Protein AF-A0A2N2XI16-F1 (afdb_monomer)

Mean predicted aligned error: 18.11 Å

Foldseek 3Di:
DCVVQPQDFDFQEWDADPVRQWIWTAGFAQQARIWIAGPVVRHIDGPRDDAPDDDDGGKTFLEWEDAPCWIWTQIQQAIWIDNPNHIDQDDPDPCSGWHWQAWYAFPVRWIWTATLQAIWIHDPSDIFHDAVVNVDQHSAFHHRQWDQDPQRKIWTHHPRGIDIDDPDPDQAEFAEKDWPWKAKQRHTDDDDPPDQDEAEQFIKIKTFIFTPDPPLQQKWKWKWKDWPVDGDDIDDIDSGSMDIDGGHDAGKIWMWMWMFGHGSYDIYGTDIDIYGYDDDPCPPVVNVVVVVVVVVVVVVVVVVVVVVVVVVVVVVVVVVVVVVVVVVVVVVVVVVVVVVVVVVVVVVVVVVVVVVVVVVVVVVVVLVVVLVVLVVVLVVLLVVLVVQLVVLVVCCVPPHDPVCNVVSVVSNVVSVVVNVVSVVSNVVSCVVVVNDDDDDDDDDPVVVVVVVVVVD

Nearest PDB structures (foldseek):
  4a2l-assembly3_F  TM=6.552E-01  e=6.797E-15  Bacteroides thetaiotaomicron VPI-5482
  4a2l-assembly3_E  TM=6.663E-01  e=1.631E-14  Bacteroides thetaiotaomicron VPI-5482
  6h41-assembly1_A  TM=3.035E-01  e=9.364E-04  Homo sapiens
  6ixf-assembly1_A  TM=6.828E-01  e=6.242E+00  Homo sapiens

pLDDT: mean 83.01, std 8.66, range [48.5, 96.06]

Structure (mmCIF, N/CA/C/O backbone):
data_AF-A0A2N2XI16-F1
#
_entry.id   AF-A0A2N2XI16-F1
#
loop_
_atom_site.group_PDB
_atom_site.id
_atom_site.type_symbol
_atom_site.label_atom_id
_atom_site.label_alt_id
_atom_site.label_comp_id
_atom_site.label_asym_id
_atom_site.label_entity_id
_atom_site.label_seq_id
_atom_site.pdbx_PDB_ins_code
_atom_site.Cartn_x
_atom_site.Cartn_y
_atom_site.Cartn_z
_atom_site.occupancy
_atom_site.B_iso_or_equiv
_atom_site.auth_seq_id
_atom_site.auth_comp_id
_atom_site.auth_asym_id
_atom_site.auth_atom_id
_atom_site.pdbx_PDB_model_num
ATOM 1 N N . PHE A 1 1 ? 39.317 -19.005 -27.565 1.00 55.94 1 PHE A N 1
ATOM 2 C CA . PHE A 1 1 ? 39.584 -17.994 -28.604 1.00 55.94 1 PHE A CA 1
ATOM 3 C C . PHE A 1 1 ? 39.890 -16.668 -27.917 1.00 55.94 1 PHE A C 1
ATOM 5 O O . PHE A 1 1 ? 39.047 -16.215 -27.159 1.00 55.94 1 PHE A O 1
ATOM 12 N N . GLY A 1 2 ? 41.099 -16.112 -28.077 1.00 72.06 2 GLY A N 1
ATOM 13 C CA . GLY A 1 2 ? 41.453 -14.772 -27.570 1.00 72.06 2 GLY A CA 1
ATOM 14 C C . GLY A 1 2 ? 42.273 -14.680 -26.271 1.00 72.06 2 GLY A C 1
ATOM 15 O O . GLY A 1 2 ? 42.640 -13.572 -25.892 1.00 72.06 2 GLY A O 1
ATOM 16 N N . LYS A 1 3 ? 42.620 -15.800 -25.612 1.00 77.62 3 LYS A N 1
ATOM 17 C CA . LYS A 1 3 ? 43.444 -15.782 -24.380 1.00 77.62 3 LYS A CA 1
ATOM 18 C C . LYS A 1 3 ? 44.815 -15.130 -24.587 1.00 77.62 3 LYS A C 1
ATOM 20 O O . LYS A 1 3 ? 45.247 -14.370 -23.733 1.00 77.62 3 LYS A O 1
ATOM 25 N N . GLU A 1 4 ? 45.441 -15.376 -25.738 1.00 80.69 4 GLU A N 1
ATOM 26 C CA . GLU A 1 4 ? 46.724 -14.773 -26.147 1.00 80.69 4 GLU A CA 1
ATOM 27 C C . GLU A 1 4 ? 46.671 -13.243 -26.218 1.00 80.69 4 GLU A C 1
ATOM 29 O O . GLU A 1 4 ? 47.695 -12.577 -26.138 1.00 80.69 4 GLU A O 1
ATOM 34 N N . VAL A 1 5 ? 45.464 -12.688 -26.338 1.00 81.69 5 VAL A N 1
ATOM 35 C CA . VAL A 1 5 ? 45.219 -11.260 -26.525 1.00 81.69 5 VAL A CA 1
ATOM 36 C C . VAL A 1 5 ? 44.563 -10.625 -25.291 1.00 81.69 5 VAL A C 1
ATOM 38 O O . VAL A 1 5 ? 44.190 -9.460 -25.329 1.00 81.69 5 VAL A O 1
ATOM 41 N N . GLY A 1 6 ? 44.422 -11.371 -24.186 1.00 81.81 6 GLY A N 1
ATOM 42 C CA . GLY A 1 6 ? 43.855 -10.879 -22.921 1.00 81.81 6 GLY A CA 1
ATOM 43 C C . GLY A 1 6 ? 42.361 -11.161 -22.711 1.00 81.81 6 GLY A C 1
ATOM 44 O O . GLY A 1 6 ? 41.791 -10.734 -21.708 1.00 81.81 6 GLY A O 1
ATOM 45 N N . ILE A 1 7 ? 41.707 -11.908 -23.609 1.00 89.88 7 ILE A N 1
ATOM 46 C CA . ILE A 1 7 ? 40.280 -12.249 -23.493 1.00 89.88 7 ILE A CA 1
ATOM 47 C C . ILE A 1 7 ? 40.116 -13.558 -22.713 1.00 89.88 7 ILE A C 1
ATOM 49 O O . ILE A 1 7 ? 40.513 -14.634 -23.168 1.00 89.88 7 ILE A O 1
ATOM 53 N N . SER A 1 8 ? 39.497 -13.471 -21.535 1.00 87.69 8 SER A N 1
ATOM 54 C CA . SER A 1 8 ? 39.317 -14.599 -20.611 1.00 87.69 8 SER A CA 1
ATOM 55 C C . SER A 1 8 ? 37.911 -15.215 -20.618 1.00 87.69 8 SER A C 1
ATOM 57 O O . SER A 1 8 ? 37.728 -16.288 -20.043 1.00 87.69 8 SER A O 1
ATOM 59 N N . SER A 1 9 ? 36.934 -14.597 -21.289 1.00 91.12 9 SER A N 1
ATOM 60 C CA . SER A 1 9 ? 35.545 -15.068 -21.359 1.00 91.12 9 SER A CA 1
ATOM 61 C C . SER A 1 9 ? 35.052 -15.263 -22.799 1.00 91.12 9 SER A C 1
ATOM 63 O O . SER A 1 9 ? 35.699 -14.870 -23.772 1.00 91.12 9 SER A O 1
ATOM 65 N N . ARG A 1 10 ? 33.886 -15.905 -22.954 1.00 91.94 10 ARG A N 1
ATOM 66 C CA . ARG A 1 10 ? 33.213 -16.016 -24.253 1.00 91.94 10 ARG A CA 1
ATOM 67 C C . ARG A 1 10 ? 32.609 -14.664 -24.627 1.00 91.94 10 ARG A C 1
ATOM 69 O O . ARG A 1 10 ? 31.698 -14.200 -23.947 1.00 91.94 10 ARG A O 1
ATOM 76 N N . ILE A 1 11 ? 33.068 -14.099 -25.739 1.00 92.94 11 ILE A N 1
ATOM 77 C CA . ILE A 1 11 ? 32.504 -12.873 -26.309 1.00 92.94 11 ILE A CA 1
ATOM 78 C C . ILE A 1 11 ? 31.156 -13.176 -26.968 1.00 92.94 11 ILE A C 1
ATOM 80 O O . ILE A 1 11 ? 31.025 -14.135 -27.732 1.00 92.94 11 ILE A O 1
ATOM 84 N N . ILE A 1 12 ? 30.155 -12.362 -26.646 1.00 92.88 12 ILE A N 1
ATOM 85 C CA . ILE A 1 12 ? 28.771 -12.483 -27.112 1.00 92.88 12 ILE A CA 1
ATOM 86 C C . ILE A 1 12 ? 28.282 -11.244 -27.860 1.00 92.88 12 ILE A C 1
ATOM 88 O O . ILE A 1 12 ? 27.351 -11.369 -28.654 1.00 92.88 12 ILE A O 1
ATOM 92 N N . SER A 1 13 ? 28.884 -10.075 -27.637 1.00 94.06 13 SER A N 1
ATOM 93 C CA . SER A 1 13 ? 28.560 -8.833 -28.340 1.00 94.06 13 SER A CA 1
ATOM 94 C C . SER A 1 13 ? 29.828 -8.039 -28.644 1.00 94.06 13 SER A C 1
ATOM 96 O O . SER A 1 13 ? 30.835 -8.161 -27.946 1.00 94.06 13 SER A O 1
ATOM 98 N N . ILE A 1 14 ? 29.802 -7.270 -29.730 1.00 94.56 14 ILE A N 1
ATOM 99 C CA . ILE A 1 14 ? 30.919 -6.433 -30.173 1.00 94.56 14 ILE A CA 1
ATOM 100 C C . ILE A 1 14 ? 30.335 -5.113 -30.656 1.00 94.56 14 ILE A C 1
ATOM 102 O O . ILE A 1 14 ? 29.423 -5.117 -31.479 1.00 94.56 14 ILE A O 1
ATOM 106 N N . SER A 1 15 ? 30.876 -3.999 -30.173 1.00 94.31 15 SER A N 1
ATOM 107 C CA . SER A 1 15 ? 30.491 -2.662 -30.620 1.00 94.31 15 SER A CA 1
ATOM 108 C C . SER A 1 15 ? 31.729 -1.804 -30.847 1.00 94.31 15 SER A C 1
ATOM 110 O O . SER A 1 15 ? 32.671 -1.830 -30.056 1.00 94.31 15 SER A O 1
ATOM 112 N N . ALA A 1 16 ? 31.761 -1.069 -31.956 1.00 93.50 16 ALA A N 1
ATOM 113 C CA . ALA A 1 16 ? 32.875 -0.184 -32.272 1.00 93.50 16 ALA A CA 1
ATOM 114 C C . ALA A 1 16 ? 32.683 1.165 -31.577 1.00 93.50 16 ALA A C 1
ATOM 116 O O . ALA A 1 16 ? 31.580 1.712 -31.573 1.00 93.50 16 ALA A O 1
ATOM 117 N N . SER A 1 17 ? 33.763 1.720 -31.030 1.00 92.06 17 SER A N 1
ATOM 118 C CA . SER A 1 17 ? 33.742 3.075 -30.488 1.00 92.06 17 SER A CA 1
ATOM 119 C C . SER A 1 17 ? 33.348 4.097 -31.570 1.00 92.06 17 SER A C 1
ATOM 121 O O . SER A 1 17 ? 33.601 3.863 -32.758 1.00 92.06 17 SER A O 1
ATOM 123 N N . PRO A 1 18 ? 32.760 5.255 -31.206 1.00 87.44 18 PRO A N 1
ATOM 124 C CA . PRO A 1 18 ? 32.363 6.272 -32.185 1.00 87.44 18 PRO A CA 1
ATOM 125 C C . PRO A 1 18 ? 33.509 6.767 -33.083 1.00 87.44 18 PRO A C 1
ATOM 127 O O . PRO A 1 18 ? 33.286 7.084 -34.248 1.00 87.44 18 PRO A O 1
ATOM 130 N N . ASP A 1 19 ? 34.738 6.793 -32.563 1.00 88.75 19 ASP A N 1
ATOM 131 C CA . ASP A 1 19 ? 35.964 7.148 -33.290 1.00 88.75 19 ASP A CA 1
ATOM 132 C C . ASP A 1 19 ? 36.601 5.966 -34.050 1.00 88.75 19 ASP A C 1
ATOM 134 O O . ASP A 1 19 ? 37.618 6.141 -34.719 1.00 88.75 19 ASP A O 1
ATOM 138 N N . ARG A 1 20 ? 36.011 4.765 -33.952 1.00 89.25 20 ARG A N 1
ATOM 139 C CA . ARG A 1 20 ? 36.460 3.502 -34.562 1.00 89.25 20 ARG A CA 1
ATOM 140 C C . ARG A 1 20 ? 37.903 3.103 -34.239 1.00 89.25 20 ARG A C 1
ATOM 142 O O . ARG A 1 20 ? 38.492 2.324 -34.982 1.00 89.25 20 ARG A O 1
ATOM 149 N N . LYS A 1 21 ? 38.476 3.602 -33.141 1.00 90.69 21 LYS A N 1
ATOM 150 C CA . LYS A 1 21 ? 39.817 3.202 -32.676 1.00 90.69 21 LYS A CA 1
ATOM 151 C C . LYS A 1 21 ? 39.788 1.954 -31.800 1.00 90.69 21 LYS A C 1
ATOM 153 O O . LYS A 1 21 ? 40.749 1.184 -31.790 1.00 90.69 21 LYS A O 1
ATOM 158 N N . PHE A 1 22 ? 38.681 1.745 -31.094 1.00 93.81 22 PHE A N 1
ATOM 159 C CA . PHE A 1 22 ? 38.515 0.659 -30.141 1.00 93.81 22 PHE A CA 1
ATOM 160 C C . PHE A 1 22 ? 37.306 -0.204 -30.497 1.00 93.81 22 PHE A C 1
ATOM 162 O O . PHE A 1 22 ? 36.282 0.285 -30.979 1.00 93.81 22 PHE A O 1
ATOM 169 N N . LEU A 1 23 ? 37.407 -1.498 -30.209 1.00 94.50 23 LEU A N 1
ATOM 170 C CA . LEU A 1 23 ? 36.262 -2.400 -30.167 1.00 94.50 23 LEU A CA 1
ATOM 171 C C . LEU A 1 23 ? 35.958 -2.740 -28.714 1.00 94.50 23 LEU A C 1
ATOM 173 O O . LEU A 1 23 ? 36.830 -3.186 -27.976 1.00 94.50 23 LEU A O 1
ATOM 177 N N . TYR A 1 24 ? 34.714 -2.558 -28.308 1.00 95.06 24 TYR A N 1
ATOM 178 C CA . TYR A 1 24 ? 34.225 -3.001 -27.015 1.00 95.06 24 TYR A CA 1
ATOM 179 C C . TYR A 1 24 ? 33.599 -4.379 -27.173 1.00 95.06 24 TYR A C 1
ATOM 181 O O . TYR A 1 24 ? 32.721 -4.578 -28.013 1.00 95.06 24 TYR A O 1
ATOM 189 N N . LEU A 1 25 ? 34.087 -5.338 -26.392 1.00 95.00 25 LEU A N 1
ATOM 190 C CA . LEU A 1 25 ? 33.689 -6.738 -26.457 1.00 95.00 25 LEU A CA 1
ATOM 191 C C . LEU A 1 25 ? 32.909 -7.085 -25.189 1.00 95.00 25 LEU A C 1
ATOM 193 O O . LEU A 1 25 ? 33.456 -7.024 -24.086 1.00 95.00 25 LEU A O 1
ATOM 197 N N . GLY A 1 26 ? 31.643 -7.455 -25.345 1.00 94.81 26 GLY A N 1
ATOM 198 C CA . GLY A 1 26 ? 30.796 -7.933 -24.261 1.00 94.81 26 GLY A CA 1
ATOM 199 C C . GLY A 1 26 ? 30.978 -9.431 -24.052 1.00 94.81 26 GLY A C 1
ATOM 200 O O . GLY A 1 26 ? 30.827 -10.218 -24.988 1.00 94.81 26 GLY A O 1
ATOM 201 N N . GLY A 1 27 ? 31.319 -9.824 -22.832 1.00 94.12 27 GLY A N 1
ATOM 202 C CA . GLY A 1 27 ? 31.531 -11.205 -22.413 1.00 94.12 27 GLY A CA 1
ATOM 203 C C . GLY A 1 27 ? 30.360 -11.795 -21.625 1.00 94.12 27 GLY A C 1
ATOM 204 O O . GLY A 1 27 ? 29.340 -11.142 -21.402 1.00 94.12 27 GLY A O 1
ATOM 205 N N . ASN A 1 28 ? 30.527 -13.047 -21.196 1.00 92.62 28 ASN A N 1
ATOM 206 C CA . ASN A 1 28 ? 29.555 -13.804 -20.396 1.00 92.62 28 ASN A CA 1
ATOM 207 C C . ASN A 1 28 ? 30.197 -14.395 -19.123 1.00 92.62 28 ASN A C 1
ATOM 209 O O . ASN A 1 28 ? 30.200 -15.607 -18.912 1.00 92.62 28 ASN A O 1
ATOM 213 N N . SER A 1 29 ? 30.875 -13.559 -18.338 1.00 90.88 29 SER A N 1
ATOM 214 C CA . SER A 1 29 ? 31.537 -13.953 -17.089 1.00 90.88 29 SER A CA 1
ATOM 215 C C . SER A 1 29 ? 31.732 -12.737 -16.194 1.00 90.88 29 SER A C 1
ATOM 217 O O . SER A 1 29 ? 32.127 -11.684 -16.682 1.00 90.88 29 SER A O 1
ATOM 219 N N . ASP A 1 30 ? 31.568 -12.889 -14.883 1.00 87.88 30 ASP A N 1
ATOM 220 C CA . ASP A 1 30 ? 31.699 -11.784 -13.918 1.00 87.88 30 ASP A CA 1
ATOM 221 C C . ASP A 1 30 ? 33.095 -11.161 -13.896 1.00 87.88 30 ASP A C 1
ATOM 223 O O . ASP A 1 30 ? 33.258 -9.966 -13.670 1.00 87.88 30 ASP A O 1
ATOM 227 N N . LYS A 1 31 ? 34.125 -11.967 -14.172 1.00 87.69 31 LYS A N 1
ATOM 228 C CA . LYS A 1 31 ? 35.520 -11.504 -14.222 1.00 87.69 31 LYS A CA 1
ATOM 229 C C . LYS A 1 31 ? 35.913 -10.945 -15.589 1.00 87.69 31 LYS A C 1
ATOM 231 O O . LYS A 1 31 ? 37.080 -10.627 -15.799 1.00 87.69 31 LYS A O 1
ATOM 236 N N . GLY A 1 32 ? 34.990 -10.902 -16.544 1.00 91.19 32 GLY A N 1
ATOM 237 C CA . GLY A 1 32 ? 35.299 -10.669 -17.948 1.00 91.19 32 GLY A CA 1
ATOM 238 C C . GLY A 1 32 ? 34.056 -10.393 -18.779 1.00 91.19 32 GLY A C 1
ATOM 239 O O . GLY A 1 32 ? 33.845 -11.052 -19.794 1.00 91.19 32 GLY A O 1
ATOM 240 N N . PHE A 1 33 ? 33.196 -9.487 -18.329 1.00 93.50 33 PHE A N 1
ATOM 241 C CA . PHE A 1 33 ? 31.967 -9.125 -19.028 1.00 93.50 33 PHE A CA 1
ATOM 242 C C . PHE A 1 33 ? 32.164 -7.933 -19.973 1.00 93.50 33 PHE A C 1
ATOM 244 O O . PHE A 1 33 ? 31.383 -7.788 -20.908 1.00 93.50 33 PHE A O 1
ATOM 251 N N . LEU A 1 34 ? 33.212 -7.121 -19.796 1.00 95.12 34 LEU A N 1
ATOM 252 C CA . LEU A 1 34 ? 33.569 -6.040 -20.714 1.00 95.12 34 LEU A CA 1
ATOM 253 C C . LEU A 1 34 ? 35.076 -6.009 -20.985 1.00 95.12 34 LEU A C 1
ATOM 255 O O . LEU A 1 34 ? 35.884 -5.945 -20.059 1.00 95.12 34 LEU A O 1
ATOM 259 N N . TYR A 1 35 ? 35.446 -5.974 -22.264 1.00 94.88 35 TYR A N 1
ATOM 260 C CA . TYR A 1 35 ? 36.817 -5.726 -22.712 1.00 94.88 35 TYR A CA 1
ATOM 261 C C . TYR A 1 35 ? 36.870 -4.564 -23.697 1.00 94.88 35 TYR A C 1
ATOM 263 O O . TYR A 1 35 ? 35.937 -4.352 -24.472 1.00 94.88 35 TYR A O 1
ATOM 271 N N . ARG A 1 36 ? 38.000 -3.860 -23.718 1.00 94.50 36 ARG A N 1
ATOM 272 C CA . ARG A 1 36 ? 38.359 -2.880 -24.742 1.00 94.50 36 ARG A CA 1
ATOM 273 C C . ARG A 1 36 ? 39.521 -3.419 -25.560 1.00 94.50 36 ARG A C 1
ATOM 275 O O . ARG A 1 36 ? 40.602 -3.641 -25.032 1.00 94.50 36 ARG A O 1
ATOM 282 N N . PHE A 1 37 ? 39.302 -3.600 -26.850 1.00 94.25 37 PHE A N 1
ATOM 283 C CA . PHE A 1 37 ? 40.300 -4.048 -27.805 1.00 94.25 37 PHE A CA 1
ATOM 284 C C . PHE A 1 37 ? 40.813 -2.864 -28.624 1.00 94.25 37 PHE A C 1
ATOM 286 O O . PHE A 1 37 ? 40.039 -2.185 -29.300 1.00 94.25 37 PHE A O 1
ATOM 293 N N . ASP A 1 38 ? 42.117 -2.620 -28.561 1.00 92.81 38 ASP A N 1
ATOM 294 C CA . ASP A 1 38 ? 42.796 -1.597 -29.355 1.00 92.81 38 ASP A CA 1
ATOM 295 C C . ASP A 1 38 ? 43.133 -2.162 -30.742 1.00 92.81 38 ASP A C 1
ATOM 297 O O . ASP A 1 38 ? 43.887 -3.129 -30.867 1.00 92.81 38 ASP A O 1
ATOM 301 N N . LEU A 1 39 ? 42.579 -1.557 -31.798 1.00 89.50 39 LEU A N 1
ATOM 302 C CA . LEU A 1 39 ? 42.781 -2.019 -33.176 1.00 89.50 39 LEU A CA 1
ATOM 303 C C . LEU A 1 39 ? 44.222 -1.838 -33.673 1.00 89.50 39 LEU A C 1
ATOM 305 O O . LEU A 1 39 ? 44.665 -2.600 -34.533 1.00 89.50 39 LEU A O 1
ATOM 309 N N . SER A 1 40 ? 44.954 -0.862 -33.134 1.00 90.88 40 SER A N 1
ATOM 310 C CA . SER A 1 40 ? 46.334 -0.565 -33.535 1.00 90.88 40 SER A CA 1
ATOM 311 C C . SER A 1 40 ? 47.312 -1.511 -32.851 1.00 90.88 40 SER A C 1
ATOM 313 O O . SER A 1 40 ? 48.205 -2.061 -33.490 1.00 90.88 40 SER A O 1
ATOM 315 N N . ARG A 1 41 ? 47.126 -1.721 -31.542 1.00 88.56 41 ARG A N 1
ATOM 316 C CA . ARG A 1 41 ? 48.000 -2.579 -30.724 1.00 88.56 41 ARG A CA 1
ATOM 317 C C . ARG A 1 41 ? 47.627 -4.056 -30.789 1.00 88.56 41 ARG A C 1
ATOM 319 O O . ARG A 1 41 ? 48.446 -4.895 -30.433 1.00 88.56 41 ARG A O 1
ATOM 326 N N . ARG A 1 42 ? 46.411 -4.369 -31.252 1.00 88.56 42 ARG A N 1
ATOM 327 C CA . ARG A 1 42 ? 45.827 -5.717 -31.271 1.00 88.56 42 ARG A CA 1
ATOM 328 C C . ARG A 1 42 ? 45.864 -6.389 -29.898 1.00 88.56 42 ARG A C 1
ATOM 330 O O . ARG A 1 42 ? 46.149 -7.577 -29.808 1.00 88.56 42 ARG A O 1
ATOM 337 N N . THR A 1 43 ? 45.580 -5.634 -28.841 1.00 90.50 43 THR A N 1
ATOM 338 C CA . THR A 1 43 ? 45.513 -6.123 -27.457 1.00 90.50 43 THR A CA 1
ATOM 339 C C . THR A 1 43 ? 44.151 -5.818 -26.844 1.00 90.50 43 THR A C 1
ATOM 341 O O . THR A 1 43 ? 43.548 -4.786 -27.149 1.00 90.50 43 THR A O 1
ATOM 344 N N . ALA A 1 44 ? 43.650 -6.718 -25.991 1.00 91.62 44 ALA A N 1
ATOM 345 C CA . ALA A 1 44 ? 42.444 -6.501 -25.201 1.00 91.62 44 ALA A CA 1
ATOM 346 C C . ALA A 1 44 ? 42.800 -6.170 -23.751 1.00 91.62 44 ALA A C 1
ATOM 348 O O . ALA A 1 44 ? 43.561 -6.878 -23.094 1.00 91.62 44 ALA A O 1
ATOM 349 N N . GLU A 1 45 ? 42.177 -5.123 -23.237 1.00 93.06 45 GLU A N 1
ATOM 350 C CA . GLU A 1 45 ? 42.179 -4.761 -21.830 1.00 93.06 45 GLU A CA 1
ATOM 351 C C . GLU A 1 45 ? 40.838 -5.142 -21.207 1.00 93.06 45 GLU A C 1
ATOM 353 O O . GLU A 1 45 ? 39.779 -4.921 -21.799 1.00 93.06 45 GLU A O 1
ATOM 358 N N . ASN A 1 46 ? 40.871 -5.724 -20.013 1.00 93.25 46 ASN A N 1
ATOM 359 C CA . ASN A 1 46 ? 39.667 -6.084 -19.279 1.00 93.25 46 ASN A CA 1
ATOM 360 C C . ASN A 1 46 ? 39.182 -4.894 -18.445 1.00 93.25 46 ASN A C 1
ATOM 362 O O . ASN A 1 46 ? 39.894 -4.439 -17.556 1.00 93.25 46 ASN A O 1
ATOM 366 N N . LEU A 1 47 ? 37.963 -4.429 -18.717 1.00 93.19 47 LEU A N 1
ATOM 367 C CA . LEU A 1 47 ? 37.325 -3.308 -18.019 1.00 93.19 47 LEU A CA 1
ATOM 368 C C . LEU A 1 47 ? 36.269 -3.775 -17.003 1.00 93.19 47 LEU A C 1
ATOM 370 O O . LEU A 1 47 ? 35.477 -2.978 -16.500 1.00 93.19 47 LEU A O 1
ATOM 374 N N . SER A 1 48 ? 36.209 -5.077 -16.724 1.00 91.88 48 SER A N 1
ATOM 375 C CA . SER A 1 48 ? 35.232 -5.667 -15.808 1.00 91.88 48 SER A CA 1
ATOM 376 C C . SER A 1 48 ? 35.597 -5.337 -14.361 1.00 91.88 48 SER A C 1
ATOM 378 O O . SER A 1 48 ? 36.626 -5.787 -13.859 1.00 91.88 48 SER A O 1
ATOM 380 N N . LEU A 1 49 ? 34.737 -4.574 -13.688 1.00 90.94 49 LEU A N 1
ATOM 381 C CA . LEU A 1 49 ? 34.854 -4.218 -12.271 1.00 90.94 49 LEU A CA 1
ATOM 382 C C . LEU A 1 49 ? 33.684 -4.836 -11.492 1.00 90.94 49 LEU A C 1
ATOM 384 O O . LEU A 1 49 ? 32.634 -5.097 -12.088 1.00 90.94 49 LEU A O 1
ATOM 388 N N . PRO A 1 50 ? 33.830 -5.083 -10.177 1.00 86.25 50 PRO A N 1
ATOM 389 C CA . PRO A 1 50 ? 32.730 -5.584 -9.361 1.00 86.25 50 PRO A CA 1
ATOM 390 C C . PRO A 1 50 ? 31.542 -4.613 -9.383 1.00 86.25 50 PRO A C 1
ATOM 392 O O . PRO A 1 50 ? 31.711 -3.398 -9.288 1.00 86.25 50 PRO A O 1
ATOM 395 N N . VAL A 1 51 ? 30.334 -5.161 -9.509 1.00 88.06 51 VAL A N 1
ATOM 396 C CA . VAL A 1 51 ? 29.079 -4.400 -9.516 1.00 88.06 51 VAL A CA 1
ATOM 397 C C . VAL A 1 51 ? 28.462 -4.343 -8.116 1.00 88.06 51 VAL A C 1
ATOM 399 O O . VAL A 1 51 ? 28.566 -5.288 -7.339 1.00 88.06 51 VAL A O 1
ATOM 402 N N . ASN A 1 52 ? 27.760 -3.251 -7.803 1.00 85.19 52 ASN A N 1
ATOM 403 C CA . ASN A 1 52 ? 27.201 -2.989 -6.466 1.00 85.19 52 ASN A CA 1
ATOM 404 C C . ASN A 1 52 ? 25.858 -3.699 -6.183 1.00 85.19 52 ASN A C 1
ATOM 406 O O . ASN A 1 52 ? 25.087 -3.255 -5.334 1.00 85.19 52 ASN A O 1
ATOM 410 N N . PHE A 1 53 ? 25.532 -4.782 -6.891 1.00 85.50 53 PHE A N 1
ATOM 411 C CA . PHE A 1 53 ? 24.288 -5.530 -6.689 1.00 85.50 53 PHE A CA 1
ATOM 412 C C . PHE A 1 53 ? 24.524 -7.037 -6.762 1.00 85.50 53 PHE A C 1
ATOM 414 O O . PHE A 1 53 ? 25.417 -7.517 -7.455 1.00 85.50 53 PHE A O 1
ATOM 421 N N . ARG A 1 54 ? 23.695 -7.799 -6.042 1.00 83.00 54 ARG A N 1
ATOM 422 C CA . ARG A 1 54 ? 23.762 -9.264 -6.043 1.00 83.00 54 ARG A CA 1
ATOM 423 C C . ARG A 1 54 ? 23.118 -9.827 -7.306 1.00 83.00 54 ARG A C 1
ATOM 425 O O . ARG A 1 54 ? 22.042 -9.385 -7.703 1.00 83.00 54 ARG A O 1
ATOM 432 N N . HIS A 1 55 ? 23.751 -10.839 -7.885 1.00 84.94 55 HIS A N 1
ATOM 433 C CA . HIS A 1 55 ? 23.226 -11.615 -9.001 1.00 84.94 55 HIS A CA 1
ATOM 434 C C . HIS A 1 55 ? 23.552 -13.104 -8.808 1.00 84.94 55 HIS A C 1
ATOM 436 O O . HIS A 1 55 ? 24.506 -13.462 -8.122 1.00 84.94 55 HIS A O 1
ATOM 442 N N . ASN A 1 56 ? 22.711 -13.973 -9.367 1.00 83.31 56 ASN A N 1
ATOM 443 C CA . ASN A 1 56 ? 22.745 -15.431 -9.186 1.00 83.31 56 ASN A CA 1
ATOM 444 C C . ASN A 1 56 ? 23.209 -16.197 -10.436 1.00 83.31 56 ASN A C 1
ATOM 446 O O . ASN A 1 56 ? 23.371 -17.413 -10.390 1.00 83.31 56 ASN A O 1
ATOM 450 N N . ILE A 1 57 ? 23.409 -15.494 -11.550 1.00 86.56 57 ILE A N 1
ATOM 451 C CA . ILE A 1 57 ? 23.899 -16.026 -12.824 1.00 86.56 57 ILE A CA 1
ATOM 452 C C . ILE A 1 57 ? 25.076 -15.135 -13.261 1.00 86.56 57 ILE A C 1
ATOM 454 O O . ILE A 1 57 ? 25.072 -13.946 -12.916 1.00 86.56 57 ILE A O 1
ATOM 458 N N . PRO A 1 58 ? 26.078 -15.670 -13.988 1.00 86.69 58 PRO A N 1
ATOM 459 C CA . PRO A 1 58 ? 27.153 -14.860 -14.542 1.00 86.69 58 PRO A CA 1
ATOM 460 C C . PRO A 1 58 ? 26.640 -13.697 -15.395 1.00 86.69 58 PRO A C 1
ATOM 462 O O . PRO A 1 58 ? 25.667 -13.822 -16.145 1.00 86.69 58 PRO A O 1
ATOM 465 N N . MET A 1 59 ? 27.319 -12.562 -15.296 1.00 90.75 59 MET A N 1
ATOM 466 C CA . MET A 1 59 ? 26.990 -11.356 -16.036 1.00 90.75 59 MET A CA 1
ATOM 467 C C . MET A 1 59 ? 27.271 -11.526 -17.531 1.00 90.75 59 MET A C 1
ATOM 469 O O . MET A 1 59 ? 28.406 -11.748 -17.959 1.00 90.75 59 MET A O 1
ATOM 473 N N . ALA A 1 60 ? 26.213 -11.364 -18.323 1.00 92.94 60 ALA A N 1
ATOM 474 C CA . ALA A 1 60 ? 26.251 -11.370 -19.777 1.00 92.94 60 ALA A CA 1
ATOM 475 C C . ALA A 1 60 ? 25.946 -9.972 -20.325 1.00 92.94 60 ALA A C 1
ATOM 477 O O . ALA A 1 60 ? 24.896 -9.406 -20.014 1.00 92.94 60 ALA A O 1
ATOM 478 N N . VAL A 1 61 ? 26.840 -9.439 -21.162 1.00 95.44 61 VAL A N 1
ATOM 479 C CA . VAL A 1 61 ? 26.638 -8.190 -21.915 1.00 95.44 61 VAL A CA 1
ATOM 480 C C . VAL A 1 61 ? 26.100 -8.503 -23.310 1.00 95.44 61 VAL A C 1
ATOM 482 O O . VAL A 1 61 ? 26.841 -8.818 -24.242 1.00 95.44 61 VAL A O 1
ATOM 485 N N . ASN A 1 62 ? 24.783 -8.421 -23.459 1.00 95.06 62 ASN A N 1
ATOM 486 C CA . ASN A 1 62 ? 24.056 -8.787 -24.671 1.00 95.06 62 ASN A CA 1
ATOM 487 C C . ASN A 1 62 ? 24.301 -7.825 -25.838 1.00 95.06 62 ASN A C 1
ATOM 489 O O . ASN A 1 62 ? 24.314 -8.268 -26.992 1.00 95.06 62 ASN A O 1
ATOM 493 N N . ASP A 1 63 ? 24.482 -6.539 -25.530 1.00 95.56 63 ASP A N 1
ATOM 494 C CA . ASP A 1 63 ? 24.655 -5.459 -26.501 1.00 95.56 63 ASP A CA 1
ATOM 495 C C . ASP A 1 63 ? 25.286 -4.211 -25.848 1.00 95.56 63 ASP A C 1
ATOM 497 O O . ASP A 1 63 ? 25.227 -4.057 -24.623 1.00 95.56 63 ASP A O 1
ATOM 501 N N . ILE A 1 64 ? 25.911 -3.339 -26.647 1.00 96.06 64 ILE A N 1
ATOM 502 C CA . ILE A 1 64 ? 26.698 -2.186 -26.170 1.00 96.06 64 ILE A CA 1
ATOM 503 C C . ILE A 1 64 ? 26.428 -0.955 -27.039 1.00 96.06 64 ILE A C 1
ATOM 505 O O . ILE A 1 64 ? 26.613 -0.995 -28.257 1.00 96.06 64 ILE A O 1
ATOM 509 N N . THR A 1 65 ? 26.098 0.172 -26.403 1.00 95.06 65 THR A N 1
ATOM 510 C CA . THR A 1 65 ? 25.960 1.472 -27.079 1.00 95.06 65 THR A CA 1
ATOM 511 C C . THR A 1 65 ? 26.712 2.592 -26.361 1.00 95.06 65 THR A C 1
ATOM 513 O O . THR A 1 65 ? 27.153 2.446 -25.221 1.00 95.06 65 THR A O 1
ATOM 516 N N . PHE A 1 66 ? 26.840 3.737 -27.031 1.00 93.25 66 PHE A N 1
ATOM 517 C CA . PHE A 1 66 ? 27.566 4.909 -26.548 1.00 93.25 66 PHE A CA 1
ATOM 518 C C . PHE A 1 66 ? 26.649 6.133 -26.525 1.00 93.25 66 PHE A C 1
ATOM 520 O O . PHE A 1 66 ? 25.946 6.423 -27.495 1.00 93.25 66 PHE A O 1
ATOM 527 N N . GLN A 1 67 ? 26.680 6.892 -25.431 1.00 91.12 67 GLN A N 1
ATOM 528 C CA . GLN A 1 67 ? 25.885 8.111 -25.278 1.00 91.12 67 GLN A CA 1
ATOM 529 C C . GLN A 1 67 ? 26.635 9.104 -24.386 1.00 91.12 67 GLN A C 1
ATOM 531 O O . GLN A 1 67 ? 26.994 8.787 -23.254 1.00 91.12 67 GLN A O 1
ATOM 536 N N . ASN A 1 68 ? 26.857 10.320 -24.893 1.00 86.00 68 ASN A N 1
ATOM 537 C CA . ASN A 1 68 ? 27.480 11.430 -24.158 1.00 86.00 68 ASN A CA 1
ATOM 538 C C . ASN A 1 68 ? 28.793 11.040 -23.445 1.00 86.00 68 ASN A C 1
ATOM 540 O O . ASN A 1 68 ? 28.999 11.392 -22.289 1.00 86.00 68 ASN A O 1
ATOM 544 N N . GLY A 1 69 ? 29.647 10.253 -24.110 1.00 84.62 69 GLY A N 1
ATOM 545 C CA . GLY A 1 69 ? 30.925 9.776 -23.559 1.00 84.62 69 GLY A CA 1
ATOM 546 C C . GLY A 1 69 ? 30.828 8.575 -22.608 1.00 84.62 69 GLY A C 1
ATOM 547 O O . GLY A 1 69 ? 31.855 7.991 -22.288 1.00 84.62 69 GLY A O 1
ATOM 548 N N . ASN A 1 70 ? 29.622 8.160 -22.211 1.00 91.75 70 ASN A N 1
ATOM 549 C CA . ASN A 1 70 ? 29.399 6.974 -21.384 1.00 91.75 70 ASN A CA 1
ATOM 550 C C . ASN A 1 70 ? 29.159 5.731 -22.243 1.00 91.75 70 ASN A C 1
ATOM 552 O O . ASN A 1 70 ? 28.629 5.820 -23.360 1.00 91.75 70 ASN A O 1
ATOM 556 N N . ILE A 1 71 ? 29.488 4.571 -21.678 1.00 94.75 71 ILE A N 1
ATOM 557 C CA . ILE A 1 71 ? 29.222 3.266 -22.283 1.00 94.75 71 ILE A CA 1
ATOM 558 C C . ILE A 1 71 ? 28.016 2.650 -21.589 1.00 94.75 71 ILE A C 1
ATOM 560 O O . ILE A 1 71 ? 27.961 2.570 -20.364 1.00 94.75 71 ILE A O 1
ATOM 564 N N . TRP A 1 72 ? 27.053 2.204 -22.382 1.00 95.69 72 TRP A N 1
ATOM 565 C CA . TRP A 1 72 ? 25.838 1.570 -21.901 1.00 95.69 72 TRP A CA 1
ATOM 566 C C . TRP A 1 72 ? 25.833 0.101 -22.291 1.00 95.69 72 TRP A C 1
ATOM 568 O O . TRP A 1 72 ? 25.994 -0.238 -23.464 1.00 95.69 72 TRP A O 1
ATOM 578 N N . LEU A 1 73 ? 25.638 -0.761 -21.299 1.00 95.69 73 LEU A N 1
ATOM 579 C CA . LEU A 1 73 ? 25.657 -2.209 -21.447 1.00 95.69 73 LEU A CA 1
ATOM 580 C C . LEU A 1 73 ? 24.252 -2.764 -21.232 1.00 95.69 73 LEU A C 1
ATOM 582 O O . LEU A 1 73 ? 23.688 -2.651 -20.140 1.00 95.69 73 LEU A O 1
ATOM 586 N N . ALA A 1 74 ? 23.704 -3.408 -22.259 1.00 95.44 74 ALA A N 1
ATOM 587 C CA . ALA A 1 74 ? 22.515 -4.234 -22.121 1.00 95.44 74 ALA A CA 1
ATOM 588 C C . ALA A 1 74 ? 22.910 -5.547 -21.445 1.00 95.44 74 ALA A C 1
ATOM 590 O O . ALA A 1 74 ? 23.658 -6.338 -22.024 1.00 95.44 74 ALA A O 1
ATOM 591 N N . THR A 1 75 ? 22.423 -5.788 -20.228 1.00 94.25 75 THR A N 1
ATOM 592 C CA . THR A 1 75 ? 22.795 -6.983 -19.461 1.00 94.25 75 THR A CA 1
ATOM 593 C C . THR A 1 75 ? 21.601 -7.862 -19.118 1.00 94.25 75 THR A C 1
ATOM 595 O O . THR A 1 75 ? 20.440 -7.482 -19.289 1.00 94.25 75 THR A O 1
ATOM 598 N N . GLY A 1 76 ? 21.887 -9.054 -18.592 1.00 90.50 76 GLY A N 1
ATOM 599 C CA . GLY A 1 76 ? 20.871 -9.919 -17.989 1.00 90.50 76 GLY A CA 1
ATOM 600 C C . GLY A 1 76 ? 20.149 -9.309 -16.779 1.00 90.50 76 GLY A C 1
ATOM 601 O O . GLY A 1 76 ? 19.045 -9.751 -16.474 1.00 90.50 76 GLY A O 1
ATOM 602 N N . PHE A 1 77 ? 20.730 -8.281 -16.147 1.00 90.88 77 PHE A N 1
ATOM 603 C CA . PHE A 1 77 ? 20.290 -7.696 -14.874 1.00 90.88 77 PHE A CA 1
ATOM 604 C C . PHE A 1 77 ? 19.937 -6.205 -14.985 1.00 90.88 77 PHE A C 1
ATOM 606 O O . PHE A 1 77 ? 20.117 -5.448 -14.027 1.00 90.88 77 PHE A O 1
ATOM 613 N N . GLY A 1 78 ? 19.464 -5.783 -16.158 1.00 92.19 78 GLY A N 1
ATOM 614 C CA . GLY A 1 78 ? 19.103 -4.399 -16.444 1.00 92.19 78 GLY A CA 1
ATOM 615 C C . GLY A 1 78 ? 20.145 -3.641 -17.255 1.00 92.19 78 GLY A C 1
ATOM 616 O O . GLY A 1 78 ? 21.029 -4.219 -17.901 1.00 92.19 78 GLY A O 1
ATOM 617 N N . LEU A 1 79 ? 20.006 -2.315 -17.239 1.00 93.94 79 LEU A N 1
ATOM 618 C CA . LEU A 1 79 ? 20.858 -1.407 -17.992 1.00 93.94 79 LEU A CA 1
ATOM 619 C C . LEU A 1 79 ? 21.992 -0.897 -17.108 1.00 93.94 79 LEU A C 1
ATOM 621 O O . LEU A 1 79 ? 21.733 -0.234 -16.102 1.00 93.94 79 LEU A O 1
ATOM 625 N N . LEU A 1 80 ? 23.238 -1.178 -17.491 1.00 94.44 80 LEU A N 1
ATOM 626 C CA . LEU A 1 80 ? 24.407 -0.666 -16.779 1.00 94.44 80 LEU A CA 1
ATOM 627 C C . LEU A 1 80 ? 25.038 0.491 -17.543 1.00 94.44 80 LEU A C 1
ATOM 629 O O . LEU A 1 80 ? 25.258 0.408 -18.751 1.00 94.44 80 LEU A O 1
ATOM 633 N N . LYS A 1 81 ? 25.364 1.551 -16.814 1.00 94.25 81 LYS A N 1
ATOM 634 C CA . LYS A 1 81 ? 26.154 2.683 -17.277 1.00 94.25 81 LYS A CA 1
ATOM 635 C C . LYS A 1 81 ? 27.568 2.552 -16.730 1.00 94.25 81 LYS A C 1
ATOM 637 O O . LYS A 1 81 ? 27.747 2.389 -15.525 1.00 94.25 81 LYS A O 1
ATOM 642 N N . TYR A 1 82 ? 28.547 2.670 -17.614 1.00 94.25 82 TYR A N 1
ATOM 643 C CA . TYR A 1 82 ? 29.961 2.750 -17.285 1.00 94.25 82 TYR A CA 1
ATOM 644 C C . TYR A 1 82 ? 30.483 4.148 -17.614 1.00 94.25 82 TYR A C 1
ATOM 646 O O . TYR A 1 82 ? 30.412 4.596 -18.764 1.00 94.25 82 TYR A O 1
ATOM 654 N N . ASP A 1 83 ? 30.971 4.834 -16.584 1.00 88.62 83 ASP A N 1
ATOM 655 C CA . ASP A 1 83 ? 31.517 6.197 -16.651 1.00 88.62 83 ASP A CA 1
ATOM 656 C C . ASP A 1 83 ? 33.041 6.229 -16.894 1.00 88.62 83 ASP A C 1
ATOM 658 O O . ASP A 1 83 ? 33.623 7.301 -17.037 1.00 88.62 83 ASP A O 1
ATOM 662 N N . GLY A 1 84 ? 33.686 5.058 -16.962 1.00 86.94 84 GLY A N 1
ATOM 663 C CA . GLY A 1 84 ? 35.141 4.898 -17.052 1.00 86.94 84 GLY A CA 1
ATOM 664 C C . GLY A 1 84 ? 35.777 4.356 -15.769 1.00 86.94 84 GLY A C 1
ATOM 665 O O . GLY A 1 84 ? 36.801 3.680 -15.837 1.00 86.94 84 GLY A O 1
ATOM 666 N N . ASN A 1 85 ? 35.137 4.555 -14.616 1.00 87.75 85 ASN A N 1
ATOM 667 C CA . ASN A 1 85 ? 35.661 4.153 -13.309 1.00 87.75 85 ASN A CA 1
ATOM 668 C C . ASN A 1 85 ? 34.740 3.176 -12.573 1.00 87.75 85 ASN A C 1
ATOM 670 O O . ASN A 1 85 ? 35.216 2.362 -11.787 1.00 87.75 85 ASN A O 1
ATOM 674 N N . SER A 1 86 ? 33.429 3.259 -12.789 1.00 91.19 86 SER A N 1
ATOM 675 C CA . SER A 1 86 ? 32.419 2.538 -12.025 1.00 91.19 86 SER A CA 1
ATOM 676 C C . SER A 1 86 ? 31.219 2.130 -12.880 1.00 91.19 86 SER A C 1
ATOM 678 O O . SER A 1 86 ? 30.970 2.674 -13.959 1.00 91.19 86 SER A O 1
ATOM 680 N N . TYR A 1 87 ? 30.468 1.145 -12.382 1.00 92.69 87 TYR A N 1
ATOM 681 C CA . TYR A 1 87 ? 29.217 0.693 -12.981 1.00 92.69 87 TYR A CA 1
ATOM 682 C C . TYR A 1 87 ? 28.038 1.129 -12.117 1.00 92.69 87 TYR A C 1
ATOM 684 O O . TYR A 1 87 ? 27.947 0.766 -10.944 1.00 92.69 87 TYR A O 1
ATOM 692 N N . SER A 1 88 ? 27.097 1.852 -12.718 1.00 92.12 88 SER A N 1
ATOM 693 C CA . SER A 1 88 ? 25.817 2.199 -12.098 1.00 92.12 88 SER A CA 1
ATOM 694 C C . SER A 1 88 ? 24.673 1.554 -12.872 1.00 92.12 88 SER A C 1
ATOM 696 O O . SER A 1 88 ? 24.658 1.555 -14.103 1.00 92.12 88 SER A O 1
ATOM 698 N N . ARG A 1 89 ? 23.712 0.962 -12.157 1.00 92.19 89 ARG A N 1
ATOM 699 C CA . ARG A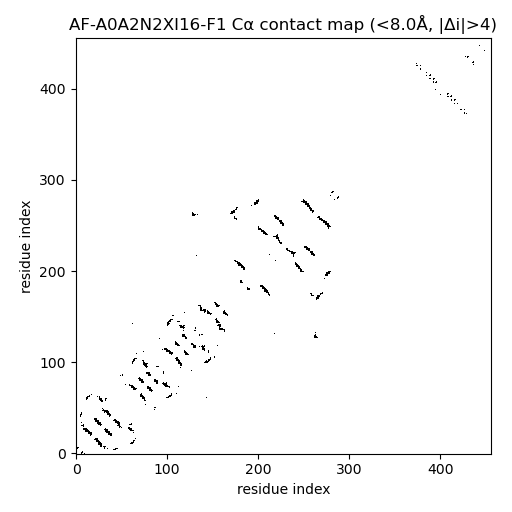 1 89 ? 22.493 0.425 -12.769 1.00 92.19 89 ARG A CA 1
ATOM 700 C C . ARG A 1 89 ? 21.451 1.531 -12.842 1.00 92.19 89 ARG A C 1
ATOM 702 O O . ARG A 1 89 ? 21.190 2.178 -11.831 1.00 92.19 89 ARG A O 1
ATOM 709 N N . LEU A 1 90 ? 20.861 1.729 -14.016 1.00 90.38 90 LEU A N 1
ATOM 710 C CA . LEU A 1 90 ? 19.782 2.698 -14.186 1.00 90.38 90 LEU A CA 1
ATOM 711 C C . LEU A 1 90 ? 18.510 2.186 -13.506 1.00 90.38 90 LEU A C 1
ATOM 713 O O . LEU A 1 90 ? 18.089 1.059 -13.772 1.00 90.38 90 LEU A O 1
ATOM 717 N N . ASP A 1 91 ? 17.905 3.014 -12.656 1.00 86.00 91 ASP A N 1
ATOM 718 C CA . ASP A 1 91 ? 16.612 2.703 -12.061 1.00 86.00 91 ASP A CA 1
ATOM 719 C C . ASP A 1 91 ? 15.482 3.034 -13.042 1.00 86.00 91 ASP A C 1
ATOM 721 O O . ASP A 1 91 ? 15.277 4.175 -13.446 1.00 86.00 91 ASP A O 1
ATOM 725 N N . LEU A 1 92 ? 14.781 1.989 -13.455 1.00 82.94 92 LEU A N 1
ATOM 726 C CA . LEU A 1 92 ? 13.624 1.992 -14.335 1.00 82.94 92 LEU A CA 1
ATOM 727 C C . LEU A 1 92 ? 12.380 1.459 -13.589 1.00 82.94 92 LEU A C 1
ATOM 729 O O . LEU A 1 92 ? 11.436 0.971 -14.211 1.00 82.94 92 LEU A O 1
ATOM 733 N N . GLY A 1 93 ? 12.384 1.477 -12.251 1.00 79.94 93 GLY A N 1
ATOM 734 C CA . GLY A 1 93 ? 11.318 0.938 -11.411 1.00 79.94 93 GLY A CA 1
ATOM 735 C C . GLY A 1 93 ? 11.137 -0.583 -11.571 1.00 79.94 93 GLY A C 1
ATOM 736 O O . GLY A 1 93 ? 12.082 -1.345 -11.351 1.00 79.94 93 GLY A O 1
ATOM 737 N N . PRO A 1 94 ? 9.946 -1.080 -11.956 1.00 76.69 94 PRO A N 1
ATOM 738 C CA . PRO A 1 94 ? 9.663 -2.520 -11.998 1.00 76.69 94 PRO A CA 1
ATOM 739 C C . PRO A 1 94 ? 10.503 -3.292 -13.028 1.00 76.69 94 PRO A C 1
ATOM 741 O O . PRO A 1 94 ? 10.608 -4.513 -12.944 1.00 76.69 94 PRO A O 1
ATOM 744 N N . ILE A 1 95 ? 11.118 -2.605 -13.996 1.00 82.44 95 ILE A N 1
ATOM 745 C CA . ILE A 1 95 ? 11.931 -3.232 -15.051 1.00 82.44 95 ILE A CA 1
ATOM 746 C C . ILE A 1 95 ? 13.437 -3.081 -14.842 1.00 82.44 95 ILE A C 1
ATOM 748 O O . ILE A 1 95 ? 14.214 -3.537 -15.683 1.00 82.44 95 ILE A O 1
ATOM 752 N N . THR A 1 96 ? 13.866 -2.498 -13.722 1.00 86.56 96 THR A N 1
ATOM 753 C CA . THR A 1 96 ? 15.281 -2.268 -13.394 1.00 86.56 96 THR A CA 1
ATOM 754 C C . THR A 1 96 ? 16.120 -3.543 -13.445 1.00 86.56 96 THR A C 1
ATOM 756 O O . THR A 1 96 ? 17.277 -3.509 -13.851 1.00 86.56 96 THR A O 1
ATOM 759 N N . THR A 1 97 ? 15.548 -4.683 -13.057 1.00 86.19 97 THR A N 1
ATOM 760 C CA . THR A 1 97 ? 16.226 -5.989 -13.036 1.00 86.19 97 THR A CA 1
ATOM 761 C C . THR A 1 97 ? 15.968 -6.826 -14.287 1.00 86.19 97 THR A C 1
ATOM 763 O O . THR A 1 97 ? 16.498 -7.931 -14.401 1.00 86.19 97 THR A O 1
ATOM 766 N N . SER A 1 98 ? 15.157 -6.326 -15.222 1.00 89.44 98 SER A N 1
ATOM 767 C CA . SER A 1 98 ? 14.768 -7.079 -16.411 1.00 89.44 98 SER A CA 1
ATOM 768 C C . SER A 1 98 ? 15.948 -7.287 -17.362 1.00 89.44 98 SER A C 1
ATOM 770 O O . SER A 1 98 ? 16.806 -6.422 -17.531 1.00 89.44 98 SER A O 1
ATOM 772 N N . THR A 1 99 ? 15.989 -8.444 -18.020 1.00 91.38 99 THR A N 1
ATOM 773 C CA . THR A 1 99 ? 17.008 -8.731 -19.033 1.00 91.38 99 THR A CA 1
ATOM 774 C C . THR A 1 99 ? 16.823 -7.820 -20.240 1.00 91.38 99 THR A C 1
ATOM 776 O O . THR A 1 99 ? 15.770 -7.829 -20.883 1.00 91.38 99 THR A O 1
ATOM 779 N N . ILE A 1 100 ? 17.881 -7.091 -20.585 1.00 94.44 100 ILE A N 1
ATOM 780 C CA . ILE A 1 100 ? 17.923 -6.235 -21.765 1.00 94.44 100 ILE A CA 1
ATOM 781 C C . ILE A 1 100 ? 18.626 -6.983 -22.887 1.00 94.44 100 ILE A C 1
ATOM 783 O O . ILE A 1 100 ? 19.771 -7.414 -22.747 1.00 94.44 100 ILE A O 1
ATOM 787 N N . LYS A 1 101 ? 17.930 -7.163 -24.008 1.00 93.12 101 LYS A N 1
ATOM 788 C CA . LYS A 1 101 ? 18.383 -8.015 -25.117 1.00 93.12 101 LYS A CA 1
ATOM 789 C C . LYS A 1 101 ? 19.118 -7.253 -26.217 1.00 93.12 101 LYS A C 1
ATOM 791 O O . LYS A 1 101 ? 19.887 -7.857 -26.963 1.00 93.12 101 LYS A O 1
ATOM 796 N N . GLY A 1 102 ? 18.885 -5.954 -26.326 1.00 93.75 102 GLY A N 1
ATOM 797 C CA . GLY A 1 102 ? 19.503 -5.081 -27.317 1.00 93.75 102 GLY A CA 1
ATOM 798 C C . GLY A 1 102 ? 19.335 -3.625 -26.918 1.00 93.75 102 GLY A C 1
ATOM 799 O O . GLY A 1 102 ? 18.337 -3.291 -26.273 1.00 93.75 102 GLY A O 1
ATOM 800 N N . ILE A 1 103 ? 20.297 -2.787 -27.291 1.00 95.56 103 ILE A N 1
ATOM 801 C CA . ILE A 1 103 ? 20.294 -1.356 -26.998 1.00 95.56 103 ILE A CA 1
ATOM 802 C C . ILE A 1 103 ? 20.875 -0.557 -28.161 1.00 95.56 103 ILE A C 1
ATOM 804 O O . ILE A 1 103 ? 21.858 -0.936 -28.783 1.00 95.56 103 ILE A O 1
ATOM 808 N N . THR A 1 104 ? 20.291 0.602 -28.426 1.00 93.50 104 THR A N 1
ATOM 809 C CA . THR A 1 104 ? 20.773 1.554 -29.414 1.00 93.50 104 THR A CA 1
ATOM 810 C C . THR A 1 104 ? 20.553 2.986 -28.929 1.00 93.50 104 THR A C 1
ATOM 812 O O . THR A 1 104 ? 19.850 3.231 -27.949 1.00 93.50 104 THR A O 1
ATOM 815 N N . CYS A 1 105 ? 21.217 3.937 -29.574 1.00 92.06 105 CYS A N 1
ATOM 816 C CA . CYS A 1 105 ? 21.154 5.356 -29.242 1.00 92.06 105 CYS A CA 1
ATOM 817 C C . CYS A 1 105 ? 20.712 6.111 -30.494 1.00 92.06 105 CYS A C 1
ATOM 819 O O . CYS A 1 105 ? 21.289 5.918 -31.566 1.00 92.06 105 CYS A O 1
ATOM 821 N N . ASP A 1 106 ? 19.671 6.931 -30.372 1.00 89.06 106 ASP A N 1
ATOM 822 C CA . ASP A 1 106 ? 19.169 7.723 -31.489 1.00 89.06 106 ASP A CA 1
ATOM 823 C C . ASP A 1 106 ? 20.019 8.987 -31.723 1.00 89.06 106 ASP A C 1
ATOM 825 O O . ASP A 1 106 ? 20.918 9.334 -30.946 1.00 89.06 106 ASP A O 1
ATOM 829 N N . LYS A 1 107 ? 19.757 9.702 -32.823 1.00 86.50 107 LYS A N 1
ATOM 830 C CA . LYS A 1 107 ? 20.500 10.932 -33.148 1.00 86.50 107 LYS A CA 1
ATOM 831 C C . LYS A 1 107 ? 20.293 12.054 -32.126 1.00 86.50 107 LYS A C 1
ATOM 833 O O . LYS A 1 107 ? 21.177 12.895 -31.983 1.00 86.50 107 LYS A O 1
ATOM 838 N N . ASN A 1 108 ? 19.174 12.033 -31.403 1.00 85.50 108 ASN A N 1
ATOM 839 C CA . ASN A 1 108 ? 18.835 12.988 -30.348 1.00 85.50 108 ASN A CA 1
ATOM 840 C C . ASN A 1 108 ? 19.447 12.598 -28.994 1.00 85.50 108 ASN A C 1
ATOM 842 O O . ASN A 1 108 ? 19.187 13.261 -27.996 1.00 85.50 108 ASN A O 1
ATOM 846 N N . LYS A 1 109 ? 20.288 11.554 -28.958 1.00 87.69 109 LYS A N 1
ATOM 847 C CA . LYS A 1 109 ? 20.892 10.995 -27.744 1.00 87.69 109 LYS A CA 1
ATOM 848 C C . LYS A 1 109 ? 19.879 10.351 -26.800 1.00 87.69 109 LYS A C 1
ATOM 850 O O . LYS A 1 109 ? 20.188 10.222 -25.624 1.00 87.69 109 LYS A O 1
ATOM 855 N N . ASN A 1 110 ? 18.728 9.887 -27.272 1.00 89.94 110 ASN A N 1
ATOM 856 C CA . ASN A 1 110 ? 17.837 9.038 -26.483 1.00 89.94 110 ASN A CA 1
ATOM 857 C C . ASN A 1 110 ? 18.260 7.573 -26.591 1.00 89.94 110 ASN A C 1
ATOM 859 O O . ASN A 1 110 ? 18.683 7.107 -27.654 1.00 89.94 110 ASN A O 1
ATOM 863 N N . LEU A 1 111 ? 18.120 6.830 -25.495 1.00 92.06 111 LEU A N 1
ATOM 864 C CA . LEU A 1 111 ? 18.418 5.400 -25.479 1.00 92.06 111 LEU A CA 1
ATOM 865 C C . LEU A 1 111 ? 17.167 4.609 -25.832 1.00 92.06 111 LEU A C 1
ATOM 867 O O . LEU A 1 111 ? 16.092 4.864 -25.301 1.00 92.06 111 LEU A O 1
ATOM 871 N N . TRP A 1 112 ? 17.326 3.613 -26.688 1.00 92.44 112 TRP A N 1
ATOM 872 C CA . TRP A 1 112 ? 16.276 2.680 -27.059 1.00 92.44 112 TRP A CA 1
ATOM 873 C C . TRP A 1 112 ? 16.753 1.272 -26.762 1.00 92.44 112 TRP A C 1
ATOM 875 O O . TRP A 1 112 ? 17.817 0.872 -27.225 1.00 92.44 112 TRP A O 1
ATOM 885 N N . PHE A 1 113 ? 15.988 0.503 -26.001 1.00 93.25 113 PHE A N 1
ATOM 886 C CA . PHE A 1 113 ? 16.381 -0.847 -25.622 1.00 93.25 113 PHE A CA 1
ATOM 887 C C . PHE A 1 113 ? 15.199 -1.807 -25.595 1.00 93.25 113 PHE A C 1
ATOM 889 O O . PHE A 1 113 ? 14.043 -1.405 -25.543 1.00 93.25 113 PHE A O 1
ATOM 896 N N . THR A 1 114 ? 15.495 -3.100 -25.666 1.00 92.38 114 THR A N 1
ATOM 897 C CA . THR A 1 114 ? 14.487 -4.168 -25.665 1.00 92.38 114 THR A CA 1
ATOM 898 C C . THR A 1 114 ? 14.542 -4.943 -24.356 1.00 92.38 114 THR A C 1
ATOM 900 O O . THR A 1 114 ? 15.605 -5.418 -23.957 1.00 92.38 114 THR A O 1
ATOM 903 N N . SER A 1 115 ? 13.398 -5.072 -23.691 1.00 90.31 115 SER A N 1
ATOM 904 C CA . SER A 1 115 ? 13.211 -5.784 -22.423 1.00 90.31 115 SER A CA 1
ATOM 905 C C . SER A 1 115 ? 12.136 -6.872 -22.574 1.00 90.31 115 SER A C 1
ATOM 907 O O . SER A 1 115 ? 11.500 -7.020 -23.614 1.00 90.31 115 SER A O 1
ATOM 909 N N . SER A 1 116 ? 11.918 -7.650 -21.515 1.00 85.12 116 SER A N 1
ATOM 910 C CA . SER A 1 116 ? 10.809 -8.603 -21.363 1.00 85.12 116 SER A CA 1
ATOM 911 C C . SER A 1 116 ? 9.405 -8.000 -21.541 1.00 85.12 116 SER A C 1
ATOM 913 O O . SER A 1 116 ? 8.468 -8.727 -21.868 1.00 85.12 116 SER A O 1
ATOM 915 N N . ILE A 1 117 ? 9.257 -6.686 -21.349 1.00 84.25 117 ILE A N 1
ATOM 916 C CA . ILE A 1 117 ? 7.977 -5.969 -21.472 1.00 84.25 117 ILE A CA 1
ATOM 917 C C . ILE A 1 117 ? 7.779 -5.289 -22.838 1.00 84.25 117 ILE A C 1
ATOM 919 O O . ILE A 1 117 ? 6.743 -4.666 -23.062 1.00 84.25 117 ILE A O 1
ATOM 923 N N . GLY A 1 118 ? 8.750 -5.410 -23.750 1.00 88.38 118 GLY A N 1
ATOM 924 C CA . GLY A 1 118 ? 8.733 -4.778 -25.068 1.00 88.38 118 GLY A CA 1
ATOM 925 C C . GLY A 1 11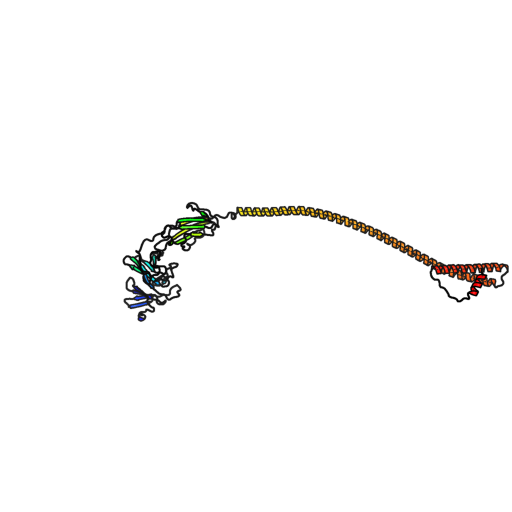8 ? 9.905 -3.822 -25.297 1.00 88.38 118 GLY A C 1
ATOM 926 O O . GLY A 1 118 ? 11.006 -4.024 -24.780 1.00 88.38 118 GLY A O 1
ATOM 927 N N . ILE A 1 119 ? 9.679 -2.788 -26.107 1.00 90.19 119 ILE A N 1
ATOM 928 C CA . ILE A 1 119 ? 10.687 -1.782 -26.469 1.00 90.19 119 ILE A CA 1
ATOM 929 C C . ILE A 1 119 ? 10.554 -0.600 -25.517 1.00 90.19 119 ILE A C 1
ATOM 931 O O . ILE A 1 119 ? 9.452 -0.123 -25.280 1.00 90.19 119 ILE A O 1
ATOM 935 N N . VAL A 1 120 ? 11.661 -0.091 -24.996 1.00 89.94 120 VAL A N 1
ATOM 936 C CA . VAL A 1 120 ? 11.678 1.041 -24.072 1.00 89.94 120 VAL A CA 1
ATOM 937 C C . VAL A 1 120 ? 12.540 2.158 -24.649 1.00 89.94 120 VAL A C 1
ATOM 939 O O . VAL A 1 120 ? 13.662 1.912 -25.092 1.00 89.94 120 VAL A O 1
ATOM 942 N N . LYS A 1 121 ? 12.017 3.386 -24.643 1.00 89.38 121 LYS A N 1
ATOM 943 C CA . LYS A 1 121 ? 12.752 4.624 -24.938 1.00 89.38 121 LYS A CA 1
ATOM 944 C C . LYS A 1 121 ? 13.052 5.332 -23.624 1.00 89.38 121 LYS A C 1
ATOM 946 O O . LYS A 1 121 ? 12.143 5.506 -22.826 1.00 89.38 121 LYS A O 1
ATOM 951 N N . TYR A 1 122 ? 14.281 5.777 -23.418 1.00 88.44 122 TYR A N 1
ATOM 952 C CA . TYR A 1 122 ? 14.687 6.587 -22.275 1.00 88.44 122 TYR A CA 1
ATOM 953 C C . TYR A 1 122 ? 15.169 7.961 -22.750 1.00 88.44 122 TYR A C 1
ATOM 955 O O . TYR A 1 122 ? 16.123 8.060 -23.529 1.00 88.44 122 TYR A O 1
ATOM 963 N N . GLU A 1 123 ? 14.486 9.005 -22.283 1.00 86.06 123 GLU A N 1
ATOM 964 C CA . GLU A 1 123 ? 14.655 10.406 -22.675 1.00 86.06 123 GLU A CA 1
ATOM 965 C C . GLU A 1 123 ? 14.566 11.290 -21.424 1.00 86.06 123 GLU A C 1
ATOM 967 O O . GLU A 1 123 ? 13.571 11.262 -20.706 1.00 86.06 123 GLU A O 1
ATOM 972 N N . ALA A 1 124 ? 15.628 12.048 -21.132 1.00 79.38 124 ALA A N 1
ATOM 973 C CA . ALA A 1 124 ? 15.684 13.020 -20.030 1.00 79.38 124 ALA A CA 1
ATOM 974 C C . ALA A 1 124 ? 15.224 12.510 -18.637 1.00 79.38 124 ALA A C 1
ATOM 976 O O . ALA A 1 124 ? 14.680 13.274 -17.847 1.00 79.38 124 ALA A O 1
ATOM 977 N N . GLY A 1 125 ? 15.459 11.232 -18.312 1.00 78.25 125 GLY A N 1
ATOM 978 C CA . GLY A 1 125 ? 15.055 10.637 -17.025 1.00 78.25 125 GLY A CA 1
ATOM 979 C C . GLY A 1 125 ? 13.689 9.949 -17.043 1.00 78.25 125 GLY A C 1
ATOM 980 O O . GLY A 1 125 ? 13.358 9.229 -16.106 1.00 78.25 125 GLY A O 1
ATOM 981 N N . ILE A 1 126 ? 12.925 10.107 -18.123 1.00 80.44 126 ILE A N 1
ATOM 982 C CA . ILE A 1 126 ? 11.624 9.471 -18.320 1.00 80.44 126 ILE A CA 1
ATOM 983 C C . ILE A 1 126 ? 11.811 8.265 -19.239 1.00 80.44 126 ILE A C 1
ATOM 985 O O . ILE A 1 126 ? 12.540 8.324 -20.233 1.00 80.44 126 ILE A O 1
ATOM 989 N N . PHE A 1 127 ? 11.154 7.154 -18.910 1.00 84.88 127 PHE A N 1
ATOM 990 C CA . PHE A 1 127 ? 11.117 5.977 -19.768 1.00 84.88 127 PHE A CA 1
ATOM 991 C C . PHE A 1 127 ? 9.713 5.751 -20.328 1.00 84.88 127 PHE A C 1
ATOM 993 O O . PHE A 1 127 ? 8.711 5.803 -19.621 1.00 84.88 127 PHE A O 1
ATOM 1000 N N . PHE A 1 128 ? 9.655 5.449 -21.617 1.00 83.75 128 PHE A N 1
ATOM 1001 C CA . PHE A 1 128 ? 8.442 5.164 -22.362 1.00 83.75 128 PHE A CA 1
ATOM 1002 C C . PHE A 1 128 ? 8.483 3.711 -22.814 1.00 83.75 128 PHE A C 1
ATOM 1004 O O . PHE A 1 128 ? 9.399 3.307 -23.528 1.00 83.75 128 PHE A O 1
ATOM 1011 N N . THR A 1 129 ? 7.496 2.920 -22.405 1.00 85.62 129 THR A N 1
ATOM 1012 C CA . THR A 1 129 ? 7.391 1.509 -22.796 1.00 85.62 129 THR A CA 1
ATOM 1013 C C . THR A 1 129 ? 6.423 1.354 -23.954 1.00 85.62 129 THR A C 1
ATOM 1015 O O . THR A 1 129 ? 5.291 1.822 -23.891 1.00 85.62 129 THR A O 1
ATOM 1018 N N . PHE A 1 130 ? 6.839 0.617 -24.971 1.00 86.06 130 PHE A N 1
ATOM 1019 C CA . PHE A 1 130 ? 6.025 0.198 -26.094 1.00 86.06 130 PHE A CA 1
ATOM 1020 C C . PHE A 1 130 ? 5.870 -1.324 -26.043 1.00 86.06 130 PHE A C 1
ATOM 1022 O O . PHE A 1 130 ? 6.856 -2.063 -26.040 1.00 86.06 130 PHE A O 1
ATOM 1029 N N . SER A 1 131 ? 4.624 -1.790 -26.029 1.00 86.06 131 SER A N 1
ATOM 1030 C CA . SER A 1 131 ? 4.246 -3.208 -26.001 1.00 86.06 131 SER A CA 1
ATOM 1031 C C . SER A 1 131 ? 3.389 -3.581 -27.220 1.00 86.06 131 SER A C 1
ATOM 1033 O O . SER A 1 131 ? 3.205 -2.776 -28.137 1.00 86.06 131 SER A O 1
ATOM 1035 N N . GLU A 1 132 ? 2.829 -4.793 -27.229 1.00 85.75 132 GLU A N 1
ATOM 1036 C CA . GLU A 1 132 ? 1.896 -5.260 -28.268 1.00 85.75 132 GLU A CA 1
ATOM 1037 C C . GLU A 1 132 ? 0.691 -4.322 -28.430 1.00 85.75 132 GLU A C 1
ATOM 1039 O O . GLU A 1 132 ? 0.267 -4.021 -29.544 1.00 85.75 132 GLU A O 1
ATOM 1044 N N . HIS A 1 133 ? 0.227 -3.728 -27.329 1.00 79.38 133 HIS A N 1
ATOM 1045 C CA . HIS A 1 133 ? -0.853 -2.743 -27.330 1.00 79.38 133 HIS A CA 1
ATOM 1046 C C . HIS A 1 133 ? -0.521 -1.441 -28.075 1.00 79.38 133 HIS A C 1
ATOM 1048 O O . HIS A 1 133 ? -1.420 -0.685 -28.441 1.00 79.38 133 HIS A O 1
ATOM 1054 N N . ASN A 1 134 ? 0.764 -1.158 -28.292 1.00 78.81 134 ASN A N 1
ATOM 1055 C CA . ASN A 1 134 ? 1.233 0.005 -29.041 1.00 78.81 134 ASN A CA 1
ATOM 1056 C C . ASN A 1 134 ? 1.509 -0.323 -30.520 1.00 78.81 134 ASN A C 1
ATOM 1058 O O . ASN A 1 134 ? 2.032 0.532 -31.233 1.00 78.81 134 ASN A O 1
ATOM 1062 N N . GLY A 1 135 ? 1.164 -1.533 -30.979 1.00 80.62 135 GLY A N 1
ATOM 1063 C CA . GLY A 1 135 ? 1.340 -1.973 -32.365 1.00 80.62 135 GLY A CA 1
ATOM 1064 C C . GLY A 1 135 ? 2.636 -2.741 -32.633 1.00 80.62 135 GLY A C 1
ATOM 1065 O O . GLY A 1 135 ? 3.000 -2.930 -33.791 1.00 80.62 135 GLY A O 1
ATOM 1066 N N . ILE A 1 136 ? 3.348 -3.187 -31.593 1.00 87.62 136 ILE A N 1
ATOM 1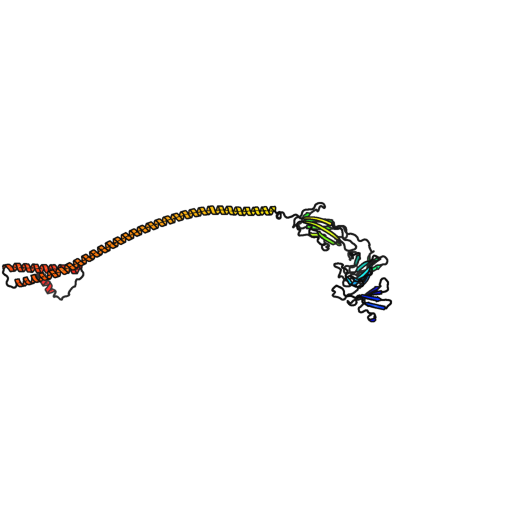067 C CA . ILE A 1 136 ? 4.510 -4.070 -31.760 1.00 87.62 136 ILE A CA 1
ATOM 1068 C C . ILE A 1 136 ? 4.019 -5.515 -31.991 1.00 87.62 136 ILE A C 1
ATOM 1070 O O . ILE A 1 136 ? 3.143 -5.960 -31.257 1.00 87.62 136 ILE A O 1
ATOM 1074 N N . PRO A 1 137 ? 4.580 -6.292 -32.941 1.00 88.25 137 PRO A N 1
ATOM 1075 C CA . PRO A 1 137 ? 4.097 -7.650 -33.231 1.00 88.25 137 PRO A CA 1
ATOM 1076 C C . PRO A 1 137 ? 4.258 -8.653 -32.078 1.00 88.25 137 PRO A C 1
ATOM 1078 O O . PRO A 1 137 ? 3.469 -9.587 -31.951 1.00 88.25 137 PRO A O 1
ATOM 1081 N N . SER A 1 138 ? 5.297 -8.494 -31.251 1.00 89.50 138 SER A N 1
ATOM 1082 C CA . SER A 1 138 ? 5.439 -9.220 -29.989 1.00 89.50 138 SER A CA 1
ATOM 1083 C C . SER A 1 138 ? 6.284 -8.451 -28.978 1.00 89.50 138 SER A C 1
ATOM 1085 O O . SER A 1 138 ? 7.295 -7.847 -29.339 1.00 89.50 138 SER A O 1
ATOM 1087 N N . LYS A 1 139 ? 5.943 -8.553 -27.689 1.00 85.69 139 LYS A N 1
ATOM 1088 C CA . LYS A 1 139 ? 6.783 -8.053 -26.584 1.00 85.69 139 LYS A CA 1
ATOM 1089 C C . LYS A 1 139 ? 8.129 -8.782 -26.480 1.00 85.69 139 LYS A C 1
ATOM 1091 O O . LYS A 1 139 ? 9.072 -8.268 -25.885 1.00 85.69 139 LYS A O 1
ATOM 1096 N N . THR A 1 140 ? 8.235 -9.979 -27.061 1.00 86.69 140 THR A N 1
ATOM 1097 C CA . THR A 1 140 ? 9.467 -10.772 -27.035 1.00 86.69 140 THR A CA 1
ATOM 1098 C C . THR A 1 140 ? 10.379 -10.371 -28.191 1.00 86.69 140 THR A C 1
ATOM 1100 O O . THR A 1 140 ? 10.222 -10.830 -29.324 1.00 86.69 140 THR A O 1
ATOM 1103 N N . SER A 1 141 ? 11.380 -9.543 -27.894 1.00 87.94 141 SER A N 1
ATOM 1104 C CA . SER A 1 141 ? 12.435 -9.198 -28.853 1.00 87.94 141 SER A CA 1
ATOM 1105 C C . SER A 1 141 ? 13.538 -10.258 -28.926 1.00 87.94 141 SER A C 1
ATOM 1107 O O . SER A 1 141 ? 13.815 -10.970 -27.949 1.00 87.94 141 SER A O 1
ATOM 1109 N N . SER A 1 142 ? 14.200 -10.324 -30.081 1.00 88.81 142 SER A N 1
ATOM 1110 C CA . SER A 1 142 ? 15.434 -11.094 -30.281 1.00 88.81 142 SER A CA 1
ATOM 1111 C C . SER A 1 142 ? 16.653 -10.329 -29.747 1.00 88.81 142 SER A C 1
ATOM 1113 O O . SER A 1 142 ? 16.605 -9.112 -29.563 1.00 88.81 142 SER A O 1
ATOM 1115 N N . PHE A 1 143 ? 17.766 -11.015 -29.490 1.00 91.00 143 PHE A N 1
ATOM 1116 C CA . PHE A 1 143 ? 19.007 -10.353 -29.064 1.00 91.00 143 PHE A CA 1
ATOM 1117 C C . PHE A 1 143 ? 19.582 -9.461 -30.171 1.00 91.00 143 PHE A C 1
ATOM 1119 O O . PHE A 1 143 ? 19.592 -9.876 -31.329 1.00 91.00 143 PHE A O 1
ATOM 1126 N N . ARG A 1 144 ? 20.075 -8.264 -29.809 1.00 90.94 144 ARG A N 1
ATOM 1127 C CA . ARG A 1 144 ? 20.688 -7.273 -30.728 1.00 90.94 144 ARG A CA 1
ATOM 1128 C C . ARG A 1 144 ? 19.804 -6.922 -31.928 1.00 90.94 144 ARG A C 1
ATOM 1130 O O . ARG A 1 144 ? 20.276 -6.702 -33.038 1.00 90.94 144 ARG A O 1
ATOM 1137 N N . SER A 1 145 ? 18.495 -6.937 -31.712 1.00 90.38 145 SER A N 1
ATOM 1138 C CA . SER A 1 145 ? 17.501 -6.800 -32.775 1.00 90.38 145 SER A CA 1
ATOM 1139 C C . SER A 1 145 ? 16.995 -5.373 -32.958 1.00 90.38 145 SER A C 1
ATOM 1141 O O . SER A 1 145 ? 16.057 -5.180 -33.722 1.00 90.38 145 SER A O 1
ATOM 1143 N N . ILE A 1 146 ? 17.566 -4.385 -32.260 1.00 92.62 146 ILE A N 1
ATOM 1144 C CA . ILE A 1 146 ? 17.140 -2.985 -32.326 1.00 92.62 146 ILE A CA 1
ATOM 1145 C C . ILE A 1 146 ? 18.195 -2.124 -33.025 1.00 92.62 146 ILE A C 1
ATOM 1147 O O . ILE A 1 146 ? 19.375 -2.193 -32.694 1.00 92.62 146 ILE A O 1
ATOM 1151 N N . VAL A 1 147 ? 17.777 -1.310 -33.994 1.00 92.25 147 VAL A N 1
ATOM 1152 C CA . VAL A 1 147 ? 18.673 -0.446 -34.771 1.00 92.25 147 VAL A CA 1
ATOM 1153 C C . VAL A 1 147 ? 17.988 0.864 -35.151 1.00 92.25 147 VAL A C 1
ATOM 1155 O O . VAL A 1 147 ? 16.778 0.907 -35.376 1.00 92.25 147 VAL A O 1
ATOM 1158 N N . ILE A 1 148 ? 18.778 1.934 -35.226 1.00 91.19 148 ILE A N 1
ATOM 1159 C CA . ILE A 1 148 ? 18.351 3.238 -35.734 1.00 91.19 148 ILE A CA 1
ATOM 1160 C C . ILE A 1 148 ? 18.858 3.398 -37.163 1.00 91.19 148 ILE A C 1
ATOM 1162 O O . ILE A 1 148 ? 20.053 3.248 -37.425 1.00 91.19 148 ILE A O 1
ATOM 1166 N N . ASP A 1 149 ? 17.961 3.709 -38.093 1.00 90.31 149 ASP A N 1
ATOM 1167 C CA . ASP A 1 149 ? 18.342 3.942 -39.483 1.00 90.31 149 ASP A CA 1
ATOM 1168 C C . ASP A 1 149 ? 18.891 5.364 -39.728 1.00 90.31 149 ASP A C 1
ATOM 1170 O O . ASP A 1 149 ? 18.912 6.245 -38.862 1.00 90.31 149 ASP A O 1
ATOM 1174 N N . LYS A 1 150 ? 19.318 5.628 -40.968 1.00 88.31 150 LYS A N 1
ATOM 1175 C CA . LYS A 1 150 ? 19.827 6.948 -41.378 1.00 88.31 150 LYS A CA 1
ATOM 1176 C C . LYS A 1 150 ? 18.793 8.077 -41.276 1.00 88.31 150 LYS A C 1
ATOM 1178 O O . LYS A 1 150 ? 19.194 9.239 -41.230 1.00 88.31 150 LYS A O 1
ATOM 1183 N N . TYR A 1 151 ? 17.503 7.763 -41.222 1.00 87.44 151 TYR A N 1
ATOM 1184 C CA . TYR A 1 151 ? 16.397 8.707 -41.052 1.00 87.44 151 TYR A CA 1
ATOM 1185 C C . TYR A 1 151 ? 15.963 8.843 -39.586 1.00 87.44 151 TYR A C 1
ATOM 1187 O O . TYR A 1 151 ? 14.960 9.495 -39.311 1.00 87.44 151 TYR A O 1
ATOM 1195 N N . ASN A 1 152 ? 16.736 8.282 -38.648 1.00 88.00 152 ASN A N 1
ATOM 1196 C CA . ASN A 1 152 ? 16.438 8.269 -37.219 1.00 88.00 152 ASN A CA 1
ATOM 1197 C C . ASN A 1 152 ? 15.181 7.457 -36.857 1.00 88.00 152 ASN A C 1
ATOM 1199 O O . ASN A 1 152 ? 14.564 7.733 -35.835 1.00 88.00 152 ASN A O 1
ATOM 1203 N N . GLN A 1 153 ? 14.780 6.486 -37.681 1.00 89.38 153 GLN A N 1
ATOM 1204 C CA . GLN A 1 153 ? 13.658 5.588 -37.392 1.00 89.38 153 GLN A CA 1
ATOM 1205 C C . GLN A 1 153 ? 14.144 4.379 -36.601 1.00 89.38 153 GLN A C 1
ATOM 1207 O O . GLN A 1 153 ? 15.248 3.881 -36.835 1.00 89.38 153 GLN A O 1
ATOM 1212 N N . VAL A 1 154 ? 13.304 3.904 -35.683 1.00 89.88 154 VAL A N 1
ATOM 1213 C CA . VAL A 1 154 ? 13.620 2.759 -34.828 1.00 89.88 154 VAL A CA 1
ATOM 1214 C C . VAL A 1 154 ? 13.070 1.498 -35.468 1.00 89.88 154 VAL A C 1
ATOM 1216 O O . VAL A 1 154 ? 11.871 1.403 -35.731 1.00 89.88 154 VAL A O 1
ATOM 1219 N N . TRP A 1 155 ? 13.945 0.525 -35.678 1.00 91.75 155 TRP A N 1
ATOM 1220 C CA . TRP A 1 155 ? 13.613 -0.802 -36.174 1.00 91.75 155 TRP A CA 1
ATOM 1221 C C . TRP A 1 155 ? 13.897 -1.816 -35.076 1.00 91.75 155 TRP A C 1
ATOM 1223 O O . TRP A 1 155 ? 14.966 -1.774 -34.469 1.00 91.75 155 TRP A O 1
ATOM 1233 N N . SER A 1 156 ? 12.958 -2.721 -34.809 1.00 92.12 156 SER A N 1
ATOM 1234 C CA . SER A 1 156 ? 13.130 -3.779 -33.814 1.00 92.12 156 SER A CA 1
ATOM 1235 C C . SER A 1 156 ? 12.620 -5.123 -34.323 1.00 92.12 156 SER A C 1
ATOM 1237 O O . SER A 1 156 ? 11.475 -5.249 -34.749 1.00 92.12 156 SER A O 1
ATOM 1239 N N . GLY A 1 157 ? 13.472 -6.143 -34.267 1.00 91.94 157 GLY A N 1
ATOM 1240 C CA . GLY A 1 157 ? 13.121 -7.523 -34.576 1.00 91.94 157 GLY A CA 1
ATOM 1241 C C . GLY A 1 157 ? 12.482 -8.228 -33.379 1.00 91.94 157 GLY A C 1
ATOM 1242 O O . GLY A 1 157 ? 13.111 -8.447 -32.341 1.00 91.94 157 GLY A O 1
ATOM 1243 N N . THR A 1 158 ? 11.233 -8.637 -33.543 1.00 90.81 158 THR A N 1
ATOM 1244 C CA . THR A 1 158 ? 10.495 -9.463 -32.583 1.00 90.81 158 THR A CA 1
ATOM 1245 C C . THR A 1 158 ? 10.414 -10.902 -33.082 1.00 90.81 158 THR A C 1
ATOM 1247 O O . THR A 1 158 ? 10.687 -11.180 -34.251 1.00 90.81 158 THR A O 1
ATOM 1250 N N . ILE A 1 159 ? 10.014 -11.832 -32.215 1.00 90.25 159 ILE A N 1
ATOM 1251 C CA . ILE A 1 159 ? 9.789 -13.230 -32.623 1.00 90.25 159 ILE A CA 1
ATOM 1252 C C . ILE A 1 159 ? 8.678 -13.384 -33.677 1.00 90.25 159 ILE A C 1
ATOM 1254 O O . ILE A 1 159 ? 8.712 -14.334 -34.450 1.00 90.25 159 ILE A O 1
ATOM 1258 N N . ASN A 1 160 ? 7.740 -12.431 -33.744 1.00 91.19 160 ASN A N 1
ATOM 1259 C CA . ASN A 1 160 ? 6.588 -12.451 -34.652 1.00 91.19 160 ASN A CA 1
ATOM 1260 C C . ASN A 1 160 ? 6.735 -11.450 -35.813 1.00 91.19 160 ASN A C 1
ATOM 1262 O O . ASN A 1 160 ? 5.742 -11.022 -36.396 1.00 91.19 160 ASN A O 1
ATOM 1266 N N . GLY A 1 161 ? 7.965 -11.043 -36.141 1.00 89.12 161 GLY A N 1
ATOM 1267 C CA . GLY A 1 161 ? 8.252 -10.127 -37.246 1.00 89.12 161 GLY A CA 1
ATOM 1268 C C . GLY A 1 161 ? 8.925 -8.830 -36.808 1.00 89.12 161 GLY A C 1
ATOM 1269 O O . GLY A 1 161 ? 9.424 -8.703 -35.690 1.00 89.12 161 GLY A O 1
ATOM 1270 N N . ILE A 1 162 ? 8.974 -7.856 -37.713 1.00 91.00 162 ILE A N 1
ATOM 1271 C CA . ILE A 1 162 ? 9.721 -6.608 -37.527 1.00 91.00 162 ILE A CA 1
ATOM 1272 C C . ILE A 1 162 ? 8.752 -5.481 -37.165 1.00 91.00 162 ILE A C 1
ATOM 1274 O O . ILE A 1 162 ? 7.778 -5.240 -37.873 1.00 91.00 162 ILE A O 1
ATOM 1278 N N . ALA A 1 163 ? 9.043 -4.773 -36.077 1.00 89.00 163 ALA A N 1
ATOM 1279 C CA . ALA A 1 163 ? 8.415 -3.506 -35.738 1.00 89.00 163 ALA A CA 1
ATOM 1280 C C . ALA A 1 163 ? 9.249 -2.353 -36.304 1.00 89.00 163 ALA A C 1
ATOM 1282 O O . ALA A 1 163 ? 10.480 -2.367 -36.219 1.00 89.00 163 ALA A O 1
ATOM 1283 N N . PHE A 1 164 ? 8.581 -1.330 -36.827 1.00 87.62 164 PHE A N 1
ATOM 1284 C CA . PHE A 1 164 ? 9.221 -0.074 -37.197 1.00 87.62 164 PHE A CA 1
ATOM 1285 C C . PHE A 1 164 ? 8.403 1.092 -36.650 1.00 87.62 164 PHE A C 1
ATOM 1287 O O . PHE A 1 164 ? 7.177 1.024 -36.572 1.00 87.62 164 PHE A O 1
ATOM 1294 N N . SER A 1 165 ? 9.079 2.170 -36.266 1.00 82.62 165 SER A N 1
ATOM 1295 C CA . SER A 1 165 ? 8.420 3.400 -35.844 1.00 82.62 165 SER A CA 1
ATOM 1296 C C . SER A 1 165 ? 9.171 4.613 -36.371 1.00 82.62 165 SER A C 1
ATOM 1298 O O . SER A 1 165 ? 10.394 4.724 -36.230 1.00 82.62 165 SER A O 1
ATOM 1300 N N . LYS A 1 166 ? 8.421 5.555 -36.955 1.00 77.00 166 LYS A N 1
ATOM 1301 C CA . LYS A 1 166 ? 8.927 6.907 -37.196 1.00 77.00 166 LYS A CA 1
ATOM 1302 C C . LYS A 1 166 ? 9.152 7.531 -35.825 1.00 77.00 166 LYS A C 1
ATOM 1304 O O . LYS A 1 166 ? 8.210 7.602 -35.040 1.00 77.00 166 LYS A O 1
ATOM 1309 N N . ASN A 1 167 ? 10.381 7.952 -35.529 1.00 65.81 167 ASN A N 1
ATOM 1310 C CA . ASN A 1 167 ? 10.701 8.577 -34.249 1.00 65.81 167 ASN A CA 1
ATOM 1311 C C . ASN A 1 167 ? 9.849 9.846 -34.097 1.00 65.81 167 ASN A C 1
ATOM 1313 O O . ASN A 1 167 ? 10.096 10.865 -34.738 1.00 65.81 167 ASN A O 1
ATOM 1317 N N . SER A 1 168 ? 8.767 9.725 -33.332 1.00 56.84 168 SER A N 1
ATOM 1318 C CA . SER A 1 168 ? 7.829 10.799 -33.048 1.00 56.84 168 SER A CA 1
ATOM 1319 C C . SER A 1 168 ? 8.421 11.625 -31.918 1.00 56.84 168 SER A C 1
ATOM 1321 O O . SER A 1 168 ? 8.416 11.202 -30.763 1.00 56.84 168 SER A O 1
ATOM 1323 N N . THR A 1 169 ? 8.918 12.808 -32.254 1.00 58.06 169 THR A N 1
ATOM 1324 C CA . THR A 1 169 ? 9.530 13.752 -31.313 1.00 58.06 169 THR A CA 1
ATOM 1325 C C . THR A 1 169 ? 8.536 14.364 -30.324 1.00 58.06 169 THR A C 1
ATOM 1327 O O . THR A 1 169 ? 8.959 14.852 -29.286 1.00 58.06 169 THR A O 1
ATOM 1330 N N . SER A 1 170 ? 7.226 14.338 -30.592 1.00 65.31 170 SER A N 1
ATOM 1331 C CA . SER A 1 170 ? 6.232 14.920 -29.682 1.00 65.31 170 SER A CA 1
ATOM 1332 C C . SER A 1 170 ? 5.726 13.879 -28.685 1.00 65.31 170 SER A C 1
ATOM 1334 O O . SER A 1 170 ? 4.934 13.000 -29.053 1.00 65.31 170 SER A O 1
ATOM 1336 N N . VAL A 1 171 ? 6.168 13.978 -27.431 1.00 72.38 171 VAL A N 1
ATOM 1337 C CA . VAL A 1 171 ? 5.476 13.349 -26.299 1.00 72.38 171 VAL A CA 1
ATOM 1338 C C . VAL A 1 171 ? 4.053 13.910 -26.263 1.00 72.38 171 VAL A C 1
ATOM 1340 O O . VAL A 1 171 ? 3.854 15.120 -26.367 1.00 72.38 171 VAL A O 1
ATOM 1343 N N . ARG A 1 172 ? 3.047 13.037 -26.208 1.00 78.06 172 ARG A N 1
ATOM 1344 C CA . ARG A 1 172 ? 1.643 13.456 -26.129 1.00 78.06 172 ARG A CA 1
ATOM 1345 C C . ARG A 1 172 ? 1.222 13.487 -24.671 1.00 78.06 172 ARG A C 1
ATOM 1347 O O . ARG A 1 172 ? 1.344 12.481 -23.984 1.00 78.06 172 ARG A O 1
ATOM 1354 N N . LYS A 1 173 ? 0.684 14.601 -24.198 1.00 83.38 173 LYS A N 1
ATOM 1355 C CA . LYS A 1 173 ? 0.119 14.647 -22.850 1.00 83.38 173 LYS A CA 1
ATOM 1356 C C . LYS A 1 173 ? -1.226 13.924 -22.826 1.00 83.38 173 LYS A C 1
ATOM 1358 O O . LYS A 1 173 ? -2.040 14.114 -23.733 1.00 83.38 173 LYS A O 1
ATOM 1363 N N . VAL A 1 174 ? -1.452 13.070 -21.829 1.00 86.38 174 VAL A N 1
ATOM 1364 C CA . VAL A 1 174 ? -2.790 12.515 -21.581 1.00 86.38 174 VAL A CA 1
ATOM 1365 C C . VAL A 1 174 ? -3.684 13.658 -21.071 1.00 86.38 174 VAL A C 1
ATOM 1367 O O . VAL A 1 174 ? -3.246 14.410 -20.201 1.00 86.38 174 VAL A O 1
ATOM 1370 N N . PRO A 1 175 ? -4.905 13.846 -21.601 1.00 87.31 175 PRO A N 1
ATOM 1371 C CA . PRO A 1 175 ? -5.839 14.830 -21.060 1.00 87.31 175 PRO A CA 1
ATOM 1372 C C . PRO A 1 175 ? -6.152 14.561 -19.583 1.00 87.31 175 PRO A C 1
ATOM 1374 O O . PRO A 1 175 ? -6.137 13.405 -19.155 1.00 87.31 175 PRO A O 1
ATOM 1377 N N . ALA A 1 176 ? -6.455 15.611 -18.816 1.00 87.25 176 ALA A N 1
ATOM 1378 C CA . ALA A 1 176 ? -6.829 15.471 -17.410 1.00 87.25 176 ALA A CA 1
ATOM 1379 C C . ALA A 1 176 ? -8.034 14.521 -17.244 1.00 87.25 176 ALA A C 1
ATOM 1381 O O . ALA A 1 176 ? -8.951 14.546 -18.077 1.00 87.25 176 ALA A O 1
ATOM 1382 N N . PRO A 1 177 ? -8.032 13.654 -16.214 1.00 89.94 177 PRO A N 1
ATOM 1383 C CA . PRO A 1 177 ? -9.176 12.813 -15.917 1.00 89.94 177 PRO A CA 1
ATOM 1384 C C . PRO A 1 177 ? -10.370 13.673 -15.504 1.00 89.94 177 PRO A C 1
ATOM 1386 O O . PRO A 1 177 ? -10.222 14.727 -14.893 1.00 89.94 177 PRO A O 1
ATOM 1389 N N . ILE A 1 178 ? -11.558 13.202 -15.850 1.00 88.25 178 ILE A N 1
ATOM 1390 C CA . ILE A 1 178 ? -12.834 13.824 -15.519 1.00 88.25 178 ILE A CA 1
ATOM 1391 C C . ILE A 1 178 ? -13.542 12.897 -14.534 1.00 88.25 178 ILE A C 1
ATOM 1393 O O . ILE A 1 178 ? -13.524 11.671 -14.699 1.00 88.25 178 ILE A O 1
ATOM 1397 N N . LEU A 1 179 ? -14.159 13.480 -13.510 1.00 87.31 179 LEU A N 1
ATOM 1398 C CA . LEU A 1 179 ? -15.033 12.760 -12.594 1.00 87.31 179 LEU A CA 1
ATOM 1399 C C . LEU A 1 179 ? -16.335 12.397 -13.323 1.00 87.31 179 LEU A C 1
ATOM 1401 O O . LEU A 1 179 ? -17.051 13.279 -13.787 1.00 87.31 179 LEU A O 1
ATOM 1405 N N . ILE A 1 180 ? -16.628 11.101 -13.451 1.00 85.56 180 ILE A N 1
ATOM 1406 C CA . ILE A 1 180 ? -17.877 10.617 -14.061 1.00 85.56 180 ILE A CA 1
ATOM 1407 C C . ILE A 1 180 ? -18.978 10.579 -13.009 1.00 85.56 180 ILE A C 1
ATOM 1409 O O . ILE A 1 180 ? -20.072 11.099 -13.221 1.00 85.56 180 ILE A O 1
ATOM 1413 N N . SER A 1 181 ? -18.690 9.932 -11.885 1.00 83.81 181 SER A N 1
ATOM 1414 C CA . SER A 1 181 ? -19.636 9.772 -10.791 1.00 83.81 181 SER A CA 1
ATOM 1415 C C . SER A 1 181 ? -18.899 9.663 -9.470 1.00 83.81 181 SER A C 1
ATOM 1417 O O . SER A 1 181 ? -17.811 9.092 -9.391 1.00 83.81 181 SER A O 1
ATOM 1419 N N . CYS A 1 182 ? -19.533 10.191 -8.435 1.00 84.50 182 CYS A N 1
ATOM 1420 C CA . CYS A 1 182 ? -19.158 9.993 -7.051 1.00 84.50 182 CYS A CA 1
ATOM 1421 C C . CYS A 1 182 ? -20.339 9.314 -6.354 1.00 84.50 182 CYS A C 1
ATOM 1423 O O . CYS A 1 182 ? -21.494 9.633 -6.631 1.00 84.50 182 CYS A O 1
ATOM 1425 N N . GLU A 1 183 ? -20.066 8.348 -5.498 1.00 83.56 183 GLU A N 1
ATOM 1426 C CA . GLU A 1 183 ? -21.043 7.628 -4.703 1.00 83.56 183 GLU A CA 1
ATOM 1427 C C . GLU A 1 183 ? -20.579 7.633 -3.251 1.00 83.56 183 GLU A C 1
ATOM 1429 O O . GLU A 1 183 ? -19.419 7.343 -2.948 1.00 83.56 183 GLU A O 1
ATOM 1434 N N . ILE A 1 184 ? -21.492 8.007 -2.359 1.00 78.19 184 ILE A N 1
ATOM 1435 C CA . ILE A 1 184 ? -21.241 8.091 -0.924 1.00 78.19 184 ILE A CA 1
ATOM 1436 C C . ILE A 1 184 ? -22.244 7.198 -0.225 1.00 78.19 184 ILE A C 1
ATOM 1438 O O . ILE A 1 184 ? -23.451 7.397 -0.366 1.00 78.19 184 ILE A O 1
ATOM 1442 N N . ASP A 1 185 ? -21.747 6.198 0.499 1.00 78.69 185 ASP A N 1
ATOM 1443 C CA . ASP A 1 185 ? -22.573 5.223 1.224 1.00 78.69 185 ASP A CA 1
ATOM 1444 C C . ASP A 1 185 ? -23.696 4.609 0.366 1.00 78.69 185 ASP A C 1
ATOM 1446 O O . ASP A 1 185 ? -24.821 4.392 0.825 1.00 78.69 185 ASP A O 1
ATOM 1450 N N . GLY A 1 186 ? -23.411 4.349 -0.913 1.00 73.75 186 GLY A N 1
ATOM 1451 C CA . GLY A 1 186 ? -24.383 3.763 -1.836 1.00 73.75 186 GLY A CA 1
ATOM 1452 C C . GLY A 1 186 ? -25.316 4.771 -2.531 1.00 73.75 186 GLY A C 1
ATOM 1453 O O . GLY A 1 186 ? -26.297 4.375 -3.164 1.00 73.75 186 GLY A O 1
ATOM 1454 N N . LYS A 1 187 ? -25.101 6.084 -2.353 1.00 78.62 187 LYS A N 1
ATOM 1455 C CA . LYS A 1 187 ? -25.903 7.143 -2.984 1.00 78.62 187 LYS A CA 1
ATOM 1456 C C . LYS A 1 187 ? -25.076 7.950 -3.971 1.00 78.62 187 LYS A C 1
ATOM 1458 O O . LYS A 1 187 ? -24.056 8.530 -3.609 1.00 78.62 187 LYS A O 1
ATOM 1463 N N . LEU A 1 188 ? -25.577 8.043 -5.202 1.00 76.75 188 LEU A N 1
ATOM 1464 C CA . LEU A 1 188 ? -25.029 8.915 -6.238 1.00 76.75 188 LEU A CA 1
ATOM 1465 C C . LEU A 1 188 ? -24.992 10.365 -5.751 1.00 76.75 188 LEU A C 1
ATOM 1467 O O . LEU A 1 188 ? -26.020 10.960 -5.425 1.00 76.75 188 LEU A O 1
ATOM 1471 N N . PHE A 1 189 ? -23.788 10.915 -5.745 1.00 75.12 189 PHE A N 1
ATOM 1472 C CA . PHE A 1 189 ? -23.476 12.271 -5.352 1.00 75.12 189 PHE A CA 1
ATOM 1473 C C . PHE A 1 189 ? -22.971 13.048 -6.566 1.00 75.12 189 PHE A C 1
ATOM 1475 O O . PHE A 1 189 ? -22.066 12.611 -7.284 1.00 75.12 189 PHE A O 1
ATOM 1482 N N . LYS A 1 190 ? -23.574 14.211 -6.815 1.00 73.69 190 LYS A N 1
ATOM 1483 C CA . LYS A 1 190 ? -23.154 15.100 -7.894 1.00 73.69 190 LYS A CA 1
ATOM 1484 C C . LYS A 1 190 ? -22.163 16.100 -7.318 1.00 73.69 190 LYS A C 1
ATOM 1486 O O . LYS A 1 190 ? -22.550 16.964 -6.548 1.00 73.69 190 LYS A O 1
ATOM 1491 N N . TRP A 1 191 ? -20.903 15.953 -7.699 1.00 69.94 191 TRP A N 1
ATOM 1492 C CA . TRP A 1 191 ? -19.840 16.855 -7.281 1.00 69.94 191 TRP A CA 1
ATOM 1493 C C . TRP A 1 191 ? -19.984 18.197 -8.005 1.00 69.94 191 TRP A C 1
ATOM 1495 O O . TRP A 1 191 ? -19.897 18.227 -9.236 1.00 69.94 191 TRP A O 1
ATOM 1505 N N . ASP A 1 192 ? -20.226 19.279 -7.268 1.00 65.44 192 ASP A N 1
ATOM 1506 C CA . ASP A 1 192 ? -20.150 20.639 -7.803 1.00 65.44 192 ASP A CA 1
ATOM 1507 C C . ASP A 1 192 ? -18.744 21.197 -7.548 1.00 65.44 192 ASP A C 1
ATOM 1509 O O . ASP A 1 192 ? -18.196 21.045 -6.459 1.00 65.44 192 ASP A O 1
ATOM 1513 N N . HIS A 1 193 ? -18.105 21.765 -8.570 1.00 58.38 193 HIS A N 1
ATOM 1514 C CA . HIS A 1 193 ? -16.685 22.139 -8.507 1.00 58.38 193 HIS A CA 1
ATOM 1515 C C . HIS A 1 193 ? -16.410 23.369 -7.623 1.00 58.38 193 HIS A C 1
ATOM 1517 O O . HIS A 1 193 ? -15.254 23.590 -7.271 1.00 58.38 193 HIS A O 1
ATOM 1523 N N . ASP A 1 194 ? -17.448 24.129 -7.256 1.00 50.19 194 ASP A N 1
ATOM 1524 C CA . ASP A 1 194 ? -17.336 25.401 -6.529 1.00 50.19 194 ASP A CA 1
ATOM 1525 C C . ASP A 1 194 ? -17.709 25.318 -5.032 1.00 50.19 194 ASP A C 1
ATOM 1527 O O . ASP A 1 194 ? -17.488 26.284 -4.297 1.00 50.19 194 ASP A O 1
ATOM 1531 N N . GLU A 1 195 ? -18.236 24.189 -4.542 1.00 52.72 195 GLU A N 1
ATOM 1532 C CA . GLU A 1 195 ? -18.629 24.033 -3.133 1.00 52.72 195 GLU A CA 1
ATOM 1533 C C . GLU A 1 195 ? -17.763 22.985 -2.412 1.00 52.72 195 GLU A C 1
ATOM 1535 O O . GLU A 1 195 ? -17.599 21.849 -2.853 1.00 52.72 195 GLU A O 1
ATOM 1540 N N . THR A 1 196 ? -17.185 23.376 -1.268 1.00 52.50 196 THR A N 1
ATOM 1541 C CA . THR A 1 196 ? -16.480 22.448 -0.370 1.00 52.50 196 THR A CA 1
ATOM 1542 C C . THR A 1 196 ? -17.512 21.631 0.392 1.00 52.50 196 THR A C 1
ATOM 1544 O O . THR A 1 196 ? -18.020 22.047 1.434 1.00 52.50 196 THR A O 1
ATOM 1547 N N . GLU A 1 197 ? -17.836 20.470 -0.159 1.00 59.09 197 GLU A N 1
ATOM 1548 C CA . GLU A 1 197 ? -18.910 19.628 0.355 1.00 59.09 197 GLU A CA 1
ATOM 1549 C C . GLU A 1 197 ? -18.524 18.937 1.670 1.00 59.09 197 GLU A C 1
ATOM 1551 O O . GLU A 1 197 ? -17.360 18.607 1.926 1.00 59.09 197 GLU A O 1
ATOM 1556 N N . GLU A 1 198 ? -19.515 18.786 2.552 1.00 61.50 198 GLU A N 1
ATOM 1557 C CA . GLU A 1 198 ? -19.321 18.411 3.953 1.00 61.50 198 GLU A CA 1
ATOM 1558 C C . GLU A 1 198 ? -19.687 16.932 4.204 1.00 61.50 198 GLU A C 1
ATOM 1560 O O . GLU A 1 198 ? -20.849 16.553 4.082 1.00 61.50 198 GLU A O 1
ATOM 1565 N N . PHE A 1 199 ? -18.718 16.102 4.616 1.00 66.56 199 PHE A N 1
ATOM 1566 C CA . PHE A 1 199 ? -18.850 14.633 4.713 1.00 66.56 199 PHE A CA 1
ATOM 1567 C C . PHE A 1 199 ? -18.725 14.086 6.143 1.00 66.56 199 PHE A C 1
ATOM 1569 O O . PHE A 1 199 ? -18.016 14.661 6.963 1.00 66.56 199 PHE A O 1
ATOM 1576 N N . ASP A 1 200 ? -19.339 12.938 6.445 1.00 64.56 200 ASP A N 1
ATOM 1577 C CA . ASP A 1 200 ? -19.194 12.266 7.746 1.00 64.56 200 ASP A CA 1
ATOM 1578 C C . ASP A 1 200 ? -17.941 11.368 7.805 1.00 64.56 200 ASP A C 1
ATOM 1580 O O . ASP A 1 200 ? -17.549 10.742 6.819 1.00 64.56 200 ASP A O 1
ATOM 1584 N N . THR A 1 201 ? -17.333 11.252 8.992 1.00 58.22 201 THR A N 1
ATOM 1585 C CA . THR A 1 201 ? -16.024 10.603 9.250 1.00 58.22 201 THR A CA 1
ATOM 158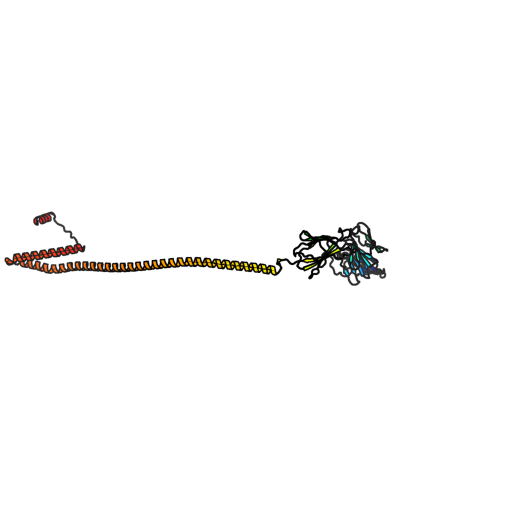6 C C . THR A 1 201 ? -15.931 9.119 8.833 1.00 58.22 201 THR A C 1
ATOM 1588 O O . THR A 1 201 ? -14.836 8.604 8.618 1.00 58.22 201 THR A O 1
ATOM 1591 N N . TYR A 1 202 ? -17.061 8.419 8.687 1.00 65.25 202 TYR A N 1
ATOM 1592 C CA . TYR A 1 202 ? -17.110 6.992 8.321 1.00 65.25 202 TYR A CA 1
ATOM 1593 C C . TYR A 1 202 ? -17.743 6.716 6.957 1.00 65.25 202 TYR A C 1
ATOM 1595 O O . TYR A 1 202 ? -17.978 5.553 6.631 1.00 65.25 202 TYR A O 1
ATOM 1603 N N . SER A 1 203 ? -18.006 7.760 6.174 1.00 69.25 203 SER A N 1
ATOM 1604 C CA . SER A 1 203 ? -18.643 7.598 4.870 1.00 69.25 203 SER A CA 1
ATOM 1605 C C . SER A 1 203 ? -17.698 6.879 3.910 1.00 69.25 203 SER A C 1
ATOM 1607 O O . SER A 1 203 ? -16.502 7.188 3.833 1.00 69.25 203 SER A O 1
ATOM 1609 N N . PHE A 1 204 ? -18.231 5.916 3.172 1.00 76.81 204 PHE A N 1
ATOM 1610 C CA . PHE A 1 204 ? -17.525 5.244 2.096 1.00 76.81 204 PHE A CA 1
ATOM 1611 C C . PHE A 1 204 ? -17.579 6.112 0.847 1.00 76.81 204 PHE A C 1
ATOM 1613 O O . PHE A 1 204 ? -18.668 6.388 0.344 1.00 76.81 204 PHE A O 1
ATOM 1620 N N . LEU A 1 205 ? -16.412 6.534 0.354 1.00 82.00 205 LEU A N 1
ATOM 1621 C CA . LEU A 1 205 ? -16.312 7.329 -0.862 1.00 82.00 205 LEU A CA 1
ATOM 1622 C C . LEU A 1 205 ? -15.866 6.433 -2.015 1.00 82.00 205 LEU A C 1
ATOM 1624 O O . LEU A 1 205 ? -14.759 5.888 -2.009 1.00 82.00 205 LEU A O 1
ATOM 1628 N N . GLN A 1 206 ? -16.724 6.328 -3.019 1.00 84.06 206 GLN A N 1
ATOM 1629 C CA . GLN A 1 206 ? -16.442 5.646 -4.268 1.00 84.06 206 GLN A CA 1
ATOM 1630 C C . GLN A 1 206 ? -16.521 6.658 -5.400 1.00 84.06 206 GLN A C 1
ATOM 1632 O O . GLN A 1 206 ? -17.515 7.359 -5.551 1.00 84.06 206 GLN A O 1
ATOM 1637 N N . PHE A 1 207 ? -15.478 6.751 -6.215 1.00 86.06 207 PHE A N 1
ATOM 1638 C CA . PHE A 1 207 ? -15.503 7.629 -7.378 1.00 86.06 207 PHE A CA 1
ATOM 1639 C C . PHE A 1 207 ? -15.000 6.917 -8.620 1.00 86.06 207 PHE A C 1
ATOM 1641 O O . PHE A 1 207 ? -14.055 6.127 -8.580 1.00 86.06 207 PHE A O 1
ATOM 1648 N N . ILE A 1 208 ? -15.654 7.229 -9.735 1.00 86.06 208 ILE A N 1
ATOM 1649 C CA . ILE A 1 208 ? -15.323 6.726 -11.060 1.00 86.06 208 ILE A CA 1
ATOM 1650 C C . ILE A 1 208 ? -14.775 7.895 -11.867 1.00 86.06 208 ILE A C 1
ATOM 1652 O O . ILE A 1 208 ? -15.455 8.905 -12.063 1.00 86.06 208 ILE A O 1
ATOM 1656 N N . THR A 1 209 ? -13.547 7.757 -12.359 1.00 86.25 209 THR A N 1
ATOM 1657 C CA . THR A 1 209 ? -12.905 8.756 -13.222 1.00 86.25 209 THR A CA 1
ATOM 1658 C C . THR A 1 209 ? -12.519 8.166 -14.564 1.00 86.25 209 THR A C 1
ATOM 1660 O O . THR A 1 209 ? -12.095 7.016 -14.662 1.00 86.25 209 THR A O 1
ATOM 1663 N N . ALA A 1 210 ? -12.613 8.973 -15.617 1.00 86.69 210 ALA A N 1
ATOM 1664 C CA . ALA A 1 210 ? -12.099 8.607 -16.928 1.00 86.69 210 ALA A CA 1
ATOM 1665 C C . ALA A 1 210 ? -11.319 9.762 -17.545 1.00 86.69 210 ALA A C 1
ATOM 1667 O O . ALA A 1 210 ? -11.739 10.912 -17.474 1.00 86.69 210 ALA A O 1
ATOM 1668 N N . ALA A 1 211 ? -10.197 9.457 -18.196 1.00 87.19 211 ALA A N 1
ATOM 1669 C CA . ALA A 1 211 ? -9.519 10.438 -19.031 1.00 87.19 211 ALA A CA 1
ATOM 1670 C C . ALA A 1 211 ? -10.005 10.278 -20.479 1.00 87.19 211 ALA A C 1
ATOM 1672 O O . ALA A 1 211 ? -10.121 9.140 -20.949 1.00 87.19 211 ALA A O 1
ATOM 1673 N N . PRO A 1 212 ? -10.270 11.375 -21.213 1.00 83.94 212 PRO A N 1
ATOM 1674 C CA . PRO A 1 212 ? -10.738 11.327 -22.596 1.00 83.94 212 PRO A CA 1
ATOM 1675 C C . PRO A 1 212 ? -9.589 10.978 -23.562 1.00 83.94 212 PRO A C 1
ATOM 1677 O O . PRO A 1 212 ? -9.197 11.762 -24.424 1.00 83.94 212 PRO A O 1
ATOM 1680 N N . ALA A 1 213 ? -9.022 9.780 -23.412 1.00 81.88 213 ALA A N 1
ATOM 1681 C CA . ALA A 1 213 ? -7.942 9.251 -24.235 1.00 81.88 213 ALA A CA 1
ATOM 1682 C C . ALA A 1 213 ? -8.277 7.843 -24.748 1.00 81.88 213 ALA A C 1
ATOM 1684 O O . ALA A 1 213 ? -8.728 6.973 -24.007 1.00 81.88 213 ALA A O 1
ATOM 1685 N N . PHE A 1 214 ? -8.027 7.611 -26.041 1.00 74.12 214 PHE A N 1
ATOM 1686 C CA . PHE A 1 214 ? -8.359 6.358 -26.720 1.00 74.12 214 PHE A CA 1
ATOM 1687 C C . PHE A 1 214 ? -7.110 5.524 -27.067 1.00 74.12 214 PHE A C 1
ATOM 1689 O O . PHE A 1 214 ? -6.132 6.079 -27.588 1.00 74.12 214 PHE A O 1
ATOM 1696 N N . PRO A 1 215 ? -7.128 4.192 -26.875 1.00 76.12 215 PRO A N 1
ATOM 1697 C CA . PRO A 1 215 ? -8.174 3.399 -26.231 1.00 76.12 215 PRO A CA 1
ATOM 1698 C C . PRO A 1 215 ? -8.044 3.432 -24.698 1.00 76.12 215 PRO A C 1
ATOM 1700 O O . PRO A 1 215 ? -6.934 3.435 -24.162 1.00 76.12 215 PRO A O 1
ATOM 1703 N N . GLY A 1 216 ? -9.184 3.456 -24.001 1.00 70.94 216 GLY A N 1
ATOM 1704 C CA . GLY A 1 216 ? -9.237 3.670 -22.549 1.00 70.94 216 GLY A CA 1
ATOM 1705 C C . GLY A 1 216 ? -8.660 2.527 -21.707 1.00 70.94 216 GLY A C 1
ATOM 1706 O O . GLY A 1 216 ? -8.177 2.764 -20.610 1.00 70.94 216 GLY A O 1
ATOM 1707 N N . ASN A 1 217 ? -8.612 1.301 -22.233 1.00 75.88 217 ASN A N 1
ATOM 1708 C CA . ASN A 1 217 ? -8.052 0.129 -21.542 1.00 75.88 217 ASN A CA 1
ATOM 1709 C C . ASN A 1 217 ? -6.521 0.165 -21.362 1.00 75.88 217 ASN A C 1
ATOM 1711 O O . ASN A 1 217 ? -5.962 -0.687 -20.678 1.00 75.88 217 ASN A O 1
ATOM 1715 N N . LEU A 1 218 ? -5.836 1.112 -22.008 1.00 77.38 218 LEU A N 1
ATOM 1716 C CA . LEU A 1 218 ? -4.393 1.326 -21.859 1.00 77.38 218 LEU A CA 1
ATOM 1717 C C . LEU A 1 218 ? -4.064 2.464 -20.895 1.00 77.38 218 LEU A C 1
ATOM 1719 O O . LEU A 1 218 ? -2.884 2.778 -20.711 1.00 77.38 218 LEU A O 1
ATOM 1723 N N . LEU A 1 219 ? -5.089 3.104 -20.333 1.00 83.69 219 LEU A N 1
ATOM 1724 C CA . LEU A 1 219 ? -4.911 4.129 -19.330 1.00 83.69 219 LEU A CA 1
ATOM 1725 C C . LEU A 1 219 ? -4.602 3.497 -17.987 1.00 83.69 219 LEU A C 1
ATOM 1727 O O . LEU A 1 219 ? -5.109 2.442 -17.613 1.00 83.69 219 LEU A O 1
ATOM 1731 N N . THR A 1 220 ? -3.738 4.185 -17.271 1.00 85.19 220 THR A N 1
ATOM 1732 C CA . THR A 1 220 ? -3.372 3.852 -15.916 1.00 85.19 220 THR A CA 1
ATOM 1733 C C . THR A 1 220 ? -3.529 5.083 -15.058 1.00 85.19 220 THR A C 1
ATOM 1735 O O . THR A 1 220 ? -3.103 6.162 -15.459 1.00 85.19 220 THR A O 1
ATOM 1738 N N . TYR A 1 221 ? -4.073 4.924 -13.872 1.00 87.06 221 TYR A N 1
ATOM 1739 C CA . TYR A 1 221 ? -4.378 6.011 -12.972 1.00 87.06 221 TYR A CA 1
ATOM 1740 C C . TYR A 1 221 ? -3.510 5.935 -11.727 1.00 87.06 221 TYR A C 1
ATOM 1742 O O . TYR A 1 221 ? -3.107 4.859 -11.281 1.00 87.06 221 TYR A O 1
ATOM 1750 N N . GLN A 1 222 ? -3.221 7.104 -11.179 1.00 88.31 222 GLN A N 1
ATOM 1751 C CA . GLN A 1 222 ? -2.592 7.272 -9.881 1.00 88.31 222 GLN A CA 1
ATOM 1752 C C . GLN A 1 222 ? -3.409 8.290 -9.106 1.00 88.31 222 GLN A C 1
ATOM 1754 O O . GLN A 1 222 ? -3.852 9.287 -9.682 1.00 88.31 222 GLN A O 1
ATOM 1759 N N . TYR A 1 223 ? -3.567 8.056 -7.811 1.00 87.75 223 TYR A N 1
ATOM 1760 C CA . TYR A 1 223 ? -4.191 9.013 -6.916 1.00 87.75 223 TYR A CA 1
ATOM 1761 C C . TYR A 1 223 ? -3.297 9.280 -5.708 1.00 87.75 223 TYR A C 1
ATOM 1763 O O . TYR A 1 223 ? -2.398 8.498 -5.392 1.00 87.75 223 TYR A O 1
ATOM 1771 N N . ARG A 1 224 ? -3.522 10.418 -5.060 1.00 87.25 224 ARG A N 1
ATOM 1772 C CA . ARG A 1 224 ? -2.980 10.738 -3.740 1.00 87.25 224 ARG A CA 1
ATOM 1773 C C . ARG A 1 224 ? -3.980 11.570 -2.961 1.00 87.25 224 ARG A C 1
ATOM 1775 O O . ARG A 1 224 ? -4.800 12.269 -3.556 1.00 87.25 224 ARG A O 1
ATOM 1782 N N . ILE A 1 225 ? -3.870 11.518 -1.643 1.00 85.50 225 ILE A N 1
ATOM 1783 C CA . ILE A 1 225 ? -4.742 12.244 -0.722 1.00 85.50 225 ILE A CA 1
ATOM 1784 C C . ILE A 1 225 ? -3.867 13.181 0.101 1.00 85.50 225 ILE A C 1
ATOM 1786 O O . ILE A 1 225 ? -3.022 12.740 0.879 1.00 85.50 225 ILE A O 1
ATOM 1790 N N . ILE A 1 226 ? -4.033 14.481 -0.095 1.00 84.06 226 ILE A N 1
ATOM 1791 C CA . ILE A 1 226 ? -3.277 15.497 0.633 1.00 84.06 226 ILE A CA 1
ATOM 1792 C C . ILE A 1 226 ? -4.129 15.946 1.815 1.00 84.06 226 ILE A C 1
ATOM 1794 O O . ILE A 1 226 ? -5.272 16.349 1.622 1.00 84.06 226 ILE A O 1
ATOM 1798 N N . SER A 1 227 ? -3.576 15.869 3.024 1.00 80.19 227 SER A N 1
ATOM 1799 C CA . SER A 1 227 ? -4.168 16.449 4.236 1.00 80.19 227 SER A CA 1
ATOM 1800 C C . SER A 1 227 ? -3.280 17.583 4.755 1.00 80.19 227 SER A C 1
ATOM 1802 O O . SER A 1 227 ? -2.096 17.630 4.424 1.00 80.19 227 SER A O 1
ATOM 1804 N N . GLU A 1 228 ? -3.807 18.475 5.601 1.00 68.94 228 GLU A N 1
ATOM 1805 C CA . GLU A 1 228 ? -3.029 19.586 6.194 1.00 68.94 228 GLU A CA 1
ATOM 1806 C C . GLU A 1 228 ? -1.757 19.132 6.941 1.00 68.94 228 GLU A C 1
ATOM 1808 O O . GLU A 1 228 ? -0.808 19.902 7.074 1.00 68.94 228 GLU A O 1
ATOM 1813 N N . SER A 1 229 ? -1.719 17.884 7.420 1.00 59.84 229 SER A N 1
ATOM 1814 C CA . SER A 1 229 ? -0.617 17.324 8.211 1.00 59.84 229 SER A CA 1
ATOM 1815 C C . SER A 1 229 ? 0.255 16.306 7.474 1.00 59.84 229 SER A C 1
ATOM 1817 O O . SER A 1 229 ? 1.332 15.979 7.967 1.00 59.84 229 SER A O 1
ATOM 1819 N N . ASP A 1 230 ? -0.197 15.775 6.335 1.00 62.53 230 ASP A N 1
ATOM 1820 C CA . ASP A 1 230 ? 0.492 14.688 5.635 1.00 62.53 230 ASP A CA 1
ATOM 1821 C C . ASP A 1 230 ? 0.344 14.809 4.115 1.00 62.53 230 ASP A C 1
ATOM 1823 O O . ASP A 1 230 ? -0.761 14.931 3.573 1.00 62.53 230 ASP A O 1
ATOM 1827 N N . THR A 1 231 ? 1.484 14.752 3.428 1.00 61.25 231 THR A N 1
ATOM 1828 C CA . THR A 1 231 ? 1.560 14.727 1.967 1.00 61.25 231 THR A CA 1
ATOM 1829 C C . THR A 1 231 ? 1.847 13.300 1.543 1.00 61.25 231 THR A C 1
ATOM 1831 O O . THR A 1 231 ? 2.996 12.864 1.479 1.00 61.25 231 THR A O 1
ATOM 1834 N N . THR A 1 232 ? 0.786 12.557 1.242 1.00 67.00 232 THR A N 1
ATOM 1835 C CA . THR A 1 232 ? 0.938 11.182 0.770 1.00 67.00 232 THR A CA 1
ATOM 1836 C C . THR A 1 232 ? 1.675 11.143 -0.575 1.00 67.00 232 THR A C 1
ATOM 1838 O O . THR A 1 232 ? 1.478 11.976 -1.472 1.00 67.00 232 THR A O 1
ATOM 1841 N N . VAL A 1 233 ? 2.575 10.165 -0.710 1.00 75.25 233 VAL A N 1
ATOM 1842 C CA . VAL A 1 233 ? 3.201 9.812 -1.990 1.00 75.25 233 VAL A CA 1
ATOM 1843 C C . VAL A 1 233 ? 2.113 9.256 -2.910 1.00 75.25 233 VAL A C 1
ATOM 1845 O O . VAL A 1 233 ? 1.199 8.586 -2.441 1.00 75.25 233 VAL A O 1
ATOM 1848 N N . TRP A 1 234 ? 2.210 9.524 -4.216 1.00 80.56 234 TRP A N 1
ATOM 1849 C CA . TRP A 1 234 ? 1.317 8.932 -5.216 1.00 80.56 234 TRP A CA 1
ATOM 1850 C C . TRP A 1 234 ? 1.208 7.419 -5.033 1.00 80.56 234 TRP A C 1
ATOM 1852 O O . TRP A 1 234 ? 2.222 6.716 -5.060 1.00 80.56 234 TRP A O 1
ATOM 1862 N N . GLU A 1 235 ? -0.020 6.933 -4.872 1.00 78.50 235 GLU A N 1
ATOM 1863 C CA . GLU A 1 235 ? -0.281 5.508 -4.758 1.00 78.50 235 GLU A CA 1
ATOM 1864 C C . GLU A 1 235 ? -0.009 4.785 -6.083 1.00 78.50 235 GLU A C 1
ATOM 1866 O O . GLU A 1 235 ? 0.056 5.382 -7.166 1.00 78.50 235 GLU A O 1
ATOM 1871 N N . SER A 1 236 ? 0.215 3.472 -5.986 1.00 68.56 236 SER A N 1
ATOM 1872 C CA . SER A 1 236 ? 0.653 2.655 -7.114 1.00 68.56 236 SER A CA 1
ATOM 1873 C C . SER A 1 236 ? -0.330 2.689 -8.285 1.00 68.56 236 SER A C 1
ATOM 1875 O O . SER A 1 236 ? -1.545 2.694 -8.112 1.00 68.56 236 SER A O 1
ATOM 1877 N N . THR A 1 237 ? 0.229 2.651 -9.490 1.00 71.69 237 THR A N 1
ATOM 1878 C CA . THR A 1 237 ? -0.481 2.691 -10.767 1.00 71.69 237 THR A CA 1
ATOM 1879 C C . THR A 1 237 ? -1.535 1.581 -10.900 1.00 71.69 237 THR A C 1
ATOM 1881 O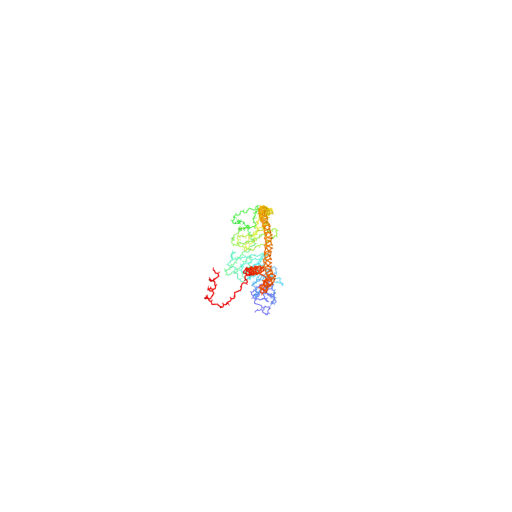 O . THR A 1 237 ? -1.191 0.400 -10.901 1.00 71.69 237 THR A O 1
ATOM 1884 N N . THR A 1 238 ? -2.800 1.958 -11.092 1.00 74.12 238 THR A N 1
ATOM 1885 C CA . THR A 1 238 ? -3.953 1.051 -11.255 1.00 74.12 238 THR A CA 1
ATOM 1886 C C . THR A 1 238 ? -4.604 1.230 -12.634 1.00 74.12 238 THR A C 1
ATOM 1888 O O . THR A 1 238 ? -4.597 2.321 -13.191 1.00 74.12 238 THR A O 1
ATOM 1891 N N . GLN A 1 239 ? -5.140 0.159 -13.229 1.00 78.12 239 GLN A N 1
ATOM 1892 C CA . GLN A 1 239 ? -5.958 0.237 -14.458 1.00 78.12 239 GLN A CA 1
ATOM 1893 C C . GLN A 1 239 ? -7.453 0.432 -14.161 1.00 78.12 239 GLN A C 1
ATOM 1895 O O . GL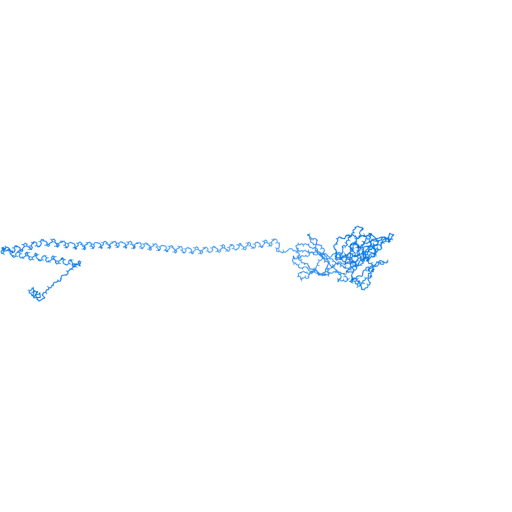N A 1 239 ? -8.252 0.573 -15.085 1.00 78.12 239 GLN A O 1
ATOM 1900 N N . SER A 1 240 ? -7.833 0.427 -12.882 1.00 80.75 240 SER A N 1
ATOM 1901 C CA . SER A 1 240 ? -9.199 0.689 -12.448 1.00 80.75 240 SER A CA 1
ATOM 1902 C C . SER A 1 240 ? -9.529 2.169 -12.611 1.00 80.75 240 SER A C 1
ATOM 1904 O O . SER A 1 240 ? -8.754 3.036 -12.207 1.00 80.75 240 SER A O 1
ATOM 1906 N N . MET A 1 241 ? -10.699 2.433 -13.187 1.00 81.56 241 MET A N 1
ATOM 1907 C CA . MET A 1 241 ? -11.330 3.758 -13.208 1.00 81.56 241 MET A CA 1
ATOM 1908 C C . MET A 1 241 ? -12.031 4.073 -11.883 1.00 81.56 241 MET A C 1
ATOM 1910 O O . MET A 1 241 ? -12.423 5.214 -11.653 1.00 81.56 241 MET A O 1
ATOM 1914 N N . GLU A 1 242 ? -12.197 3.057 -11.040 1.00 84.12 242 GLU A N 1
ATOM 1915 C CA . GLU A 1 242 ? -12.928 3.084 -9.786 1.00 84.12 242 GLU A CA 1
ATOM 1916 C C . GLU A 1 242 ? -11.960 3.053 -8.605 1.00 84.12 242 GLU A C 1
ATOM 1918 O O . GLU A 1 242 ? -11.049 2.215 -8.548 1.00 84.12 242 GLU A O 1
ATOM 1923 N N . PHE A 1 243 ? -12.180 3.971 -7.671 1.00 83.44 243 PHE A N 1
ATOM 1924 C CA . PHE A 1 243 ? -11.387 4.128 -6.463 1.00 83.44 243 PHE A CA 1
ATOM 1925 C C . PHE A 1 243 ? -12.292 4.051 -5.248 1.00 83.44 243 PHE A C 1
ATOM 1927 O O . PHE A 1 243 ? -13.362 4.660 -5.220 1.00 83.44 243 PHE A O 1
ATOM 1934 N N . HIS A 1 244 ? -11.820 3.327 -4.241 1.00 84.38 244 HIS A N 1
ATOM 1935 C CA . HIS A 1 244 ? -12.527 3.125 -2.989 1.00 84.38 244 HIS A CA 1
ATOM 1936 C C . HIS A 1 244 ? -11.676 3.678 -1.864 1.00 84.38 244 HIS A C 1
ATOM 1938 O O . HIS A 1 244 ? -10.609 3.138 -1.568 1.00 84.38 244 HIS A O 1
ATOM 1944 N N . LEU A 1 245 ? -12.153 4.751 -1.246 1.00 81.56 245 LEU A N 1
ATOM 1945 C CA . LEU A 1 245 ? -11.492 5.361 -0.108 1.00 81.56 245 LEU A CA 1
ATOM 1946 C C . LEU A 1 245 ? -12.341 5.142 1.134 1.00 81.56 245 LEU A C 1
ATOM 1948 O O . LEU A 1 245 ? -13.525 5.485 1.189 1.00 81.56 245 LEU A O 1
ATOM 1952 N N . ASN A 1 246 ? -11.712 4.536 2.133 1.00 69.62 246 ASN A N 1
ATOM 1953 C CA . ASN A 1 246 ? -12.288 4.297 3.439 1.00 69.62 246 ASN A CA 1
ATOM 1954 C C . ASN A 1 246 ? -11.495 5.073 4.493 1.00 69.62 246 ASN A C 1
ATOM 1956 O O . ASN A 1 246 ? -10.330 5.408 4.298 1.00 69.62 246 ASN A O 1
ATOM 1960 N N . THR A 1 247 ? -12.126 5.321 5.640 1.00 67.25 247 THR A N 1
ATOM 1961 C CA . THR A 1 247 ? -11.499 5.942 6.820 1.00 67.25 247 THR A CA 1
ATOM 1962 C C . THR A 1 247 ? -10.974 7.361 6.599 1.00 67.25 247 THR A C 1
ATOM 1964 O O . THR A 1 247 ? -9.790 7.594 6.375 1.00 67.25 247 THR A O 1
ATOM 1967 N N . TRP A 1 248 ? -11.867 8.328 6.782 1.00 74.06 248 TRP A N 1
ATOM 1968 C CA . TRP A 1 248 ? -11.515 9.740 6.841 1.00 74.06 248 TRP A CA 1
ATOM 1969 C C . TRP A 1 248 ? -11.336 10.170 8.295 1.00 74.06 248 TRP A C 1
ATOM 1971 O O . TRP A 1 248 ? -12.047 9.696 9.178 1.00 74.06 248 TRP A O 1
ATOM 1981 N N . THR A 1 249 ? -10.401 11.073 8.574 1.00 69.56 249 THR A N 1
ATOM 1982 C CA . THR A 1 249 ? -10.368 11.778 9.862 1.00 69.56 249 THR A CA 1
ATOM 1983 C C . THR A 1 249 ? -10.931 13.186 9.684 1.00 69.56 249 THR A C 1
ATOM 1985 O O . THR A 1 249 ? -11.309 13.592 8.587 1.00 69.56 249 THR A O 1
ATOM 1988 N N . ARG A 1 250 ? -11.106 13.931 10.778 1.00 70.69 250 ARG A N 1
ATOM 1989 C CA . ARG A 1 250 ? -11.571 15.318 10.687 1.00 70.69 250 ARG A CA 1
ATOM 1990 C C . ARG A 1 250 ? -10.500 16.146 9.980 1.00 70.69 250 ARG A C 1
ATOM 1992 O O . ARG A 1 250 ? -9.377 16.223 10.472 1.00 70.69 250 ARG A O 1
ATOM 1999 N N . GLY A 1 251 ? -10.879 16.833 8.911 1.00 74.75 251 GLY A N 1
ATOM 2000 C CA . GLY A 1 251 ? -9.972 17.728 8.208 1.00 74.75 251 GLY A CA 1
ATOM 2001 C C . GLY A 1 251 ? -10.460 18.094 6.817 1.00 74.75 251 GLY A C 1
ATOM 2002 O O . GLY A 1 251 ? -11.514 17.639 6.363 1.00 74.75 251 GLY A O 1
ATOM 2003 N N . THR A 1 252 ? -9.666 18.935 6.169 1.00 80.38 252 THR A N 1
ATOM 2004 C CA . THR A 1 252 ? -9.780 19.238 4.746 1.00 80.38 252 THR A CA 1
ATOM 2005 C C . THR A 1 252 ? -8.792 18.353 3.999 1.00 80.38 252 THR A C 1
ATOM 2007 O O . THR A 1 252 ? -7.622 18.262 4.382 1.00 80.38 252 THR A O 1
ATOM 2010 N N . TYR A 1 253 ? -9.268 17.696 2.949 1.00 83.69 253 TYR A N 1
ATOM 2011 C CA . TYR A 1 253 ? -8.476 16.828 2.094 1.00 83.69 253 TYR A CA 1
ATOM 2012 C C . TYR A 1 253 ? -8.557 17.304 0.653 1.00 83.69 253 TYR A C 1
ATOM 2014 O O . TYR A 1 253 ? -9.624 17.684 0.181 1.00 83.69 253 TYR A O 1
ATOM 2022 N N . THR A 1 254 ? -7.447 17.210 -0.068 1.00 85.75 254 THR A N 1
ATOM 2023 C CA . THR A 1 254 ? -7.422 17.388 -1.521 1.00 85.75 254 THR A CA 1
ATOM 2024 C C . THR A 1 254 ? -7.030 16.062 -2.153 1.00 85.75 254 THR A C 1
ATOM 2026 O O . THR A 1 254 ? -5.891 15.603 -2.020 1.00 85.75 254 THR A O 1
ATOM 2029 N N . ILE A 1 255 ? -7.980 15.421 -2.828 1.00 86.62 255 ILE A N 1
ATOM 2030 C CA . ILE A 1 255 ? -7.736 14.199 -3.590 1.00 86.62 255 ILE A CA 1
ATOM 2031 C C . ILE A 1 255 ? -7.243 14.624 -4.967 1.00 86.62 255 ILE A C 1
ATOM 2033 O O . ILE A 1 255 ? -7.923 15.361 -5.677 1.00 86.62 255 ILE A O 1
ATOM 2037 N N . GLN A 1 256 ? -6.058 14.163 -5.349 1.00 89.44 256 GLN A N 1
ATOM 2038 C CA . GLN A 1 256 ? -5.505 14.420 -6.672 1.00 89.44 256 GLN A CA 1
ATOM 2039 C C . GLN A 1 256 ? -5.426 13.129 -7.466 1.00 89.44 256 GLN A C 1
ATOM 2041 O O . GLN A 1 256 ? -4.858 12.148 -6.990 1.00 89.44 256 GLN A O 1
ATOM 2046 N N . ILE A 1 257 ? -5.958 13.134 -8.685 1.00 89.31 257 ILE A N 1
ATOM 2047 C CA . ILE A 1 257 ? -6.014 11.961 -9.561 1.00 89.31 257 ILE A CA 1
ATOM 2048 C C . ILE A 1 257 ? -5.406 12.336 -10.901 1.00 89.31 257 ILE A C 1
ATOM 2050 O O . ILE A 1 257 ? -5.803 13.319 -11.513 1.00 89.31 257 ILE A O 1
ATOM 2054 N N . ARG A 1 258 ? -4.467 11.540 -11.402 1.00 90.44 258 ARG A N 1
ATOM 2055 C CA . ARG A 1 258 ? -3.884 11.744 -12.733 1.00 90.44 258 ARG A CA 1
ATOM 2056 C C . ARG A 1 258 ? -3.908 10.461 -13.543 1.00 90.44 258 ARG A C 1
ATOM 2058 O O . ARG A 1 258 ? -3.823 9.363 -12.993 1.00 90.44 258 ARG A O 1
ATOM 2065 N N . ALA A 1 259 ? -3.996 10.615 -14.857 1.00 88.50 259 ALA A N 1
ATOM 2066 C CA . ALA A 1 259 ? -4.003 9.520 -15.809 1.00 88.50 259 ALA A CA 1
ATOM 2067 C C . ALA A 1 259 ? -2.698 9.492 -16.609 1.00 88.50 259 ALA A C 1
ATOM 2069 O O . ALA A 1 259 ? -2.135 10.516 -16.985 1.00 88.50 259 ALA A O 1
ATOM 2070 N N . GLY A 1 260 ? -2.229 8.293 -16.903 1.00 85.44 260 GLY A N 1
ATOM 2071 C CA . GLY A 1 260 ? -1.043 8.010 -17.690 1.00 85.44 260 GLY A CA 1
ATOM 2072 C C . GLY A 1 260 ? -1.318 6.923 -18.707 1.00 85.44 260 GLY A C 1
ATOM 2073 O O . GLY A 1 260 ? -2.331 6.226 -18.648 1.00 85.44 260 GLY A O 1
ATOM 2074 N N . ARG A 1 261 ? -0.400 6.767 -19.655 1.00 82.81 261 ARG A N 1
ATOM 2075 C CA . ARG A 1 261 ? -0.475 5.714 -20.661 1.00 82.81 261 ARG A CA 1
ATOM 2076 C C . ARG A 1 261 ? 0.918 5.229 -21.026 1.00 82.81 261 ARG A C 1
ATOM 2078 O O . ARG A 1 261 ? 1.825 6.028 -21.226 1.00 82.81 261 ARG A O 1
ATOM 2085 N N . ALA A 1 262 ? 1.066 3.917 -21.194 1.00 71.75 262 ALA A N 1
ATOM 2086 C CA . ALA A 1 262 ? 2.287 3.347 -21.750 1.00 71.75 262 ALA A CA 1
ATOM 2087 C C . ALA A 1 262 ? 2.464 3.742 -23.231 1.00 71.75 262 ALA A C 1
ATOM 2089 O O . ALA A 1 262 ? 1.545 3.638 -24.051 1.00 71.75 262 ALA A O 1
ATOM 2090 N N . GLY A 1 263 ? 3.668 4.179 -23.580 1.00 73.75 263 GLY A N 1
ATOM 2091 C CA . GLY A 1 263 ? 4.052 4.639 -24.913 1.00 73.75 263 GLY A CA 1
ATOM 2092 C C . GLY A 1 263 ? 4.635 6.039 -24.820 1.00 73.75 263 GLY A C 1
ATOM 2093 O O . GLY A 1 263 ? 5.087 6.431 -23.757 1.00 73.75 263 GLY A O 1
ATOM 2094 N N . ASN A 1 264 ? 4.604 6.809 -25.907 1.00 75.62 264 ASN A N 1
ATOM 2095 C CA . ASN A 1 264 ? 5.141 8.176 -25.954 1.00 75.62 264 ASN A CA 1
ATOM 2096 C C . ASN A 1 264 ? 4.185 9.208 -25.317 1.00 75.62 264 ASN A C 1
ATOM 2098 O O . ASN A 1 264 ? 3.843 10.208 -25.956 1.00 75.62 264 ASN A O 1
ATOM 2102 N N . PHE A 1 265 ? 3.687 8.913 -24.112 1.00 79.50 265 PHE A N 1
ATOM 2103 C CA . PHE A 1 265 ? 2.712 9.729 -23.398 1.00 79.50 265 PHE A CA 1
ATOM 2104 C C . PHE A 1 265 ? 3.254 10.226 -22.059 1.00 79.50 265 PHE A C 1
ATOM 2106 O O . PHE A 1 265 ? 3.848 9.462 -21.302 1.00 79.50 265 PHE A O 1
ATOM 2113 N N . GLU A 1 266 ? 3.012 11.499 -21.766 1.00 82.12 266 GLU A N 1
ATOM 2114 C CA . GLU A 1 266 ? 3.243 12.087 -20.446 1.00 82.12 266 GLU A CA 1
ATOM 2115 C C . GLU A 1 266 ? 1.988 11.938 -19.581 1.00 82.12 266 GLU A C 1
ATOM 2117 O O . GLU A 1 266 ? 0.867 11.897 -20.100 1.00 82.12 266 GLU A O 1
ATOM 2122 N N . MET A 1 267 ? 2.185 11.863 -18.263 1.00 83.38 267 MET A N 1
ATOM 2123 C CA . MET A 1 267 ? 1.091 11.913 -17.294 1.00 83.38 267 MET A CA 1
ATOM 2124 C C . MET A 1 267 ? 0.253 13.182 -17.489 1.00 83.38 267 MET A C 1
ATOM 2126 O O . MET A 1 267 ? 0.760 14.241 -17.865 1.00 83.38 267 MET A O 1
ATOM 2130 N N . SER A 1 268 ? -1.043 13.066 -17.231 1.00 89.38 268 SER A N 1
ATOM 2131 C CA . SER A 1 268 ? -1.962 14.192 -17.266 1.00 89.38 268 SER A CA 1
ATOM 2132 C C . SER A 1 268 ? -1.686 15.175 -16.131 1.00 89.38 268 SER A C 1
ATOM 2134 O O . SER A 1 268 ? -1.087 14.824 -15.109 1.00 89.38 268 SER A O 1
ATOM 2136 N N . ASP A 1 269 ? -2.212 16.390 -16.280 1.00 88.06 269 ASP A N 1
ATOM 2137 C CA . ASP A 1 269 ? -2.437 17.253 -15.121 1.00 88.06 269 ASP A CA 1
ATOM 2138 C C . ASP A 1 269 ? -3.405 16.558 -14.145 1.00 88.06 269 ASP A C 1
ATOM 2140 O O . ASP A 1 269 ? -4.256 15.770 -14.593 1.00 88.06 269 ASP A O 1
ATOM 2144 N N . PRO A 1 270 ? -3.246 16.766 -12.826 1.00 88.69 270 PRO A N 1
ATOM 2145 C CA . PRO A 1 270 ? -4.118 16.152 -11.843 1.00 88.69 270 PRO A CA 1
ATOM 2146 C C . PRO A 1 270 ? -5.508 16.800 -11.864 1.00 88.69 270 PRO A C 1
ATOM 2148 O O . PRO A 1 270 ? -5.639 18.017 -11.937 1.00 88.69 270 PRO A O 1
ATOM 2151 N N . LEU A 1 271 ? -6.541 15.971 -11.764 1.00 87.12 271 LEU A N 1
ATOM 2152 C CA . LEU A 1 271 ? -7.861 16.367 -11.293 1.00 87.12 271 LEU A CA 1
ATOM 2153 C C . LEU A 1 271 ? -7.778 16.544 -9.780 1.00 87.12 271 LEU A C 1
ATOM 2155 O O . LEU A 1 271 ? -7.364 15.613 -9.090 1.00 87.12 271 LEU A O 1
ATOM 2159 N N . GLU A 1 272 ? -8.165 17.711 -9.283 1.00 87.19 272 GLU A N 1
ATOM 2160 C CA . GLU A 1 272 ? -8.164 18.037 -7.859 1.00 87.19 272 GLU A CA 1
ATOM 2161 C C . GLU A 1 272 ? -9.607 18.072 -7.346 1.00 87.19 272 GLU A C 1
ATOM 2163 O O . GLU A 1 272 ? -10.474 18.704 -7.948 1.00 87.19 272 GLU A O 1
ATOM 2168 N N . LEU A 1 273 ? -9.869 17.348 -6.259 1.00 83.12 273 LEU A N 1
ATOM 2169 C CA . LEU A 1 273 ? -11.167 17.271 -5.594 1.00 83.12 273 LEU A CA 1
ATOM 2170 C C . LEU A 1 273 ? -10.981 17.669 -4.128 1.00 83.12 273 LEU A C 1
ATOM 2172 O O . LEU A 1 273 ? -10.257 16.995 -3.391 1.00 83.12 273 LEU A O 1
ATOM 2176 N N . GLU A 1 274 ? -11.612 18.763 -3.709 1.00 82.56 274 GLU A N 1
ATOM 2177 C CA . GLU A 1 274 ? -11.563 19.252 -2.327 1.00 82.56 274 GLU A CA 1
ATOM 2178 C C . GLU A 1 274 ? -12.691 18.652 -1.482 1.00 82.56 274 GLU A C 1
ATOM 2180 O O . GLU A 1 274 ? -13.865 18.746 -1.821 1.00 82.56 274 GLU A O 1
ATOM 2185 N N . LEU A 1 275 ? -12.333 18.035 -0.361 1.00 79.75 275 LEU A N 1
ATOM 2186 C CA . LEU A 1 275 ? -13.236 17.280 0.497 1.00 79.75 275 LEU A CA 1
ATOM 2187 C C . LEU A 1 275 ? -13.120 17.773 1.943 1.00 79.75 275 LEU A C 1
ATOM 2189 O O . LEU A 1 275 ? -12.028 17.778 2.513 1.00 79.75 275 LEU A O 1
ATOM 2193 N N . LYS A 1 276 ? -14.240 18.150 2.570 1.00 78.00 276 LYS A N 1
ATOM 2194 C CA . LYS A 1 276 ? -14.258 18.629 3.958 1.00 78.00 276 LYS A CA 1
ATOM 2195 C C . LYS A 1 276 ? -15.029 17.670 4.856 1.00 78.00 276 LYS A C 1
ATOM 2197 O O . LYS A 1 276 ? -16.230 17.486 4.711 1.00 78.00 276 LYS A O 1
ATOM 2202 N N . VAL A 1 277 ? -14.358 17.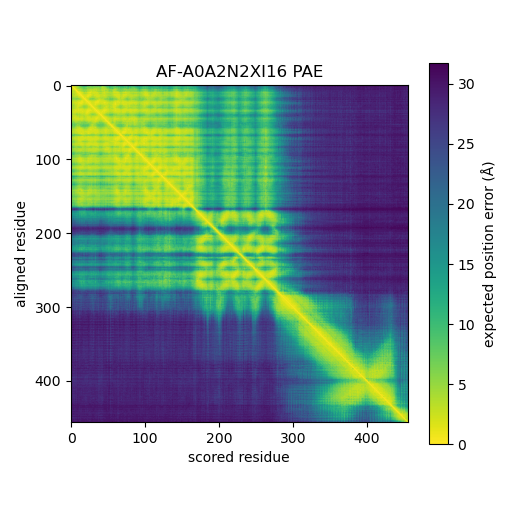074 5.836 1.00 77.38 277 VAL A N 1
ATOM 2203 C CA . VAL A 1 277 ? -14.969 16.051 6.699 1.00 77.38 277 VAL A CA 1
ATOM 2204 C C . VAL A 1 277 ? -15.421 16.672 8.021 1.00 77.38 277 VAL A C 1
ATOM 2206 O O . VAL A 1 277 ? -14.609 17.166 8.811 1.00 77.38 277 VAL A O 1
ATOM 2209 N N . LYS A 1 278 ? -16.733 16.650 8.271 1.00 70.75 278 LYS A N 1
ATOM 2210 C CA . LYS A 1 278 ? -17.375 17.088 9.512 1.00 70.75 278 LYS A CA 1
ATOM 2211 C C . LYS A 1 278 ? -17.025 16.180 10.687 1.00 70.75 278 LYS A C 1
ATOM 2213 O O . LYS A 1 278 ? -16.811 14.975 10.571 1.00 70.75 278 LYS A O 1
ATOM 2218 N N . SER A 1 279 ? -17.011 16.807 11.859 1.00 61.03 279 SER A N 1
ATOM 2219 C CA . SER A 1 279 ? -16.900 16.129 13.147 1.00 61.03 279 SER A CA 1
ATOM 2220 C C . SER A 1 279 ? -18.258 15.554 13.548 1.00 61.03 279 SER A C 1
ATOM 2222 O O . SER A 1 279 ? -19.275 16.241 13.450 1.00 61.03 279 SER A O 1
ATOM 2224 N N . LEU A 1 280 ? -18.269 14.325 14.065 1.00 66.75 280 LEU A N 1
ATOM 2225 C CA . LEU A 1 280 ? -19.484 13.662 14.543 1.00 66.75 280 LEU A CA 1
ATOM 2226 C C . LEU A 1 280 ? -20.153 14.460 15.673 1.00 66.75 280 LEU A C 1
ATOM 2228 O O . LEU A 1 280 ? -19.478 14.982 16.564 1.00 66.75 280 LEU A O 1
ATOM 2232 N N . TRP A 1 281 ? -21.489 14.504 15.677 1.00 67.12 281 TRP A N 1
ATOM 2233 C CA . TRP A 1 281 ? -22.280 15.291 16.634 1.00 67.12 281 TRP A CA 1
ATOM 2234 C C . TRP A 1 281 ? -21.941 14.971 18.099 1.00 67.12 281 TRP A C 1
ATOM 2236 O O . TRP A 1 281 ? -21.793 15.886 18.903 1.00 67.12 281 TRP A O 1
ATOM 2246 N N . TYR A 1 282 ? -21.732 13.698 18.449 1.00 66.31 282 TYR A N 1
ATOM 2247 C CA . TYR A 1 282 ? -21.434 13.267 19.822 1.00 66.31 282 TYR A CA 1
ATOM 2248 C C . TYR A 1 282 ? -20.024 13.640 20.315 1.00 66.31 282 TYR A C 1
ATOM 2250 O O . TYR A 1 282 ? -19.758 13.549 21.512 1.00 66.31 282 TYR A O 1
ATOM 2258 N N . GLN A 1 283 ? -19.123 14.067 19.422 1.00 65.25 283 GLN A N 1
ATOM 2259 C CA . GLN A 1 283 ? -17.804 14.595 19.793 1.00 65.25 283 GLN A CA 1
ATOM 2260 C C . GLN A 1 283 ? -17.853 16.088 20.145 1.00 65.25 283 GLN A C 1
ATOM 2262 O O . GLN A 1 283 ? -16.863 16.640 20.625 1.00 65.25 283 GLN A O 1
ATOM 2267 N N . ASN A 1 284 ? -19.000 16.752 19.950 1.00 76.50 284 ASN A N 1
ATOM 2268 C CA . ASN A 1 284 ? -19.173 18.127 20.394 1.00 76.50 284 ASN A CA 1
ATOM 2269 C C . ASN A 1 284 ? -19.168 18.186 21.934 1.00 76.50 284 ASN A C 1
ATOM 2271 O O . ASN A 1 284 ? -20.007 17.537 22.570 1.00 76.50 284 ASN A O 1
ATOM 2275 N N . PRO A 1 285 ? -18.304 19.013 22.558 1.00 77.56 285 PRO A N 1
ATOM 2276 C CA . PRO A 1 285 ? -18.169 19.086 24.017 1.00 77.56 285 PRO A CA 1
ATOM 2277 C C . PRO A 1 285 ? -19.487 19.344 24.763 1.00 77.56 285 PRO A C 1
ATOM 2279 O O . PRO A 1 285 ? -19.702 18.825 25.857 1.00 77.56 285 PRO A O 1
ATOM 2282 N N . TRP A 1 286 ? -20.405 20.100 24.154 1.00 81.38 286 TRP A N 1
ATOM 2283 C CA . TRP A 1 286 ? -21.713 20.406 24.739 1.00 81.38 286 TRP A CA 1
ATOM 2284 C C . TRP A 1 286 ? -22.642 19.192 24.865 1.00 81.38 286 TRP A C 1
ATOM 2286 O O . TRP A 1 286 ? -23.401 19.107 25.828 1.00 81.38 286 TRP A O 1
ATOM 2296 N N . ILE A 1 287 ? -22.568 18.226 23.944 1.00 84.12 287 ILE A N 1
ATOM 2297 C CA . ILE A 1 287 ? -23.389 17.005 24.010 1.00 84.12 287 ILE A CA 1
ATOM 2298 C C . ILE A 1 287 ? -22.879 16.075 25.115 1.00 84.12 287 ILE A C 1
ATOM 2300 O O . ILE A 1 287 ? -23.675 15.511 25.865 1.00 84.12 287 ILE A O 1
ATOM 2304 N N . ILE A 1 288 ? -21.558 15.993 25.292 1.00 83.94 288 ILE A N 1
ATOM 2305 C CA . ILE A 1 288 ? -20.936 15.261 26.404 1.00 83.94 288 ILE A CA 1
ATOM 2306 C C . ILE A 1 288 ? -21.341 15.886 27.748 1.00 83.94 288 ILE A C 1
ATOM 2308 O O . ILE A 1 288 ? -21.700 15.169 28.684 1.00 83.94 288 ILE A O 1
ATOM 2312 N N . ALA A 1 289 ? -21.357 17.220 27.836 1.00 86.12 289 ALA A N 1
ATOM 2313 C CA . ALA A 1 289 ? -21.804 17.935 29.031 1.00 86.12 289 ALA A CA 1
ATOM 2314 C C . ALA A 1 289 ? -23.282 17.653 29.369 1.00 86.12 289 ALA A C 1
ATOM 2316 O O . ALA A 1 289 ? -23.611 17.415 30.532 1.00 86.12 289 ALA A O 1
ATOM 2317 N N . LEU A 1 290 ? -24.166 17.614 28.364 1.00 89.25 290 LEU A N 1
ATOM 2318 C CA . LEU A 1 290 ? -25.579 17.261 28.549 1.00 89.25 290 LEU A CA 1
ATOM 2319 C C . LEU A 1 290 ? -25.769 15.810 29.017 1.00 89.25 290 LEU A C 1
ATOM 2321 O O . LEU A 1 290 ? -26.578 15.556 29.912 1.00 89.25 290 LEU A O 1
ATOM 2325 N N . ALA A 1 291 ? -25.007 14.862 28.467 1.00 87.12 291 ALA A N 1
ATOM 2326 C CA . ALA A 1 291 ? -25.052 13.463 28.893 1.00 87.12 291 ALA A CA 1
ATOM 2327 C C . ALA A 1 291 ? -24.590 13.292 30.354 1.00 87.12 291 ALA A C 1
ATOM 2329 O O . ALA A 1 291 ? -25.241 12.596 31.136 1.00 87.12 291 ALA A O 1
ATOM 2330 N N . LEU A 1 292 ? -23.518 13.987 30.753 1.00 89.94 292 LEU A N 1
ATOM 2331 C CA . LEU A 1 292 ? -23.049 14.026 32.143 1.00 89.94 292 LEU A CA 1
ATOM 2332 C C . LEU A 1 292 ? -24.094 14.633 33.087 1.00 89.94 292 LEU A C 1
ATOM 2334 O O . LEU A 1 292 ? -24.341 14.084 34.161 1.00 89.94 292 LEU A O 1
ATOM 2338 N N . ALA A 1 293 ? -24.750 15.723 32.684 1.00 91.38 293 ALA A N 1
ATOM 2339 C CA . ALA A 1 293 ? -25.818 16.338 33.470 1.00 91.38 293 ALA A CA 1
ATOM 2340 C C . ALA A 1 293 ? -27.018 15.391 33.662 1.00 91.38 293 ALA A C 1
ATOM 2342 O O . ALA A 1 293 ? -27.556 15.292 34.766 1.00 91.38 293 ALA A O 1
ATOM 2343 N N . SER A 1 294 ? -27.398 14.644 32.618 1.00 90.44 294 SER A N 1
ATOM 2344 C CA . SER A 1 294 ? -28.447 13.619 32.698 1.00 90.44 294 SER A CA 1
ATOM 2345 C C . SER A 1 294 ? -28.081 12.501 33.682 1.00 90.44 294 SER A C 1
ATOM 2347 O O . SER A 1 294 ? -28.898 12.139 34.531 1.00 90.44 294 SER A O 1
ATOM 2349 N N . LEU A 1 295 ? -26.832 12.018 33.646 1.00 92.88 295 LEU A N 1
ATOM 2350 C CA . LEU A 1 295 ? -26.331 10.999 34.572 1.00 92.88 295 LEU A CA 1
ATOM 2351 C C . LEU A 1 295 ? -26.381 11.480 36.032 1.00 92.88 295 LEU A C 1
ATOM 2353 O O . LEU A 1 295 ? -26.864 10.762 36.908 1.00 92.88 295 LEU A O 1
ATOM 2357 N N . ILE A 1 296 ? -25.927 12.711 36.292 1.00 94.69 296 ILE A N 1
ATOM 2358 C CA . ILE A 1 296 ? -25.954 13.319 37.630 1.00 94.69 296 ILE A CA 1
ATOM 2359 C C . ILE A 1 296 ? -27.397 13.452 38.131 1.00 94.69 296 ILE A C 1
ATOM 2361 O O . ILE A 1 296 ? -27.682 13.105 39.278 1.00 94.69 296 ILE A O 1
ATOM 2365 N N . GLY A 1 297 ? -28.319 13.894 37.271 1.00 93.88 297 GLY A N 1
ATOM 2366 C CA . GLY A 1 297 ? -29.743 13.979 37.594 1.00 93.88 297 GLY A CA 1
ATOM 2367 C C . GLY A 1 297 ? -30.352 12.619 37.950 1.00 93.88 297 GLY A C 1
ATOM 2368 O O . GLY A 1 297 ? -31.110 12.515 38.916 1.00 93.88 297 GLY A O 1
ATOM 2369 N N . LEU A 1 298 ? -29.975 11.556 37.234 1.00 94.50 298 LEU A N 1
ATOM 2370 C CA . LEU A 1 298 ? -30.442 10.191 37.490 1.00 94.50 298 LEU A CA 1
ATOM 2371 C C . LEU A 1 298 ? -29.943 9.686 38.852 1.00 94.50 298 LEU A C 1
ATOM 2373 O O . LEU A 1 298 ? -30.741 9.235 39.676 1.00 94.50 298 LEU A O 1
ATOM 2377 N N . VAL A 1 299 ? -28.650 9.858 39.142 1.00 93.75 299 VAL A N 1
ATOM 2378 C CA . VAL A 1 299 ? -28.062 9.524 40.451 1.00 93.75 299 VAL A CA 1
ATOM 2379 C C . VAL A 1 299 ? -28.747 10.304 41.574 1.00 93.75 299 VAL A C 1
ATOM 2381 O O . VAL A 1 299 ? -29.124 9.724 42.593 1.00 93.75 299 VAL A O 1
ATOM 2384 N N . TRP A 1 300 ? -28.966 11.605 41.384 1.00 94.38 300 TRP A N 1
ATOM 2385 C CA . TRP A 1 300 ? -29.637 12.440 42.375 1.00 94.38 300 TRP A CA 1
ATOM 2386 C C . TRP A 1 300 ? -31.076 11.979 42.642 1.00 94.38 300 TRP A C 1
ATOM 2388 O O . TRP A 1 300 ? -31.499 11.890 43.796 1.00 94.38 300 TRP A O 1
ATOM 2398 N N . THR A 1 301 ? -31.794 11.583 41.590 1.00 92.75 301 THR A N 1
ATOM 2399 C CA . THR A 1 301 ? -33.152 11.031 41.686 1.00 92.75 301 THR A CA 1
ATOM 2400 C C . THR A 1 301 ? -33.169 9.717 42.474 1.00 92.75 301 THR A C 1
ATOM 2402 O O . THR A 1 301 ? -33.991 9.560 43.378 1.00 92.75 301 THR A O 1
ATOM 2405 N N . ILE A 1 302 ? -32.224 8.803 42.217 1.00 92.81 302 ILE A N 1
ATOM 2406 C CA . ILE A 1 302 ? -32.084 7.549 42.980 1.00 92.81 302 ILE A CA 1
ATOM 2407 C C . ILE A 1 302 ? -31.835 7.841 44.465 1.00 92.81 302 ILE A C 1
ATOM 2409 O O . ILE A 1 302 ? -32.466 7.235 45.334 1.00 92.81 302 ILE A O 1
ATOM 2413 N N . LEU A 1 303 ? -30.953 8.794 44.778 1.00 92.19 303 LEU A N 1
ATOM 2414 C CA . LEU A 1 303 ? -30.650 9.162 46.163 1.00 92.19 303 LEU A CA 1
ATOM 2415 C C . LEU A 1 303 ? -31.877 9.723 46.897 1.00 92.19 303 LEU A C 1
ATOM 2417 O O . LEU A 1 303 ? -32.098 9.391 48.064 1.00 92.19 303 LEU A O 1
ATOM 2421 N N . ILE A 1 304 ? -32.695 10.538 46.226 1.00 91.50 304 ILE A N 1
ATOM 2422 C CA . ILE A 1 304 ? -33.932 11.090 46.797 1.00 91.50 304 ILE A CA 1
ATOM 2423 C C . ILE A 1 304 ? -34.960 9.982 47.054 1.00 91.50 304 ILE A C 1
ATOM 2425 O O . ILE A 1 304 ? -35.551 9.935 48.137 1.00 91.50 304 ILE A O 1
ATOM 2429 N N . LEU A 1 305 ? -35.149 9.070 46.098 1.00 89.50 305 LEU A N 1
ATOM 2430 C CA . LEU A 1 305 ? -36.072 7.943 46.243 1.00 89.50 305 LEU A CA 1
ATOM 2431 C C . LEU A 1 305 ? -35.652 7.017 47.388 1.00 89.50 305 LEU A C 1
ATOM 2433 O O . LEU A 1 305 ? -36.475 6.703 48.248 1.00 89.50 305 LEU A O 1
ATOM 2437 N N . ASN A 1 306 ? -34.364 6.673 47.471 1.00 87.12 306 ASN A N 1
ATOM 2438 C CA . ASN A 1 306 ? -33.819 5.887 48.577 1.00 87.12 306 ASN A CA 1
ATOM 2439 C C . ASN A 1 306 ? -34.038 6.592 49.919 1.00 87.12 306 ASN A C 1
ATOM 2441 O O . ASN A 1 306 ? -34.534 5.987 50.869 1.00 87.12 306 ASN A O 1
ATOM 2445 N N . ARG A 1 307 ? -33.744 7.895 50.004 1.00 84.56 307 ARG A N 1
ATOM 2446 C CA . ARG A 1 307 ? -33.960 8.679 51.229 1.00 84.56 307 ARG A CA 1
ATOM 2447 C C . ARG A 1 307 ? -35.423 8.653 51.678 1.00 84.56 307 ARG A C 1
ATOM 2449 O O . ARG A 1 307 ? -35.686 8.529 52.874 1.00 84.56 307 ARG A O 1
ATOM 2456 N N . ASN A 1 308 ? -36.363 8.761 50.743 1.00 83.00 308 ASN A N 1
ATOM 2457 C CA . ASN A 1 308 ? -37.791 8.706 51.046 1.00 83.00 308 ASN A CA 1
ATOM 2458 C C . ASN A 1 308 ? -38.239 7.296 51.457 1.00 83.00 308 ASN A C 1
ATOM 2460 O O . ASN A 1 308 ? -38.990 7.164 52.421 1.00 83.00 308 ASN A O 1
ATOM 2464 N N . TYR A 1 309 ? -37.718 6.249 50.814 1.00 85.19 309 TYR A N 1
ATOM 2465 C CA . TYR A 1 309 ? -37.968 4.856 51.190 1.00 85.19 309 TYR A CA 1
ATOM 2466 C C . TYR A 1 309 ? -37.532 4.559 52.637 1.00 85.19 309 TYR A C 1
ATOM 2468 O O . TYR A 1 309 ? -38.319 4.046 53.438 1.00 85.19 309 TYR A O 1
ATOM 2476 N N . TYR A 1 310 ? -36.316 4.969 53.020 1.00 81.56 310 TYR A N 1
ATOM 2477 C CA . TYR A 1 310 ? -35.794 4.747 54.376 1.00 81.56 310 TYR A CA 1
ATOM 2478 C C . TYR A 1 310 ? -36.593 5.474 55.465 1.00 81.56 310 TYR A C 1
ATOM 2480 O O . TYR A 1 310 ? -36.705 4.966 56.582 1.00 81.56 310 TYR A O 1
ATOM 2488 N N . ARG A 1 311 ? -37.174 6.641 55.162 1.00 77.31 311 ARG A N 1
ATOM 2489 C CA . ARG A 1 311 ? -38.017 7.384 56.115 1.00 77.31 311 ARG A CA 1
ATOM 2490 C C . ARG A 1 311 ? -39.279 6.610 56.482 1.00 77.31 311 ARG A C 1
ATOM 2492 O O . ARG A 1 311 ? -39.604 6.504 57.662 1.00 77.31 311 ARG A O 1
ATOM 2499 N N . THR A 1 312 ? -39.960 6.033 55.496 1.00 76.31 312 THR A N 1
ATOM 2500 C CA . THR A 1 312 ? -41.182 5.253 55.734 1.00 76.31 312 THR A CA 1
ATOM 2501 C C . THR A 1 312 ? -40.881 3.934 56.445 1.00 76.31 312 THR A C 1
ATOM 2503 O O . THR A 1 312 ? -41.646 3.515 57.311 1.00 76.31 312 THR A O 1
ATOM 2506 N N . TYR A 1 313 ? -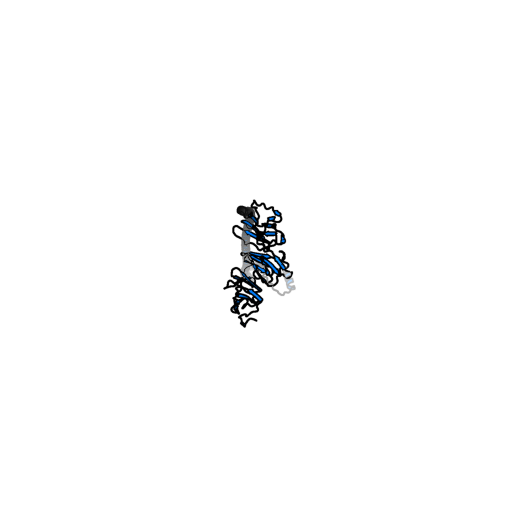39.745 3.304 56.127 1.00 80.75 313 TYR A N 1
ATOM 2507 C CA . TYR A 1 313 ? -39.314 2.065 56.778 1.00 80.75 313 TYR A CA 1
ATOM 2508 C C . TYR A 1 313 ? -39.022 2.260 58.273 1.00 80.75 313 TYR A C 1
ATOM 2510 O O . TYR A 1 313 ? -39.470 1.465 59.096 1.00 80.75 313 TYR A O 1
ATOM 2518 N N . ARG A 1 314 ? -38.342 3.356 58.648 1.00 74.31 314 ARG A N 1
ATOM 2519 C CA . ARG A 1 314 ? -38.056 3.666 60.060 1.00 74.31 314 ARG A CA 1
ATOM 2520 C C . ARG A 1 314 ? -39.316 3.820 60.905 1.00 74.31 314 ARG A C 1
ATOM 2522 O O . ARG A 1 314 ? -39.362 3.290 62.006 1.00 74.31 314 ARG A O 1
ATOM 2529 N N . ARG A 1 315 ? -40.347 4.477 60.371 1.00 75.94 315 ARG A N 1
ATOM 2530 C CA . ARG A 1 315 ? -41.598 4.708 61.103 1.00 75.94 315 ARG A CA 1
ATOM 2531 C C . ARG A 1 315 ? -42.323 3.404 61.453 1.00 75.94 315 ARG A C 1
ATOM 2533 O O . ARG A 1 315 ? -42.806 3.269 62.568 1.00 75.94 315 ARG A O 1
ATOM 2540 N N . LYS A 1 316 ? -42.349 2.434 60.530 1.00 80.25 316 LYS A N 1
ATOM 2541 C CA . LYS A 1 316 ? -42.937 1.106 60.786 1.00 80.25 316 LYS A CA 1
ATOM 2542 C C . LYS A 1 316 ? -42.151 0.322 61.837 1.00 80.25 316 LYS A C 1
ATOM 2544 O O . LYS A 1 316 ? -42.746 -0.342 62.674 1.00 80.25 316 LYS A O 1
ATOM 2549 N N . LEU A 1 317 ? -40.823 0.429 61.803 1.00 76.88 317 LEU A N 1
ATOM 2550 C CA . LEU A 1 317 ? -39.959 -0.247 62.766 1.00 76.88 317 LEU A CA 1
ATOM 2551 C C . LEU A 1 317 ? -40.099 0.347 64.176 1.00 76.88 317 LEU A C 1
ATOM 2553 O O . LEU A 1 317 ? -40.122 -0.394 65.151 1.00 76.88 317 LEU A O 1
ATOM 2557 N N . GLU A 1 318 ? -40.221 1.670 64.292 1.00 77.44 318 GLU A N 1
ATOM 2558 C CA . GLU A 1 318 ? -40.464 2.344 65.575 1.00 77.44 318 GLU A CA 1
ATOM 2559 C C . GLU A 1 318 ? -41.828 1.973 66.173 1.00 77.44 318 GLU A C 1
ATOM 2561 O O . GLU A 1 318 ? -41.928 1.749 67.377 1.00 77.44 318 GLU A O 1
ATOM 2566 N N . GLU A 1 319 ? -42.861 1.847 65.338 1.00 79.06 319 GLU A N 1
ATOM 2567 C CA . GLU A 1 319 ? -44.192 1.400 65.759 1.00 79.06 319 GLU A CA 1
ATOM 2568 C C . GLU A 1 319 ? -44.171 -0.059 66.254 1.00 79.06 319 GLU A C 1
ATOM 2570 O O . GLU A 1 319 ? -44.685 -0.356 67.334 1.00 79.06 319 GLU A O 1
ATOM 2575 N N . GLU A 1 320 ? -43.485 -0.955 65.538 1.00 79.31 320 GLU A N 1
ATOM 2576 C CA . GLU A 1 320 ? -43.329 -2.359 65.942 1.00 79.31 320 GLU A CA 1
ATOM 2577 C C . GLU A 1 320 ? -42.501 -2.514 67.229 1.00 79.31 320 GLU A C 1
ATOM 2579 O O . GLU A 1 320 ? -42.873 -3.276 68.126 1.00 79.31 320 GLU A O 1
ATOM 2584 N N . ILE A 1 321 ? -41.405 -1.760 67.370 1.00 71.31 321 ILE A N 1
ATOM 2585 C CA . ILE A 1 321 ? -40.607 -1.743 68.603 1.00 71.31 321 ILE A CA 1
ATOM 2586 C C . ILE A 1 321 ? -41.435 -1.185 69.764 1.00 71.31 321 ILE A C 1
ATOM 2588 O O . ILE A 1 321 ? -41.349 -1.720 70.869 1.00 71.31 321 ILE A O 1
ATOM 2592 N N . GLY A 1 322 ? -42.260 -0.158 69.539 1.00 76.50 322 GLY A N 1
ATOM 2593 C CA . GLY A 1 322 ? -43.143 0.407 70.560 1.00 76.50 322 GLY A CA 1
ATOM 2594 C C . GLY A 1 322 ? -44.130 -0.621 71.117 1.00 76.50 322 GLY A C 1
ATOM 2595 O O . GLY A 1 322 ? -44.254 -0.751 72.336 1.00 76.50 322 GLY A O 1
ATOM 2596 N N . ILE A 1 323 ? -44.762 -1.400 70.233 1.00 76.81 323 ILE A N 1
ATOM 2597 C CA . ILE A 1 323 ? -45.690 -2.478 70.604 1.00 76.81 323 ILE A CA 1
ATOM 2598 C C . ILE A 1 323 ? -44.958 -3.599 71.354 1.00 76.81 323 ILE A C 1
ATOM 2600 O O . ILE A 1 323 ? -45.371 -3.987 72.443 1.00 76.81 323 ILE A O 1
ATOM 2604 N N . ARG A 1 324 ? -43.817 -4.084 70.845 1.00 75.81 324 ARG A N 1
ATOM 2605 C CA . ARG A 1 324 ? -43.064 -5.140 71.548 1.00 75.81 324 ARG A CA 1
ATOM 2606 C C . ARG A 1 324 ? -42.528 -4.689 72.901 1.00 75.81 324 ARG A C 1
ATOM 2608 O O . ARG A 1 324 ? -42.470 -5.475 73.843 1.00 75.81 324 ARG A O 1
ATOM 2615 N N . THR A 1 325 ? -42.133 -3.425 73.017 1.00 73.81 325 THR A N 1
ATOM 2616 C CA . THR A 1 325 ? -41.627 -2.875 74.280 1.00 73.81 325 THR A CA 1
ATOM 2617 C C . THR A 1 325 ? -42.737 -2.786 75.331 1.00 73.81 325 THR A C 1
ATOM 2619 O O . THR A 1 325 ? -42.469 -3.029 76.508 1.00 73.81 325 THR A O 1
ATOM 2622 N N . SER A 1 326 ? -43.984 -2.488 74.941 1.00 76.69 326 SER A N 1
ATOM 2623 C CA . SER A 1 326 ? -45.120 -2.472 75.873 1.00 76.69 326 SER A CA 1
ATOM 2624 C C . SER A 1 326 ? -45.565 -3.882 76.279 1.00 76.69 326 SER A C 1
ATOM 2626 O O . SER A 1 326 ? -45.817 -4.109 77.463 1.00 76.69 326 SER A O 1
ATOM 2628 N N . GLU A 1 327 ? -45.564 -4.846 75.353 1.00 80.94 327 GLU A N 1
ATOM 2629 C CA . GLU A 1 327 ? -45.848 -6.260 75.645 1.00 80.94 327 GLU A CA 1
ATOM 2630 C C . GLU A 1 327 ? -44.839 -6.864 76.627 1.00 80.94 327 GLU A C 1
ATOM 2632 O O . GLU A 1 327 ? -45.230 -7.471 77.626 1.00 80.94 327 GLU A O 1
ATOM 2637 N N . ILE A 1 328 ? -43.538 -6.653 76.394 1.00 78.75 328 ILE A N 1
ATOM 2638 C CA . ILE A 1 328 ? -42.478 -7.141 77.291 1.00 78.75 328 ILE A CA 1
ATOM 2639 C C . ILE A 1 328 ? -42.626 -6.527 78.687 1.00 78.75 328 ILE A C 1
ATOM 2641 O O . ILE A 1 328 ? -42.427 -7.214 79.691 1.00 78.75 328 ILE A O 1
ATOM 2645 N N . ARG A 1 329 ? -42.996 -5.244 78.775 1.00 78.62 329 ARG A N 1
ATOM 2646 C CA . ARG A 1 329 ? -43.212 -4.571 80.061 1.00 78.62 329 ARG A CA 1
ATOM 2647 C C . ARG A 1 329 ? -44.397 -5.171 80.820 1.00 78.62 329 ARG A C 1
ATOM 2649 O O . ARG A 1 329 ? -44.242 -5.500 81.989 1.00 78.62 329 ARG A O 1
ATOM 2656 N N . ALA A 1 330 ? -45.521 -5.410 80.145 1.00 81.00 330 ALA A N 1
ATOM 2657 C CA . ALA A 1 330 ? -46.686 -6.056 80.749 1.00 81.00 330 ALA A CA 1
ATOM 2658 C C . ALA A 1 330 ? -46.391 -7.497 81.209 1.00 81.00 330 ALA A C 1
ATOM 2660 O O . ALA A 1 330 ? -46.806 -7.895 82.298 1.00 81.00 330 ALA A O 1
ATOM 2661 N N . GLN A 1 331 ? -45.632 -8.272 80.423 1.00 83.12 331 GLN A N 1
ATOM 2662 C CA . GLN A 1 331 ? -45.188 -9.612 80.828 1.00 83.12 331 GLN A CA 1
ATOM 2663 C C . GLN A 1 331 ? -44.275 -9.569 82.053 1.00 83.12 331 GLN A C 1
ATOM 2665 O O . GLN A 1 331 ? -44.415 -10.395 82.955 1.00 83.12 331 GLN A O 1
ATOM 2670 N N . LYS A 1 332 ? -43.350 -8.606 82.109 1.00 80.94 332 LYS A N 1
ATOM 2671 C CA . LYS A 1 332 ? -42.457 -8.437 83.256 1.00 80.94 332 LYS A CA 1
ATOM 2672 C C . LYS A 1 332 ? -43.238 -8.111 84.531 1.00 80.94 332 LYS A C 1
ATOM 2674 O O . LYS A 1 332 ? -43.016 -8.772 85.543 1.00 80.94 332 LYS A O 1
ATOM 2679 N N . ASP A 1 333 ? -44.182 -7.176 84.457 1.00 83.00 333 ASP A N 1
ATOM 2680 C CA . ASP A 1 333 ? -45.028 -6.793 85.593 1.00 83.00 333 ASP A CA 1
ATOM 2681 C C . ASP A 1 333 ? -45.902 -7.977 86.062 1.00 83.00 333 ASP A C 1
ATOM 2683 O O . ASP A 1 333 ? -46.080 -8.205 87.261 1.00 83.00 333 ASP A O 1
ATOM 2687 N N . PHE A 1 334 ? -46.403 -8.798 85.130 1.00 85.94 334 PHE A N 1
ATOM 2688 C CA . PHE A 1 334 ? -47.137 -10.025 85.453 1.00 85.94 334 PHE A CA 1
ATOM 2689 C C . PHE A 1 334 ? -46.267 -11.055 86.195 1.00 85.94 334 PHE A C 1
ATOM 2691 O O . PHE A 1 334 ? -46.687 -11.597 87.221 1.00 85.94 334 PHE A O 1
ATOM 2698 N N . ILE A 1 335 ? -45.046 -11.300 85.708 1.00 85.06 335 ILE A N 1
ATOM 2699 C CA . ILE A 1 335 ? -44.092 -12.227 86.337 1.00 85.06 335 ILE A CA 1
ATOM 2700 C C . ILE A 1 335 ? -43.715 -11.747 87.743 1.00 85.06 335 ILE A C 1
ATOM 2702 O O . ILE A 1 335 ? -43.620 -12.554 88.668 1.00 85.06 335 ILE A O 1
ATOM 2706 N N . GLU A 1 336 ? -43.518 -10.443 87.924 1.00 84.75 336 GLU A N 1
ATOM 2707 C CA . GLU A 1 336 ? -43.174 -9.857 89.220 1.00 84.75 336 GLU A CA 1
ATOM 2708 C C . GLU A 1 336 ? -44.304 -10.042 90.245 1.00 84.75 336 GLU A C 1
ATOM 2710 O O . GLU A 1 336 ? -44.059 -10.478 91.373 1.00 84.75 336 GLU A O 1
ATOM 2715 N N . ASN A 1 337 ? -45.558 -9.849 89.827 1.00 86.00 337 ASN A N 1
ATOM 2716 C CA . ASN A 1 337 ? -46.724 -10.117 90.669 1.00 86.00 337 ASN A CA 1
ATOM 2717 C C . ASN A 1 337 ? -46.868 -11.606 91.032 1.00 86.00 337 ASN A C 1
ATOM 2719 O O . ASN A 1 337 ? -47.113 -11.929 92.197 1.00 86.00 337 ASN A O 1
ATOM 2723 N N . GLN A 1 338 ? -46.664 -12.524 90.078 1.00 84.56 338 GLN A N 1
ATOM 2724 C CA . GLN A 1 338 ? -46.663 -13.964 90.371 1.00 84.56 338 GLN A CA 1
ATOM 2725 C C . GLN A 1 338 ? -45.566 -14.341 91.368 1.00 84.56 338 GLN A C 1
ATOM 2727 O O . GLN A 1 338 ? -45.819 -15.091 92.312 1.00 84.56 338 GLN A O 1
ATOM 2732 N N . ARG A 1 339 ? -44.358 -13.796 91.197 1.00 83.00 339 ARG A N 1
ATOM 2733 C CA . ARG A 1 339 ? -43.239 -14.037 92.110 1.00 83.00 339 ARG A CA 1
ATOM 2734 C C . ARG A 1 339 ? -43.574 -13.597 93.535 1.00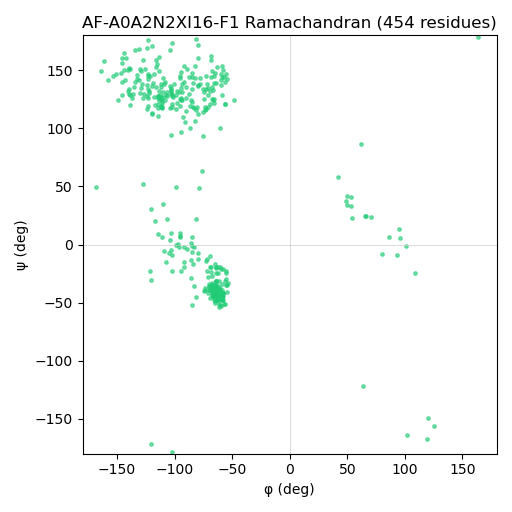 83.00 339 ARG A C 1
ATOM 2736 O O . ARG A 1 339 ? -43.316 -14.352 94.469 1.00 83.00 339 ARG A O 1
ATOM 2743 N N . ASN A 1 340 ? -44.176 -12.420 93.699 1.00 86.00 340 ASN A N 1
ATOM 2744 C CA . ASN A 1 340 ? -44.581 -11.916 95.011 1.00 86.00 340 ASN A CA 1
ATOM 2745 C C . ASN A 1 340 ? -45.660 -12.797 95.658 1.00 86.00 340 ASN A C 1
ATOM 2747 O O . ASN A 1 340 ? -45.539 -13.128 96.834 1.00 86.00 340 ASN A O 1
ATOM 2751 N N . SER A 1 341 ? -46.652 -13.259 94.889 1.00 84.94 341 SER A N 1
ATOM 2752 C CA . SER A 1 341 ? -47.675 -14.186 95.396 1.00 84.94 341 SER A CA 1
ATOM 2753 C C . SER A 1 341 ? -47.093 -15.536 95.834 1.00 84.94 341 SER A C 1
ATOM 2755 O O . SER A 1 341 ? -47.542 -16.112 96.825 1.00 84.94 341 SER A O 1
ATOM 2757 N N . ILE A 1 342 ? -46.097 -16.059 95.113 1.00 87.31 342 ILE A N 1
ATOM 2758 C CA . ILE A 1 342 ? -45.422 -17.311 95.489 1.00 87.31 342 ILE A CA 1
ATOM 2759 C C . ILE A 1 342 ? -44.630 -17.126 96.788 1.00 87.31 342 ILE A C 1
ATOM 2761 O O . ILE A 1 342 ? -44.653 -17.996 97.656 1.00 87.31 342 ILE A O 1
ATOM 2765 N N . LEU A 1 343 ? -43.955 -15.984 96.954 1.00 88.44 343 LEU A N 1
ATOM 2766 C CA . LEU A 1 343 ? -43.216 -15.683 98.181 1.00 88.44 343 LEU A CA 1
ATOM 2767 C C . LEU A 1 343 ? -44.139 -15.637 99.401 1.00 88.44 343 LEU A C 1
ATOM 2769 O O . LEU A 1 343 ? -43.816 -16.242 100.421 1.00 88.44 343 LEU A O 1
ATOM 2773 N N . THR A 1 344 ? -45.305 -14.996 99.286 1.00 86.81 344 THR A N 1
ATOM 2774 C CA . THR A 1 344 ? -46.282 -14.962 100.384 1.00 86.81 344 THR A CA 1
ATOM 2775 C C . THR A 1 344 ? -46.827 -16.352 100.710 1.00 86.81 344 THR A C 1
ATOM 2777 O O . THR A 1 344 ? -46.961 -16.696 101.881 1.00 86.81 344 THR A O 1
ATOM 2780 N N . GLN A 1 345 ? -47.081 -17.186 99.694 1.00 82.94 345 GLN A N 1
ATOM 2781 C CA . GLN A 1 345 ? -47.533 -18.568 99.895 1.00 82.94 345 GLN A CA 1
ATOM 2782 C C . GLN A 1 345 ? -46.477 -19.429 100.596 1.00 82.94 345 GLN A C 1
ATOM 2784 O O . GLN A 1 345 ? -46.815 -20.190 101.500 1.00 82.94 345 GLN A O 1
ATOM 2789 N N . ASN A 1 346 ? -45.202 -19.293 100.220 1.00 86.50 346 ASN A N 1
ATOM 2790 C CA . ASN A 1 346 ? -44.111 -20.011 100.879 1.00 86.50 346 ASN A CA 1
ATOM 2791 C C . ASN A 1 346 ? -43.954 -19.597 102.344 1.00 86.50 346 ASN A C 1
ATOM 2793 O O . ASN A 1 346 ? -43.807 -20.464 103.199 1.00 86.50 346 ASN A O 1
ATOM 2797 N N . GLN A 1 347 ? -44.052 -18.302 102.652 1.00 88.44 347 GLN A N 1
ATOM 2798 C CA . GLN A 1 347 ? -44.011 -17.825 104.038 1.00 88.44 347 GLN A CA 1
ATOM 2799 C C . GLN A 1 347 ? -45.170 -18.382 104.875 1.00 88.44 347 GLN A C 1
ATOM 2801 O O . GLN A 1 347 ? -44.978 -18.786 106.022 1.00 88.44 347 GLN A O 1
ATOM 2806 N N . GLU A 1 348 ? -46.378 -18.438 104.309 1.00 88.75 348 GLU A N 1
ATOM 2807 C CA . GLU A 1 348 ? -47.534 -19.012 105.002 1.00 88.75 348 GLU A CA 1
ATOM 2808 C C . GLU A 1 348 ? -47.376 -20.527 105.221 1.00 88.75 348 GLU A C 1
ATOM 2810 O O . GLU A 1 348 ? -47.702 -21.040 106.294 1.00 88.75 348 GLU A O 1
ATOM 2815 N N . LEU A 1 349 ? -46.834 -21.242 104.230 1.00 89.00 349 LEU A N 1
ATOM 2816 C CA . LEU A 1 349 ? -46.519 -22.667 104.337 1.00 89.00 349 LEU A CA 1
ATOM 2817 C C . LEU A 1 349 ? -45.459 -22.946 105.405 1.00 89.00 349 LEU A C 1
ATOM 2819 O O . LEU A 1 349 ? -45.642 -23.859 106.210 1.00 89.00 349 LEU A O 1
ATOM 2823 N N . GLU A 1 350 ? -44.379 -22.164 105.447 1.00 88.12 350 GLU A N 1
ATOM 2824 C CA . GLU A 1 350 ? -43.347 -22.284 106.483 1.00 88.12 350 GLU A CA 1
ATOM 2825 C C . GLU A 1 350 ? -43.936 -22.074 107.876 1.00 88.12 350 GLU A C 1
ATOM 2827 O O . GLU A 1 350 ? -43.708 -22.889 108.771 1.00 88.12 350 GLU A O 1
ATOM 2832 N N . ARG A 1 351 ? -44.771 -21.043 108.049 1.00 87.75 351 ARG A N 1
ATOM 2833 C CA . ARG A 1 351 ? -45.440 -20.783 109.325 1.00 87.75 351 ARG A CA 1
ATOM 2834 C C . ARG A 1 351 ? -46.321 -21.956 109.761 1.00 87.75 351 ARG A C 1
ATOM 2836 O O . ARG A 1 351 ? -46.230 -22.384 110.909 1.00 87.75 351 ARG A O 1
ATOM 2843 N N . LYS A 1 352 ? -47.138 -22.507 108.855 1.00 86.69 352 LYS A N 1
ATOM 2844 C CA . LYS A 1 352 ? -47.984 -23.675 109.161 1.00 86.69 352 LYS A CA 1
ATOM 2845 C C . LYS A 1 352 ? -47.159 -24.911 109.507 1.00 86.69 352 LYS A C 1
ATOM 2847 O O . LYS A 1 352 ? -47.544 -25.652 110.406 1.00 86.69 352 LYS A O 1
ATOM 2852 N N . ASN A 1 353 ? -46.029 -25.131 108.833 1.00 87.88 353 ASN A N 1
ATOM 2853 C CA . ASN A 1 353 ? -45.123 -26.230 109.168 1.00 87.88 353 ASN A CA 1
ATOM 2854 C C . ASN A 1 353 ? -44.540 -26.073 110.575 1.00 87.88 353 ASN A C 1
ATOM 2856 O O . ASN A 1 353 ? -44.538 -27.043 111.329 1.00 87.88 353 ASN A O 1
ATOM 2860 N N . ILE A 1 354 ? -44.108 -24.866 110.951 1.00 88.81 354 ILE A N 1
ATOM 2861 C CA . ILE A 1 354 ? -43.606 -24.591 112.304 1.00 88.81 354 ILE A CA 1
ATOM 2862 C C . ILE A 1 354 ? -44.704 -24.866 113.342 1.00 88.81 354 ILE A C 1
ATOM 2864 O O . ILE A 1 354 ? -44.493 -25.671 114.250 1.00 88.81 354 ILE A O 1
ATOM 2868 N N . GLU A 1 355 ? -45.902 -24.299 113.164 1.00 87.06 355 GLU A N 1
ATOM 2869 C CA . GLU A 1 355 ? -47.037 -24.504 114.079 1.00 87.06 355 GLU A CA 1
ATOM 2870 C C . GLU A 1 355 ? -47.411 -25.995 114.217 1.00 87.06 355 GLU A C 1
ATOM 2872 O O . GLU A 1 355 ? -47.639 -26.487 115.326 1.00 87.06 355 GLU A O 1
ATOM 2877 N N . LEU A 1 356 ? -47.407 -26.747 113.110 1.00 87.12 356 LEU A N 1
ATOM 2878 C CA . LEU A 1 356 ? -47.646 -28.194 113.118 1.00 87.12 356 LEU A CA 1
ATOM 2879 C C . LEU A 1 356 ? -46.559 -28.961 113.877 1.00 87.12 356 LEU A C 1
ATOM 2881 O O . LEU A 1 356 ? -46.880 -29.851 114.668 1.00 87.12 356 LEU A O 1
ATOM 2885 N N . THR A 1 357 ? -45.283 -28.631 113.658 1.00 85.69 357 THR A N 1
ATOM 2886 C CA . THR A 1 357 ? -44.176 -29.299 114.357 1.00 85.69 357 THR A CA 1
ATOM 2887 C C . THR A 1 357 ? -44.217 -29.056 115.864 1.00 85.69 357 THR A C 1
ATOM 2889 O O . THR A 1 357 ? -44.037 -30.001 116.634 1.00 85.69 357 THR A O 1
ATOM 2892 N N . GLU A 1 358 ? -44.544 -27.837 116.301 1.00 87.56 358 GLU A N 1
ATOM 2893 C CA . GLU A 1 358 ? -44.691 -27.511 117.722 1.00 87.56 358 GLU A CA 1
ATOM 2894 C C . GLU A 1 358 ? -45.876 -28.238 118.369 1.00 87.56 358 GLU A C 1
ATOM 2896 O O . GLU A 1 358 ? -45.747 -28.785 119.469 1.00 87.56 358 GLU A O 1
ATOM 2901 N N . ALA A 1 359 ? -47.028 -28.286 117.693 1.00 82.81 359 ALA A N 1
ATOM 2902 C CA . ALA A 1 359 ? -48.201 -29.007 118.183 1.00 82.81 359 ALA A CA 1
ATOM 2903 C C . ALA A 1 359 ? -47.918 -30.510 118.336 1.00 82.81 359 ALA A C 1
ATOM 2905 O O . ALA A 1 359 ? -48.302 -31.119 119.339 1.00 82.81 359 ALA A O 1
ATOM 2906 N N . ARG A 1 360 ? -47.190 -31.094 117.374 1.00 86.38 360 ARG A N 1
ATOM 2907 C CA . ARG A 1 360 ? -46.774 -32.500 117.419 1.00 86.38 360 ARG A CA 1
ATOM 2908 C C . ARG A 1 360 ? -45.847 -32.779 118.602 1.00 86.38 360 ARG A C 1
ATOM 2910 O O . ARG A 1 360 ? -46.092 -33.727 119.342 1.00 86.38 360 ARG A O 1
ATOM 2917 N N . HIS A 1 361 ? -44.826 -31.943 118.808 1.00 84.44 361 HIS A N 1
ATOM 2918 C CA . HIS A 1 361 ? -43.872 -32.118 119.907 1.00 84.44 361 HIS A CA 1
ATOM 2919 C C . HIS A 1 361 ? -44.562 -32.054 121.275 1.00 84.44 361 HIS A C 1
ATOM 2921 O O . HIS A 1 361 ? -44.337 -32.913 122.126 1.00 84.44 361 HIS A O 1
ATOM 2927 N N . LYS A 1 362 ? -45.471 -31.087 121.471 1.00 81.12 362 LYS A N 1
ATOM 2928 C CA . LYS A 1 362 ? -46.258 -30.985 122.710 1.00 81.12 362 LYS A CA 1
ATOM 2929 C C . LYS A 1 362 ? -47.081 -32.249 122.958 1.00 81.12 362 LYS A C 1
ATOM 2931 O O . LYS A 1 362 ? -47.066 -32.771 124.069 1.00 81.12 362 LYS A O 1
ATOM 2936 N N . ALA A 1 363 ? -47.774 -32.764 121.941 1.00 82.50 363 ALA A N 1
ATOM 2937 C CA . ALA A 1 363 ? -48.571 -33.984 122.077 1.00 82.50 363 ALA A CA 1
ATOM 2938 C C . ALA A 1 363 ? -47.717 -35.208 122.473 1.00 82.50 363 ALA A C 1
ATOM 2940 O O . ALA A 1 363 ? -48.119 -35.978 123.349 1.00 82.50 363 ALA A O 1
ATOM 2941 N N . GLU A 1 364 ? -46.526 -35.356 121.882 1.00 82.25 364 GLU A N 1
ATOM 2942 C CA . GLU A 1 364 ? -45.578 -36.433 122.206 1.00 82.25 364 GLU A CA 1
ATOM 2943 C C . GLU A 1 364 ? -45.063 -36.334 123.656 1.00 82.25 364 GLU A C 1
ATOM 2945 O O . GLU A 1 364 ? -45.034 -37.339 124.376 1.00 82.25 364 GLU A O 1
ATOM 2950 N N . GLU A 1 365 ? -44.719 -35.131 124.127 1.00 82.12 365 GLU A N 1
ATOM 2951 C CA . GLU A 1 365 ? -44.286 -34.909 125.515 1.00 82.12 365 GLU A CA 1
ATOM 2952 C C . GLU A 1 365 ? -45.388 -35.223 126.534 1.00 82.12 365 GLU A C 1
ATOM 2954 O O . GLU A 1 365 ? -45.132 -35.920 127.524 1.00 82.12 365 GLU A O 1
ATOM 2959 N N . TYR A 1 366 ? -46.623 -34.774 126.282 1.00 80.75 366 TYR A N 1
ATOM 2960 C CA . TYR A 1 366 ? -47.765 -35.072 127.152 1.00 80.75 366 TYR A CA 1
ATOM 2961 C C . TYR A 1 366 ? -48.026 -36.580 127.258 1.00 80.75 366 TYR A C 1
ATOM 2963 O O . TYR A 1 366 ? -48.218 -37.094 128.365 1.00 80.75 366 TYR A O 1
ATOM 2971 N N . ALA A 1 367 ? -47.987 -37.306 126.137 1.00 78.69 367 ALA A N 1
ATOM 2972 C CA . ALA A 1 367 ? -48.188 -38.755 126.123 1.00 78.69 367 ALA A CA 1
ATOM 2973 C C . ALA A 1 367 ? -47.110 -39.496 126.940 1.00 78.69 367 ALA A C 1
ATOM 2975 O O . ALA A 1 367 ? -47.415 -40.391 127.739 1.00 78.69 367 ALA A O 1
ATOM 2976 N N . LYS A 1 368 ? -45.844 -39.084 126.799 1.00 77.56 368 LYS A N 1
ATOM 2977 C CA . LYS A 1 368 ? -44.718 -39.687 127.525 1.00 77.56 368 LYS A CA 1
ATOM 2978 C C . LYS A 1 368 ? -44.782 -39.412 129.031 1.00 77.56 368 LYS A C 1
ATOM 2980 O O . LYS A 1 368 ? -44.585 -40.334 129.824 1.00 77.56 368 LYS A O 1
ATOM 2985 N N . SER A 1 369 ? -45.097 -38.177 129.428 1.00 78.00 369 SER A N 1
ATOM 2986 C CA . SER A 1 369 ? -45.235 -37.788 130.839 1.00 78.00 369 SER A CA 1
ATOM 2987 C C . SER A 1 369 ? -46.374 -38.546 131.533 1.00 78.00 369 SER A C 1
ATOM 2989 O O . SER A 1 369 ? -46.173 -39.107 132.612 1.00 78.00 369 SER A O 1
ATOM 2991 N N . ARG A 1 370 ? -47.536 -38.666 130.871 1.00 78.12 370 ARG A N 1
ATOM 2992 C CA . ARG A 1 370 ? -48.698 -39.412 131.383 1.00 78.12 370 ARG A CA 1
ATOM 2993 C C . ARG A 1 370 ? -48.363 -40.877 131.674 1.00 78.12 370 ARG A C 1
ATOM 2995 O O . ARG A 1 370 ? -48.713 -41.390 132.734 1.00 78.12 370 ARG A O 1
ATOM 3002 N N . THR A 1 371 ? -47.646 -41.527 130.761 1.00 76.31 371 THR A N 1
ATOM 3003 C CA . THR A 1 371 ? -47.256 -42.939 130.904 1.00 76.31 371 THR A CA 1
ATOM 3004 C C . THR A 1 371 ? -46.267 -43.138 132.058 1.00 76.31 371 THR A C 1
ATOM 3006 O O . THR A 1 371 ? -46.429 -44.046 132.873 1.00 76.31 371 THR A O 1
ATOM 3009 N N . MET A 1 372 ? -45.255 -42.269 132.163 1.00 75.38 372 MET A N 1
ATOM 3010 C CA . MET A 1 372 ? -44.244 -42.344 133.224 1.00 75.38 372 MET A CA 1
ATOM 3011 C C . MET A 1 372 ? -44.846 -42.093 134.613 1.00 75.38 372 MET A C 1
ATOM 3013 O O . MET A 1 372 ? -44.520 -42.812 135.555 1.00 75.38 372 MET A O 1
ATOM 3017 N N . PHE A 1 373 ? -45.764 -41.131 134.736 1.00 78.56 373 PHE A N 1
ATOM 3018 C CA . PHE A 1 373 ? -46.445 -40.829 135.995 1.00 78.56 373 PHE A CA 1
ATOM 3019 C C . PHE A 1 373 ? -47.208 -42.039 136.557 1.00 78.56 373 PHE A C 1
ATOM 3021 O O . PHE A 1 373 ? -47.041 -42.380 137.728 1.00 78.56 373 PHE A O 1
ATOM 3028 N N . LEU A 1 374 ? -48.000 -42.717 135.718 1.00 77.94 374 LEU A N 1
ATOM 3029 C CA . LEU A 1 374 ? -48.801 -43.873 136.138 1.00 77.94 374 LEU A CA 1
ATOM 3030 C C . LEU A 1 374 ? -47.928 -45.043 136.610 1.00 77.94 374 LEU A C 1
ATOM 3032 O O . LEU A 1 374 ? -48.229 -45.667 137.628 1.00 77.94 374 LEU A O 1
ATOM 3036 N N . SER A 1 375 ? -46.822 -45.311 135.909 1.00 77.31 375 SER A N 1
ATOM 3037 C CA . SER A 1 375 ? -45.899 -46.389 136.279 1.00 77.31 375 SER A CA 1
ATOM 3038 C C . SER A 1 375 ? -45.219 -46.135 137.626 1.00 77.31 375 SER A C 1
ATOM 3040 O O . SER A 1 375 ? -45.124 -47.053 138.439 1.00 77.31 375 SER A O 1
ATOM 3042 N N . THR A 1 376 ? -44.748 -44.908 137.873 1.00 77.31 376 THR A N 1
ATOM 3043 C CA . THR A 1 376 ? -44.065 -44.560 139.127 1.00 77.31 376 THR A CA 1
ATOM 3044 C C . THR A 1 376 ? -45.035 -44.562 140.305 1.00 77.31 376 THR A C 1
ATOM 3046 O O . THR A 1 376 ? -44.747 -45.170 141.333 1.00 77.31 376 THR A O 1
ATOM 3049 N N . MET A 1 377 ? -46.211 -43.944 140.149 1.00 78.00 377 MET A N 1
ATOM 3050 C CA . MET A 1 377 ? -47.196 -43.857 141.232 1.00 78.00 377 MET A CA 1
ATOM 3051 C C . MET A 1 377 ? -47.689 -45.227 141.683 1.00 78.00 377 MET A C 1
ATOM 3053 O O . MET A 1 377 ? -47.848 -45.455 142.878 1.00 78.00 377 MET A O 1
ATOM 3057 N N . SER A 1 378 ? -47.886 -46.165 140.757 1.00 81.81 378 SER A N 1
ATOM 3058 C CA . SER A 1 378 ? -48.320 -47.505 141.142 1.00 81.81 378 SER A CA 1
ATOM 3059 C C . SER A 1 378 ? -47.290 -48.232 142.015 1.00 81.81 378 SER A C 1
ATOM 3061 O O . SER A 1 378 ? -47.650 -48.841 143.023 1.00 81.81 378 SER A O 1
ATOM 3063 N N . HIS A 1 379 ? -45.998 -48.119 141.691 1.00 81.94 379 HIS A N 1
ATOM 3064 C CA . HIS A 1 379 ? -44.935 -48.749 142.477 1.00 81.94 379 HIS A CA 1
ATOM 3065 C C . HIS A 1 379 ? -44.837 -48.159 143.898 1.00 81.94 379 HIS A C 1
ATOM 3067 O O . HIS A 1 379 ? -44.694 -48.893 144.882 1.00 81.94 379 HIS A O 1
ATOM 3073 N N . GLU A 1 380 ? -44.978 -46.837 144.010 1.00 81.06 380 GLU A N 1
ATOM 3074 C CA . GLU A 1 380 ? -44.966 -46.116 145.288 1.00 81.06 380 GLU A CA 1
ATOM 3075 C C . GLU A 1 380 ? -46.222 -46.370 146.131 1.00 81.06 380 GLU A C 1
ATOM 3077 O O . GLU A 1 380 ? -46.146 -46.344 147.354 1.00 81.06 380 GLU A O 1
ATOM 3082 N N . LEU A 1 381 ? -47.371 -46.667 145.512 1.00 81.56 381 LEU A N 1
ATOM 3083 C CA . LEU A 1 381 ? -48.605 -47.014 146.227 1.00 81.56 381 LEU A CA 1
ATOM 3084 C C . LEU A 1 381 ? -48.657 -48.489 146.644 1.00 81.56 381 LEU A C 1
ATOM 3086 O O . LEU A 1 381 ? -49.146 -48.805 147.728 1.00 81.56 381 LEU A O 1
ATOM 3090 N N . ARG A 1 382 ? -48.118 -49.404 145.829 1.00 80.50 382 ARG A N 1
ATOM 3091 C CA . ARG A 1 382 ? -48.102 -50.847 146.125 1.00 80.50 382 ARG A CA 1
ATOM 3092 C C . ARG A 1 382 ? -47.316 -51.171 147.396 1.00 80.50 382 ARG A C 1
ATOM 3094 O O . ARG A 1 382 ? -47.739 -52.014 148.183 1.00 80.50 382 ARG A O 1
ATOM 3101 N N . THR A 1 383 ? -46.176 -50.517 147.597 1.00 78.19 383 THR A N 1
ATOM 3102 C CA . THR A 1 383 ? -45.273 -50.783 148.729 1.00 78.19 383 THR A CA 1
ATOM 3103 C C . THR A 1 383 ? -45.929 -50.535 150.101 1.00 78.19 383 THR A C 1
ATOM 3105 O O . THR A 1 383 ? -45.958 -51.468 150.909 1.00 78.19 383 THR A O 1
ATOM 3108 N N . PRO A 1 384 ? -46.511 -49.353 150.392 1.00 80.00 384 PRO A N 1
ATOM 3109 C CA . PRO A 1 384 ? -47.210 -49.122 151.652 1.00 80.00 384 PRO A CA 1
ATOM 3110 C C . PRO A 1 384 ? -48.491 -49.952 151.760 1.00 80.00 384 PRO A C 1
ATOM 3112 O O . PRO A 1 384 ? -48.810 -50.425 152.846 1.00 80.00 384 PRO A O 1
ATOM 3115 N N . LEU A 1 385 ? -49.209 -50.185 150.657 1.00 83.12 385 LEU A N 1
ATOM 3116 C CA . LEU A 1 385 ? -50.455 -50.948 150.692 1.00 83.12 385 LEU A CA 1
ATOM 3117 C C . LEU A 1 385 ? -50.217 -52.418 151.062 1.00 83.12 385 LEU A C 1
ATOM 3119 O O . LEU A 1 385 ? -50.926 -52.959 151.906 1.00 83.12 385 LEU A O 1
ATOM 3123 N N . ASN A 1 386 ? -49.155 -53.030 150.532 1.00 81.94 386 ASN A N 1
ATOM 3124 C CA . ASN A 1 386 ? -48.722 -54.369 150.935 1.00 81.94 386 ASN A CA 1
ATOM 3125 C C . ASN A 1 386 ? -48.312 -54.428 152.414 1.00 81.94 386 ASN A C 1
ATOM 3127 O O . ASN A 1 386 ? -48.588 -55.425 153.080 1.00 81.94 386 ASN A O 1
ATOM 3131 N N . ALA A 1 387 ? -47.696 -53.367 152.946 1.00 82.06 387 ALA A N 1
ATOM 3132 C CA . ALA A 1 387 ? -47.376 -53.279 154.369 1.00 82.06 387 ALA A CA 1
ATOM 3133 C C . ALA A 1 387 ? -48.646 -53.187 155.234 1.00 82.06 387 ALA A C 1
ATOM 3135 O O . ALA A 1 387 ? -48.735 -53.866 156.254 1.00 82.06 387 ALA A O 1
ATOM 3136 N N . VAL A 1 388 ? -49.651 -52.413 154.806 1.00 82.56 388 VAL A N 1
ATOM 3137 C CA . VAL A 1 388 ? -50.959 -52.326 155.476 1.00 82.56 388 VAL A CA 1
ATOM 3138 C C . VAL A 1 388 ? -51.673 -53.678 155.449 1.00 82.56 388 VAL A C 1
ATOM 3140 O O . VAL A 1 388 ? -52.105 -54.143 156.501 1.00 82.56 388 VAL A O 1
ATOM 3143 N N . ILE A 1 389 ? -51.744 -54.351 154.295 1.00 82.44 389 ILE A N 1
ATOM 3144 C CA . ILE A 1 389 ? -52.330 -55.697 154.171 1.00 82.44 389 ILE A CA 1
ATOM 3145 C C . ILE A 1 389 ? -51.608 -56.674 155.106 1.00 82.44 389 ILE A C 1
ATOM 3147 O O . ILE A 1 389 ? -52.255 -57.335 155.918 1.00 82.44 389 ILE A O 1
ATOM 3151 N N . GLY A 1 390 ? -50.273 -56.716 155.053 1.00 81.00 390 GLY A N 1
ATOM 3152 C CA . GLY A 1 390 ? -49.457 -57.596 155.890 1.00 81.00 390 GLY A CA 1
ATOM 3153 C C . GLY A 1 390 ? -49.663 -57.354 157.386 1.00 81.00 390 GLY A C 1
ATOM 3154 O O . GLY A 1 390 ? -49.905 -58.299 158.133 1.00 81.00 390 GLY A O 1
ATOM 3155 N N . MET A 1 391 ? -49.657 -56.091 157.821 1.00 80.44 391 MET A N 1
ATOM 3156 C CA . MET A 1 391 ? -49.913 -55.737 159.220 1.00 80.44 391 MET A CA 1
ATOM 3157 C C . MET A 1 391 ? -51.329 -56.138 159.651 1.00 80.44 391 MET A C 1
ATOM 3159 O O . MET A 1 391 ? -51.531 -56.616 160.764 1.00 80.44 391 MET A O 1
ATOM 3163 N N . THR A 1 392 ? -52.310 -55.999 158.757 1.00 83.19 392 THR A N 1
ATOM 3164 C CA . THR A 1 392 ? -53.700 -56.389 159.030 1.00 83.19 392 THR A CA 1
ATOM 3165 C C . THR A 1 392 ? -53.843 -57.906 159.165 1.00 83.19 392 THR A C 1
ATOM 3167 O O . THR A 1 392 ? -54.557 -58.364 160.053 1.00 83.19 392 THR A O 1
ATOM 3170 N N . TYR A 1 393 ? -53.127 -58.696 158.353 1.00 82.56 393 TYR A N 1
ATOM 3171 C CA . TYR A 1 393 ? -53.067 -60.159 158.494 1.00 82.56 393 TYR A CA 1
ATOM 3172 C C . TYR A 1 393 ? -52.455 -60.590 159.828 1.00 82.56 393 TYR A C 1
ATOM 3174 O O . TYR A 1 393 ? -52.999 -61.478 160.486 1.00 82.56 393 TYR A O 1
ATOM 3182 N N . ILE A 1 394 ? -51.359 -59.948 160.243 1.00 84.25 394 ILE A N 1
ATOM 3183 C CA . ILE A 1 394 ? -50.708 -60.226 161.531 1.00 84.25 394 ILE A CA 1
ATOM 3184 C C . ILE A 1 394 ? -51.682 -59.927 162.678 1.00 84.25 394 ILE A C 1
ATOM 3186 O O . ILE A 1 394 ? -51.959 -60.806 163.488 1.00 84.25 394 ILE A O 1
ATOM 3190 N N . LEU A 1 395 ? -52.291 -58.737 162.688 1.00 83.50 395 LEU A N 1
ATOM 3191 C CA . LEU A 1 395 ? -53.235 -58.322 163.734 1.00 83.50 395 LEU A CA 1
ATOM 3192 C C . LEU A 1 395 ? -54.509 -59.181 163.785 1.00 83.50 395 LEU A C 1
ATOM 3194 O O . LEU A 1 395 ? -55.077 -59.362 164.858 1.00 83.50 395 LEU A O 1
ATOM 3198 N N . LEU A 1 396 ? -54.970 -59.716 162.649 1.00 81.94 396 LEU A N 1
ATOM 3199 C CA . LEU A 1 396 ? -56.086 -60.671 162.605 1.00 81.94 396 LEU A CA 1
ATOM 3200 C C . LEU A 1 396 ? -55.712 -62.055 163.158 1.00 81.94 396 LEU A C 1
ATOM 3202 O O . LEU A 1 396 ? -56.605 -62.790 163.575 1.00 81.94 396 LEU A O 1
ATOM 3206 N N . SER A 1 397 ? -54.423 -62.406 163.163 1.00 81.88 397 SER A N 1
ATOM 3207 C CA . SER A 1 397 ? -53.916 -63.715 163.599 1.00 81.88 397 SER A CA 1
ATOM 3208 C C . SER A 1 397 ? -53.543 -63.761 165.090 1.00 81.88 397 SER A C 1
ATOM 3210 O O . SER A 1 397 ? -53.395 -64.848 165.640 1.00 81.88 397 SER A O 1
ATOM 3212 N N . GLU A 1 398 ? -53.418 -62.609 165.757 1.00 83.44 398 GLU A N 1
ATOM 3213 C CA . GLU A 1 398 ? -53.030 -62.473 167.175 1.00 83.44 398 GLU A CA 1
ATOM 3214 C C . GLU A 1 398 ? -54.238 -62.266 168.111 1.00 83.44 398 GLU A C 1
ATOM 3216 O O . GLU A 1 398 ? -54.259 -61.336 168.915 1.00 83.44 398 GLU A O 1
ATOM 3221 N N . GLU A 1 399 ? -55.273 -63.106 167.984 1.00 77.50 399 GLU A N 1
ATOM 3222 C CA . GLU A 1 399 ? -56.476 -63.102 168.847 1.00 77.50 399 GLU A CA 1
ATOM 3223 C C . GLU A 1 399 ? -57.018 -61.687 169.184 1.00 77.50 399 GLU A C 1
ATOM 3225 O O . GLU A 1 399 ? -57.110 -61.294 170.354 1.00 77.50 399 GLU A O 1
ATOM 3230 N N . PRO A 1 400 ? -57.378 -60.873 168.171 1.00 81.19 400 PRO A N 1
ATOM 3231 C CA . PRO A 1 400 ? -57.828 -59.504 168.393 1.00 81.19 400 PRO A CA 1
ATOM 3232 C C . PRO A 1 400 ? -59.123 -59.457 169.214 1.00 81.19 400 PRO A C 1
ATOM 3234 O O . PRO A 1 400 ? -59.965 -60.358 169.167 1.00 81.19 400 PRO A O 1
ATOM 3237 N N . ARG A 1 401 ? -59.329 -58.351 169.941 1.00 76.31 401 ARG A N 1
ATOM 3238 C CA . ARG A 1 401 ? -60.550 -58.151 170.737 1.00 76.31 401 ARG A CA 1
ATOM 3239 C C . ARG A 1 401 ? -61.791 -58.261 169.833 1.00 76.31 401 ARG A C 1
ATOM 3241 O O . ARG A 1 401 ? -61.747 -57.755 168.710 1.00 76.31 401 ARG A O 1
ATOM 3248 N N . PRO A 1 402 ? -62.922 -58.824 170.301 1.00 75.88 402 PRO A N 1
ATOM 3249 C CA . PRO A 1 402 ? -64.090 -59.087 169.450 1.00 75.88 402 PRO A CA 1
ATOM 3250 C C . PRO A 1 402 ? -64.626 -57.859 168.698 1.00 75.88 402 PRO A C 1
ATOM 3252 O O . PRO A 1 402 ? -65.133 -57.976 167.589 1.00 75.88 402 PRO A O 1
ATOM 3255 N N . ASN A 1 403 ? -64.469 -56.662 169.268 1.00 74.06 403 ASN A N 1
ATOM 3256 C CA . ASN A 1 403 ? -64.865 -55.394 168.650 1.00 74.06 403 ASN A CA 1
ATOM 3257 C C . ASN A 1 403 ? -63.875 -54.853 167.592 1.00 74.06 403 ASN A C 1
ATOM 3259 O O . ASN A 1 403 ? -64.160 -53.841 166.957 1.00 74.06 403 ASN A O 1
ATOM 3263 N N . GLN A 1 404 ? -62.703 -55.471 167.425 1.00 78.25 404 GLN A N 1
ATOM 3264 C CA . GLN A 1 404 ? -61.672 -55.071 166.458 1.00 78.25 404 GLN A CA 1
ATOM 3265 C C . GLN A 1 404 ? -61.651 -55.953 165.206 1.00 78.25 404 GLN A C 1
ATOM 3267 O O . GLN A 1 404 ? -61.180 -55.490 164.171 1.00 78.25 404 GLN A O 1
ATOM 3272 N N . VAL A 1 405 ? -62.172 -57.183 165.282 1.00 80.06 405 VAL A N 1
ATOM 3273 C CA . VAL A 1 405 ? -62.165 -58.153 164.171 1.00 80.06 405 VAL A CA 1
ATOM 3274 C C . VAL A 1 405 ? -62.826 -57.576 162.920 1.00 80.06 405 VAL A C 1
ATOM 3276 O O . VAL A 1 405 ? -62.209 -57.563 161.860 1.00 80.06 405 VAL A O 1
ATOM 3279 N N . ASP A 1 406 ? -64.039 -57.040 163.056 1.00 80.75 406 ASP A N 1
ATOM 3280 C CA . ASP A 1 406 ? -64.832 -56.538 161.925 1.00 80.75 406 ASP A CA 1
ATOM 3281 C C . ASP A 1 406 ? -64.167 -55.318 161.254 1.00 80.75 406 ASP A C 1
ATOM 3283 O O . ASP A 1 406 ? -64.088 -55.202 160.028 1.00 80.75 406 ASP A O 1
ATOM 3287 N N . ASN A 1 407 ? -63.555 -54.450 162.067 1.00 80.44 407 ASN A N 1
ATOM 3288 C CA . ASN A 1 407 ? -62.785 -53.303 161.586 1.00 80.44 407 ASN A CA 1
ATOM 3289 C C . ASN A 1 407 ? -61.508 -53.733 160.846 1.00 80.44 407 ASN A C 1
ATOM 3291 O O . ASN A 1 407 ? -61.197 -53.179 159.793 1.00 80.44 407 ASN A O 1
ATOM 3295 N N . LEU A 1 408 ? -60.771 -54.725 161.359 1.00 82.69 408 LEU A N 1
ATOM 3296 C CA . LEU A 1 408 ? -59.575 -55.259 160.698 1.00 82.69 408 LEU A CA 1
ATOM 3297 C C . LEU A 1 408 ? -59.929 -56.014 159.408 1.00 82.69 408 LEU A C 1
ATOM 3299 O O . LEU A 1 408 ? -59.221 -55.884 158.413 1.00 82.69 408 LEU A O 1
ATOM 3303 N N . GLN A 1 409 ? -61.044 -56.748 159.379 1.00 80.62 409 GLN A N 1
ATOM 3304 C CA . GLN A 1 409 ? -61.541 -57.394 158.161 1.00 80.62 409 GLN A CA 1
ATOM 3305 C C . GLN A 1 409 ? -61.944 -56.369 157.096 1.00 80.62 409 GLN A C 1
ATOM 3307 O O . GLN A 1 409 ? -61.576 -56.528 155.932 1.00 80.62 409 GLN A O 1
ATOM 3312 N N . THR A 1 410 ? -62.617 -55.288 157.497 1.00 80.25 410 THR A N 1
ATOM 3313 C CA . THR A 1 410 ? -62.963 -54.172 156.604 1.00 80.25 410 THR A CA 1
ATOM 3314 C C . THR A 1 410 ? -61.711 -53.483 156.059 1.00 80.25 410 THR A C 1
ATOM 3316 O O . THR A 1 410 ? -61.640 -53.167 154.868 1.00 80.25 410 THR A O 1
ATOM 3319 N N . LEU A 1 411 ? -60.694 -53.281 156.903 1.00 83.88 411 LEU A N 1
ATOM 3320 C CA . LEU A 1 411 ? -59.429 -52.661 156.509 1.00 83.88 411 LEU A CA 1
ATOM 3321 C C . LEU A 1 411 ? -58.656 -53.545 155.523 1.00 83.88 411 LEU A C 1
ATOM 3323 O O . LEU A 1 411 ? -58.191 -53.045 154.499 1.00 83.88 411 LEU A O 1
ATOM 3327 N N . ARG A 1 412 ? -58.601 -54.859 155.772 1.00 80.75 412 ARG A N 1
ATOM 3328 C CA . ARG A 1 412 ? -58.011 -55.838 154.850 1.00 80.75 412 ARG A CA 1
ATOM 3329 C C . ARG A 1 412 ? -58.722 -55.818 153.502 1.00 80.75 412 ARG A C 1
ATOM 3331 O O . ARG A 1 412 ? -58.065 -55.632 152.486 1.00 80.75 412 ARG A O 1
ATOM 3338 N N . PHE A 1 413 ? -60.049 -55.948 153.502 1.00 81.69 413 PHE A N 1
ATOM 3339 C CA . PHE A 1 413 ? -60.851 -55.947 152.278 1.00 81.69 413 PHE A CA 1
ATOM 3340 C C . PHE A 1 413 ? -60.653 -54.660 151.468 1.00 81.69 413 PHE A C 1
ATOM 3342 O O . PHE A 1 413 ? -60.486 -54.699 150.252 1.00 81.69 413 PHE A O 1
ATOM 3349 N N . SER A 1 414 ? -60.610 -53.511 152.145 1.00 81.75 414 SER A N 1
ATOM 3350 C CA . SER A 1 414 ? -60.384 -52.218 151.493 1.00 81.75 414 SER A CA 1
ATOM 3351 C C . SER A 1 414 ? -58.977 -52.110 150.903 1.00 81.75 414 SER A C 1
ATOM 3353 O O . SER A 1 414 ? -58.813 -51.596 149.798 1.00 81.75 414 SER A O 1
ATOM 3355 N N . ALA A 1 415 ? -57.962 -52.610 151.614 1.00 84.75 415 ALA A N 1
ATOM 3356 C CA . ALA A 1 415 ? -56.582 -52.583 151.149 1.00 84.75 415 ALA A CA 1
ATOM 3357 C C . ALA A 1 415 ? -56.339 -53.561 149.982 1.00 84.75 415 ALA A C 1
ATOM 3359 O O . ALA A 1 415 ? -55.693 -53.188 149.005 1.00 84.75 415 ALA A O 1
ATOM 3360 N N . GLU A 1 416 ? -56.903 -54.772 150.038 1.00 81.75 416 GLU A N 1
ATOM 3361 C CA . GLU A 1 416 ? -56.838 -55.768 148.958 1.00 81.75 416 GLU A CA 1
ATOM 3362 C C . GLU A 1 416 ? -57.570 -55.279 147.695 1.00 81.75 416 GLU A C 1
ATOM 3364 O O . GLU A 1 416 ? -57.011 -55.347 146.599 1.00 81.75 416 GLU A O 1
ATOM 3369 N N . ASN A 1 417 ? -58.763 -54.688 147.835 1.00 83.50 417 ASN A N 1
ATOM 3370 C CA . ASN A 1 417 ? -59.491 -54.113 146.698 1.00 83.50 417 ASN A CA 1
ATOM 3371 C C . ASN A 1 417 ? -58.765 -52.926 146.065 1.00 83.50 417 ASN A C 1
ATOM 3373 O O . ASN A 1 417 ? -58.744 -52.800 144.842 1.00 83.50 417 ASN A O 1
ATOM 3377 N N . LEU A 1 418 ? -58.161 -52.047 146.870 1.00 84.38 418 LEU A N 1
ATOM 3378 C CA . LEU A 1 418 ? -57.401 -50.924 146.328 1.00 84.38 418 LEU A CA 1
ATOM 3379 C C . LEU A 1 418 ? -56.169 -51.414 145.553 1.00 84.38 418 LEU A C 1
ATOM 3381 O O . LEU A 1 418 ? -55.825 -50.833 144.526 1.00 84.38 418 LEU A O 1
ATOM 3385 N N . LEU A 1 419 ? -55.534 -52.502 146.002 1.00 83.69 419 LEU A N 1
ATOM 3386 C CA . LEU A 1 419 ? -54.396 -53.100 145.308 1.00 83.69 419 LEU A CA 1
ATOM 3387 C C . LEU A 1 419 ? -54.819 -53.694 143.961 1.00 83.69 419 LEU A C 1
ATOM 3389 O O . LEU A 1 419 ? -54.138 -53.467 142.962 1.00 83.69 419 LEU A O 1
ATOM 3393 N N . ALA A 1 420 ? -55.950 -54.406 143.926 1.00 82.44 420 ALA A N 1
ATOM 3394 C CA . ALA A 1 420 ? -56.533 -54.918 142.687 1.00 82.44 420 ALA A CA 1
ATOM 3395 C C . ALA A 1 420 ? -56.828 -53.776 141.701 1.00 82.44 420 ALA A C 1
ATOM 3397 O O . ALA A 1 420 ? -56.364 -53.805 140.566 1.00 82.44 420 ALA A O 1
ATOM 3398 N N . LEU A 1 421 ? -57.472 -52.704 142.170 1.00 80.88 421 LEU A N 1
ATOM 3399 C CA . LEU A 1 421 ? -57.821 -51.554 141.335 1.00 80.88 421 LEU A CA 1
ATOM 3400 C C . LEU A 1 421 ? -56.585 -50.804 140.801 1.00 80.88 421 LEU A C 1
ATOM 3402 O O . LEU A 1 421 ? -56.576 -50.337 139.663 1.00 80.88 421 LEU A O 1
ATOM 3406 N N . ILE A 1 422 ? -55.513 -50.707 141.595 1.00 83.69 422 ILE A N 1
ATOM 3407 C CA . ILE A 1 422 ? -54.231 -50.141 141.146 1.00 83.69 422 ILE A CA 1
ATOM 3408 C C . ILE A 1 422 ? -53.573 -51.027 140.076 1.00 83.69 422 ILE A C 1
ATOM 3410 O O . ILE A 1 422 ? -53.004 -50.494 139.118 1.00 83.69 422 ILE A O 1
ATOM 3414 N N . ASN A 1 423 ? -53.635 -52.353 140.224 1.00 79.94 423 ASN A N 1
ATOM 3415 C CA . ASN A 1 423 ? -53.103 -53.286 139.230 1.00 79.94 423 ASN A CA 1
ATOM 3416 C C . ASN A 1 423 ? -53.887 -53.207 137.912 1.00 79.94 423 ASN A C 1
ATOM 3418 O O . ASN A 1 423 ? -53.268 -53.102 136.856 1.00 79.94 423 ASN A O 1
ATOM 3422 N N . ASP A 1 424 ? -55.217 -53.122 137.966 1.00 81.38 424 ASP A N 1
ATOM 3423 C CA . ASP A 1 424 ? -56.062 -52.992 136.772 1.00 81.38 424 ASP A CA 1
ATOM 3424 C C . ASP A 1 424 ? -55.760 -51.703 135.986 1.00 81.38 424 ASP A C 1
ATOM 3426 O O . ASP A 1 424 ? -55.662 -51.714 134.756 1.00 81.38 424 ASP A O 1
ATOM 3430 N N . ILE A 1 425 ? -55.538 -50.579 136.684 1.00 81.75 425 ILE A N 1
ATOM 3431 C CA . ILE A 1 425 ? -55.137 -49.308 136.051 1.00 81.75 425 ILE A CA 1
ATOM 3432 C C . ILE A 1 425 ? -53.769 -49.437 135.364 1.00 81.75 425 ILE A C 1
ATOM 3434 O O . ILE A 1 425 ? -53.560 -48.882 134.278 1.00 81.75 425 ILE A O 1
ATOM 3438 N N . LEU A 1 426 ? -52.823 -50.158 135.974 1.00 79.06 426 LEU A N 1
ATOM 3439 C CA . LEU A 1 426 ? -51.525 -50.420 135.354 1.00 79.06 426 LEU A CA 1
ATOM 3440 C C . LEU A 1 426 ? -51.648 -51.292 134.109 1.00 79.06 426 LEU A C 1
ATOM 3442 O O . LEU A 1 426 ? -51.000 -50.999 133.103 1.00 79.06 426 LEU A O 1
ATOM 3446 N N . ASP A 1 427 ? -52.439 -52.356 134.173 1.00 77.44 427 ASP A N 1
ATOM 3447 C CA . ASP A 1 427 ? -52.592 -53.272 133.050 1.00 77.44 427 ASP A CA 1
ATOM 3448 C C . ASP A 1 427 ? -53.314 -52.592 131.883 1.00 77.44 427 ASP A C 1
ATOM 3450 O O . ASP A 1 427 ? -52.868 -52.719 130.742 1.00 77.44 427 ASP A O 1
ATOM 3454 N N . PHE A 1 428 ? -54.300 -51.728 132.152 1.00 79.00 428 PHE A N 1
ATOM 3455 C CA . PHE A 1 428 ? -54.886 -50.853 131.132 1.00 79.00 428 PHE A CA 1
ATOM 3456 C C . PHE A 1 428 ? -53.841 -49.927 130.482 1.00 79.00 428 PHE A C 1
ATOM 3458 O O . PHE A 1 428 ? -53.779 -49.812 129.258 1.00 79.00 428 PHE A O 1
ATOM 3465 N N . SER A 1 429 ? -52.961 -49.315 131.280 1.00 76.31 429 SER A N 1
ATOM 3466 C CA . SER A 1 429 ? -51.877 -48.458 130.772 1.00 76.31 429 SER A CA 1
ATOM 3467 C C . SER A 1 429 ? -50.867 -49.236 129.911 1.00 76.31 429 SER A C 1
ATOM 3469 O O . SER A 1 429 ? -50.417 -48.752 128.870 1.00 76.31 429 SER A O 1
ATOM 3471 N N . LYS A 1 430 ? -50.538 -50.482 130.284 1.00 72.88 430 LYS A N 1
ATOM 3472 C CA . LYS A 1 430 ? -49.693 -51.364 129.459 1.00 72.88 430 LYS A CA 1
ATOM 3473 C C . LYS A 1 430 ? -50.379 -51.769 128.154 1.00 72.88 430 LYS A C 1
ATOM 3475 O O . LYS A 1 430 ? -49.679 -51.888 127.148 1.00 72.88 430 LYS A O 1
ATOM 3480 N N . ILE A 1 431 ? -51.702 -51.959 128.155 1.00 78.38 431 ILE A N 1
ATOM 3481 C CA . ILE A 1 431 ? -52.501 -52.229 126.948 1.00 78.38 431 ILE A CA 1
ATOM 3482 C C . ILE A 1 431 ? -52.466 -51.025 126.004 1.00 78.38 431 ILE A C 1
ATOM 3484 O O . ILE A 1 431 ? -52.118 -51.197 124.838 1.00 78.38 431 ILE A O 1
ATOM 3488 N N . GLU A 1 432 ? -52.733 -49.808 126.497 1.00 72.19 432 GLU A N 1
ATOM 3489 C CA . GLU A 1 432 ? -52.623 -48.579 125.689 1.00 72.19 432 GLU A CA 1
ATOM 3490 C C . GLU A 1 432 ? -51.203 -48.382 125.131 1.00 72.19 432 GLU A C 1
ATOM 3492 O O . GLU A 1 432 ? -51.033 -47.911 124.007 1.00 72.19 432 GLU A O 1
ATOM 3497 N N . ALA A 1 433 ? -50.175 -48.786 125.884 1.00 71.38 433 ALA A N 1
ATOM 3498 C CA . ALA A 1 433 ? -48.779 -48.729 125.455 1.00 71.38 433 ALA A CA 1
ATOM 3499 C C . ALA A 1 433 ? -48.327 -49.922 124.579 1.00 71.38 433 ALA A C 1
ATOM 3501 O O . ALA A 1 433 ? -47.168 -49.948 124.158 1.00 71.38 433 ALA A O 1
ATOM 3502 N N . GLY A 1 434 ? -49.194 -50.911 124.325 1.00 70.50 434 GLY A N 1
ATOM 3503 C CA . GLY A 1 434 ? -48.909 -52.087 123.492 1.00 70.50 434 GLY A CA 1
ATOM 3504 C C . GLY A 1 434 ? -47.931 -53.110 124.093 1.00 70.50 434 GLY A C 1
ATOM 3505 O O . GLY A 1 434 ? -47.288 -53.841 123.344 1.00 70.50 434 GLY A O 1
ATOM 3506 N N . LYS A 1 435 ? -47.773 -53.164 125.423 1.00 69.75 435 LYS A N 1
ATOM 3507 C CA . LYS A 1 435 ? -46.768 -53.988 126.136 1.00 69.75 435 LYS A CA 1
ATOM 3508 C C . LYS A 1 435 ? -47.359 -55.176 126.920 1.00 69.75 435 LYS A C 1
ATOM 3510 O O . LYS A 1 435 ? -46.868 -55.488 128.004 1.00 69.75 435 LYS A O 1
ATOM 3515 N N . LEU A 1 436 ? -48.418 -55.818 126.423 1.00 72.19 436 LEU A N 1
ATOM 3516 C CA . LEU A 1 436 ? -49.051 -56.963 127.095 1.00 72.19 436 LEU A CA 1
ATOM 3517 C C . LEU A 1 436 ? -48.336 -58.288 126.754 1.00 72.19 436 LEU A C 1
ATOM 3519 O O . LEU A 1 436 ? -48.060 -58.554 125.586 1.00 72.19 436 LEU A O 1
ATOM 3523 N N . SER A 1 437 ? -48.051 -59.120 127.760 1.00 68.25 437 SER A N 1
ATOM 3524 C CA . SER A 1 437 ? -47.441 -60.453 127.612 1.00 68.25 437 SER A CA 1
ATOM 3525 C C . SER A 1 437 ? -48.347 -61.521 128.230 1.00 68.25 437 SER A C 1
ATOM 3527 O O . SER A 1 437 ? -48.765 -61.358 129.373 1.00 68.25 437 SER A O 1
ATOM 3529 N N . PHE A 1 438 ? -48.635 -62.599 127.497 1.00 76.19 438 PHE A N 1
ATOM 3530 C CA . PHE A 1 438 ? -49.455 -63.723 127.968 1.00 76.19 438 PHE A CA 1
ATOM 3531 C C . PHE A 1 438 ? -48.577 -64.860 128.513 1.00 76.19 438 PHE A C 1
ATOM 3533 O O . PHE A 1 438 ? -47.514 -65.127 127.952 1.00 76.19 438 PHE A O 1
ATOM 3540 N N . GLU A 1 439 ? -49.032 -65.540 129.569 1.00 71.25 439 GLU A N 1
ATOM 3541 C CA . GLU A 1 439 ? -48.436 -66.786 130.078 1.00 71.25 439 GLU A CA 1
ATOM 3542 C C . GLU A 1 439 ? -49.353 -67.981 129.770 1.00 71.25 439 GLU A C 1
ATOM 3544 O O . GLU A 1 439 ? -50.574 -67.877 129.893 1.00 71.25 439 GLU A O 1
ATOM 3549 N N . GLU A 1 440 ? -48.768 -69.117 129.381 1.00 74.06 440 GLU A N 1
ATOM 3550 C CA . GLU A 1 440 ? -49.476 -70.388 129.172 1.00 74.06 440 GLU A CA 1
ATOM 3551 C C . GLU A 1 440 ? -49.309 -71.294 130.399 1.00 74.06 440 GLU A C 1
ATOM 3553 O O . GLU A 1 440 ? -48.188 -71.526 130.854 1.00 74.06 440 GLU A O 1
ATOM 3558 N N . VAL A 1 441 ? -50.420 -71.815 130.933 1.00 80.12 441 VAL A N 1
ATOM 3559 C CA . VAL A 1 441 ? -50.424 -72.721 132.093 1.00 80.12 441 VAL A CA 1
ATOM 3560 C C . VAL A 1 441 ? -51.445 -73.840 131.882 1.00 80.12 441 VAL A C 1
ATOM 3562 O O . VAL A 1 441 ? -52.590 -73.571 131.514 1.00 80.12 441 VAL A O 1
ATOM 3565 N N . ASP A 1 442 ? -51.044 -75.084 132.155 1.00 81.25 442 ASP A N 1
ATOM 3566 C CA . ASP A 1 442 ? -51.926 -76.255 132.106 1.00 81.25 442 ASP A CA 1
ATOM 3567 C C . ASP A 1 442 ? -52.934 -76.240 133.268 1.00 81.25 442 ASP A C 1
ATOM 3569 O O . ASP A 1 442 ? -52.571 -76.003 134.423 1.00 81.25 442 ASP A O 1
ATOM 3573 N N . PHE A 1 443 ? -54.212 -76.514 132.983 1.00 79.31 443 PHE A N 1
ATOM 3574 C CA . PHE A 1 443 ? -55.269 -76.562 133.997 1.00 79.31 443 PHE A CA 1
ATOM 3575 C C . PHE A 1 443 ? -56.316 -77.646 133.711 1.00 79.31 443 PHE A C 1
ATOM 3577 O O . PHE A 1 443 ? -56.608 -77.960 132.557 1.00 79.31 443 PHE A O 1
ATOM 3584 N N . ASP A 1 444 ? -56.915 -78.193 134.774 1.00 79.25 444 ASP A N 1
ATOM 3585 C CA . ASP A 1 444 ? -58.068 -79.089 134.665 1.00 79.25 444 ASP A CA 1
ATOM 3586 C C . ASP A 1 444 ? -59.345 -78.262 134.444 1.00 79.25 444 ASP A C 1
ATOM 3588 O O . ASP A 1 444 ? -59.790 -77.490 135.303 1.00 79.25 444 ASP A O 1
ATOM 3592 N N . LEU A 1 445 ? -59.917 -78.408 133.249 1.00 77.81 445 LEU A N 1
ATOM 3593 C CA . LEU A 1 445 ? -61.103 -77.680 132.808 1.00 77.81 445 LEU A CA 1
ATOM 3594 C C . LEU A 1 445 ? -62.315 -77.957 133.709 1.00 77.81 445 LEU A C 1
ATOM 3596 O O . LEU A 1 445 ? -63.113 -77.055 133.969 1.00 77.81 445 LEU A O 1
ATOM 3600 N N . LEU A 1 446 ? -62.467 -79.198 134.174 1.00 79.81 446 LEU A N 1
ATOM 3601 C CA . LEU A 1 446 ? -63.662 -79.633 134.889 1.00 79.81 446 LEU A CA 1
ATOM 3602 C C . LEU A 1 446 ? -63.662 -79.068 136.310 1.00 79.81 446 LEU A C 1
ATOM 3604 O O . LEU A 1 446 ? -64.683 -78.559 136.772 1.00 79.81 446 LEU A O 1
ATOM 3608 N N . GLU A 1 447 ? -62.494 -79.050 136.954 1.00 79.31 447 GLU A N 1
ATOM 3609 C CA . GLU A 1 447 ? -62.306 -78.406 138.255 1.00 79.31 447 GLU A CA 1
ATOM 3610 C C . GLU A 1 447 ? -62.555 -76.887 138.177 1.00 79.31 447 GLU A C 1
ATOM 3612 O O . GLU A 1 447 ? -63.254 -76.324 139.024 1.00 79.31 447 GLU A O 1
ATOM 3617 N N . LYS A 1 448 ? -62.069 -76.219 137.119 1.00 82.69 448 LYS A N 1
ATOM 3618 C CA . LYS A 1 448 ? -62.244 -74.765 136.944 1.00 82.69 448 LYS A CA 1
ATOM 3619 C C . LYS A 1 448 ? -63.694 -74.352 136.713 1.00 82.69 448 LYS A C 1
ATOM 3621 O O . LYS A 1 448 ? -64.144 -73.343 137.253 1.00 82.69 448 LYS A O 1
ATOM 3626 N N . ILE A 1 449 ? -64.438 -75.126 135.927 1.00 80.44 449 ILE A N 1
ATOM 3627 C CA . ILE A 1 449 ? -65.857 -74.847 135.679 1.00 80.44 449 ILE A CA 1
ATOM 3628 C C . ILE A 1 449 ? -66.661 -74.987 136.975 1.00 80.44 449 ILE A C 1
ATOM 3630 O O . ILE A 1 449 ? -67.487 -74.124 137.275 1.00 80.44 449 ILE A O 1
ATOM 3634 N N . VAL A 1 450 ? -66.391 -76.027 137.772 1.00 77.94 450 VAL A N 1
ATOM 3635 C CA . VAL A 1 450 ? -67.066 -76.218 139.063 1.00 77.94 450 VAL A CA 1
ATOM 3636 C C . VAL A 1 450 ? -66.736 -75.078 140.028 1.00 77.94 450 VAL A C 1
ATOM 3638 O O . VAL A 1 450 ? -67.646 -74.570 140.682 1.00 77.94 450 VAL A O 1
ATOM 3641 N N . SER A 1 451 ? -65.479 -74.616 140.077 1.00 74.31 451 SER A N 1
ATOM 3642 C CA . SER A 1 451 ? -65.108 -73.505 140.961 1.00 74.31 451 SER A CA 1
ATOM 3643 C C . SER A 1 451 ? -65.802 -72.192 140.586 1.00 74.31 451 SER A C 1
ATOM 3645 O O . SER A 1 451 ? -66.198 -71.440 141.468 1.00 74.31 451 SER A O 1
ATOM 3647 N N . ILE A 1 452 ? -65.977 -71.905 139.289 1.00 76.62 452 ILE A N 1
ATOM 3648 C CA . ILE A 1 452 ? -66.662 -70.683 138.829 1.00 76.62 452 ILE A CA 1
ATOM 3649 C C . ILE A 1 452 ? -68.167 -70.751 139.131 1.00 76.62 452 ILE A C 1
ATOM 3651 O O . ILE A 1 452 ? -68.758 -69.748 139.523 1.00 76.62 452 ILE A O 1
ATOM 3655 N N . ALA A 1 453 ? -68.784 -71.931 139.013 1.00 72.31 453 ALA A N 1
ATOM 3656 C CA . ALA A 1 453 ? -70.212 -72.112 139.278 1.00 72.31 453 ALA A CA 1
ATOM 3657 C C . ALA A 1 453 ? -70.603 -71.966 140.763 1.00 72.31 453 ALA A C 1
ATOM 3659 O O . ALA A 1 453 ? -71.773 -71.752 141.047 1.00 72.31 453 ALA A O 1
ATOM 3660 N N . GLN A 1 454 ? -69.656 -72.083 141.701 1.00 56.50 454 GLN A N 1
ATOM 3661 C CA . GLN A 1 454 ? -69.902 -71.865 143.137 1.00 56.50 454 GLN A CA 1
ATOM 3662 C C . GLN A 1 454 ? -69.797 -70.394 143.572 1.00 56.50 454 GLN A C 1
ATOM 3664 O O . GLN A 1 454 ? -70.184 -70.070 144.693 1.00 56.50 454 GLN A O 1
ATOM 3669 N N . VAL A 1 455 ? -69.238 -69.522 142.725 1.00 58.66 455 VAL A N 1
ATOM 3670 C CA . VAL A 1 455 ? -68.990 -68.095 143.022 1.00 58.66 455 VAL A CA 1
ATOM 3671 C C . VAL A 1 455 ? -70.031 -67.177 142.347 1.00 58.66 455 VAL A C 1
ATOM 3673 O O . VAL A 1 455 ? -70.049 -65.972 142.598 1.00 58.66 455 VAL A O 1
ATOM 3676 N N . LEU A 1 456 ? -70.929 -67.752 141.538 1.00 48.50 456 LEU A N 1
ATOM 3677 C CA . LEU A 1 456 ? -72.196 -67.159 141.085 1.00 48.50 456 LEU A CA 1
ATOM 3678 C C . LEU A 1 456 ? -73.326 -67.567 142.033 1.00 48.50 456 LEU A C 1
ATOM 3680 O O . LEU A 1 456 ? -74.196 -66.705 142.291 1.00 48.50 456 LEU A O 1
#

Secondary structure (DSSP, 8-state):
--GGGT--S-EEEEEE-TTSSEEEEEEBSTTSSEEEEETTTTEEEE-----SS--SS--BEEEEEEETTEEEEEETTEEEEE-SS-EEE---GGGTTSPP-EEEE-TTS-EEEEETTEEEEEETTEEEEE-GGGT-S-S-EEEEEEEE-TTS-EEEEETTEEEEE-----PEEPPPPEEEEEEETTEEE---TTS--EEETTPPEEEEEE-S-SSGGGEEEEEEEEETTEEPPPPPPB--SEEEE--PPSEEEEEEEEEEESSSEEPPPPEEEEEEEEPPGGGSHHHHHHHHHHHHHHHHHHHHHHHHHHHHHHHHHHHHHHHHHHHHHHHHHHHHHHHHHHHHHHHHHHHHHHHHHHHHHHHHHHHHHHHHHHHHHHHHHHHHHHHHHHHHHHHHHS---HHHHHHHHHHHHHHHHHHHHHHHHHHHHHHHTT----------HHHHHHHHHTT-

Sequence (456 aa):
FGKEVGISSRIISISASPDRKFLYLGGNSDKGFLYRFDLSRRTAENLSLPVNFRHNIPMAVNDITFQNGNIWLATGFGLLKYDGNSYSRLDLGPITTSTIKGITCDKNKNLWFTSSIGIVKYEAGIFFTFSEHNGIPSKTSSFRSIVIDKYNQVWSGTINGIAFSKNSTSVRKVPAPILISCEIDGKLFKWDHDETEEFDTYSFLQFITAAPAFPGNLLTYQYRIISESDTTVWESTTQSMEFHLNTWTRGTYTIQIRAGRAGNFEMSDPLELELKVKSLWYQNPWIIALALASLIGLVWTILILNRNYYRTYRRKLEEEIGIRTSEIRAQKDFIENQRNSILTQNQELERKNIELTEARHKAEEYAKSRTMFLSTMSHELRTPLNAVIGMTYILLSEEPRPNQVDNLQTLRFSAENLLALINDILDFSKIEAGKLSFEEVDFDLLEKIVSIAQVL

Radius of gyration: 79.64 Å; Cα contacts (8 Å, |Δi|>4): 734; chains: 1; bounding box: 120×105×212 Å

Solvent-accessible surface area (backbone atoms only — not comparable to full-atom values): 24949 Å² total; per-residue (Å²): 127,49,56,98,34,54,39,86,38,60,72,69,24,76,32,69,41,96,85,66,56,36,36,38,35,17,9,56,22,66,85,28,23,32,30,44,29,36,69,88,79,66,40,38,45,74,69,42,64,89,63,96,66,93,77,94,65,70,43,33,22,42,19,58,35,68,53,96,90,28,42,37,35,16,15,61,64,10,47,34,40,34,76,88,86,54,65,45,72,52,85,60,71,96,51,25,61,36,42,22,31,10,38,33,56,45,90,87,68,32,41,38,36,29,32,77,72,13,42,34,39,39,49,98,92,45,74,28,46,36,28,46,93,72,71,34,72,38,29,52,56,43,70,59,29,45,47,65,50,99,85,52,28,43,35,35,35,24,81,67,44,76,33,74,43,78,67,70,84,69,69,41,68,38,51,49,34,40,82,75,47,36,29,48,75,89,38,86,43,84,84,59,96,88,56,78,49,81,38,63,42,78,50,40,42,35,39,35,43,50,45,87,49,88,68,60,90,57,39,32,30,33,41,31,55,35,41,95,88,44,79,55,70,73,43,77,80,33,74,60,47,62,47,80,49,70,77,51,65,75,45,57,34,40,38,35,33,27,27,28,40,77,25,69,40,37,64,20,56,63,33,76,45,65,43,32,31,42,75,61,72,77,74,38,69,69,51,50,52,51,52,52,52,51,52,51,51,52,53,52,50,52,52,52,52,49,54,54,52,54,54,60,52,50,54,56,50,52,51,53,50,52,54,52,54,51,54,54,49,54,51,50,55,50,51,52,52,52,53,53,55,49,53,54,50,51,54,53,50,52,51,51,51,52,54,51,52,52,54,50,51,53,53,54,51,53,56,51,52,56,54,53,50,56,58,53,52,47,58,65,50,48,57,58,42,51,51,51,37,51,51,35,53,52,51,67,70,64,77,52,58,83,88,45,48,65,57,43,50,52,50,33,52,51,41,55,52,51,51,52,53,51,49,52,54,49,53,52,53,31,52,78,68,71,65,76,82,90,85,89,79,94,76,64,65,69,62,52,52,54,58,54,65,75,76,109